Protein AF-A0A2D7DIS2-F1 (afdb_monomer_lite)

Secondary structure (DSSP, 8-state):
-----------------------------SSEEEEEEEE--TTTTTEEEEEEEEETTEEEEEEEEEE--STT-EEEEEEEEPSEEEEEEEEESSSB--TT-EEEEES-BBTBSS-B---SBSEEEEEEEESSS------BSB--TTSTTB-BT--B--S-----EEEEEEETTEEEEEEEEEE--TTPPTT--EEEEEPPTT--HHHHHHHH-HHHHHHHHT-EEEEEPPEE-TTS-EE--S--GGGTT----HHHHHHHHHHHHHHHH---TT-EEEEEETHHHHHHHHHHHH-TTT-SEEEEES----HHHHHH---SS--EEEEEEETT-SSS-TT-BTT-SSSS--B--HHHHHHHHHHHTTPEEEEEEEPP-S-TTSS-EEEEEEEE-SSS--EEEEEEEET--S--TTTSS--SS-HHHHHHHHHHTSTT--S----------SS--EEEEEETTS-B--TT--SEEEEEEETTS-EEEEEE---

Radius of gyration: 31.41 Å; chains: 1; bounding box: 115×81×69 Å

Structure (mmCIF, N/CA/C/O backbone):
data_AF-A0A2D7DIS2-F1
#
_entry.id   AF-A0A2D7DIS2-F1
#
loop_
_atom_site.group_PDB
_atom_site.id
_atom_site.type_symbol
_atom_site.label_atom_id
_atom_site.label_alt_id
_atom_site.label_comp_id
_atom_site.label_asym_id
_atom_site.label_entity_id
_atom_site.label_seq_id
_atom_site.pdbx_PDB_ins_code
_atom_site.Cartn_x
_atom_site.Cartn_y
_atom_site.Cartn_z
_atom_site.occupancy
_atom_site.B_iso_or_equiv
_atom_site.auth_seq_id
_atom_site.auth_comp_id
_atom_site.auth_asym_id
_atom_site.auth_atom_id
_atom_site.pdbx_PDB_model_num
ATOM 1 N N . MET A 1 1 ? 79.641 55.308 -8.952 1.00 34.56 1 MET A N 1
ATOM 2 C CA . MET A 1 1 ? 79.947 56.061 -10.184 1.00 34.56 1 MET A CA 1
ATOM 3 C C . MET A 1 1 ? 79.985 55.091 -11.350 1.00 34.56 1 MET A C 1
ATOM 5 O O . MET A 1 1 ? 80.585 54.036 -11.239 1.00 34.56 1 MET A O 1
ATOM 9 N N . ILE A 1 2 ? 79.258 55.477 -12.391 1.00 37.59 2 ILE A N 1
ATOM 10 C CA . ILE A 1 2 ? 79.102 54.937 -13.747 1.00 37.59 2 ILE A CA 1
ATOM 11 C C . ILE A 1 2 ? 80.389 54.334 -14.348 1.00 37.59 2 ILE A C 1
ATOM 13 O O . ILE A 1 2 ? 81.437 54.967 -14.275 1.00 37.59 2 ILE A O 1
ATOM 17 N N . SER A 1 3 ? 80.288 53.174 -15.009 1.00 31.02 3 SER A N 1
ATOM 18 C CA . SER A 1 3 ? 80.582 52.969 -16.451 1.00 31.02 3 SER A CA 1
ATOM 19 C C . SER A 1 3 ? 80.958 51.515 -16.773 1.00 31.02 3 SER A C 1
ATOM 21 O O . SER A 1 3 ? 81.893 50.950 -16.217 1.00 31.02 3 SER A O 1
ATOM 23 N N . SER A 1 4 ? 80.227 50.930 -17.724 1.00 33.53 4 SER A N 1
ATOM 24 C CA . SER A 1 4 ? 80.724 49.849 -18.586 1.00 33.53 4 SER A CA 1
ATOM 25 C C . SER A 1 4 ? 81.650 50.458 -19.658 1.00 33.53 4 SER A C 1
ATOM 27 O O . SER A 1 4 ? 81.541 51.658 -19.932 1.00 33.53 4 SER A O 1
ATOM 29 N N . PRO A 1 5 ? 82.522 49.664 -20.301 1.00 43.91 5 PRO A N 1
ATOM 30 C CA . PRO A 1 5 ? 82.152 49.281 -21.662 1.00 43.91 5 PRO A CA 1
ATOM 31 C C . PRO A 1 5 ? 82.466 47.824 -22.024 1.00 43.91 5 PRO A C 1
ATOM 33 O O . PRO A 1 5 ? 83.304 47.144 -21.436 1.00 43.91 5 PRO A O 1
ATOM 36 N N . ASN A 1 6 ? 81.740 47.389 -23.046 1.00 33.47 6 ASN A N 1
ATOM 37 C CA . ASN A 1 6 ? 81.624 46.050 -23.586 1.00 33.47 6 ASN A CA 1
ATOM 38 C C . ASN A 1 6 ? 82.193 46.047 -25.020 1.00 33.47 6 ASN A C 1
ATOM 40 O O . ASN A 1 6 ? 81.755 46.863 -25.825 1.00 33.47 6 ASN A O 1
ATOM 44 N N . THR A 1 7 ? 83.131 45.147 -25.333 1.00 32.66 7 THR A N 1
ATOM 45 C CA . THR A 1 7 ? 83.596 44.731 -26.683 1.00 32.66 7 THR A CA 1
ATOM 46 C C . THR A 1 7 ? 84.438 43.461 -26.484 1.00 32.66 7 THR A C 1
ATOM 48 O O . THR A 1 7 ? 85.331 43.491 -25.647 1.00 32.66 7 THR A O 1
ATOM 51 N N . GLY A 1 8 ? 84.316 42.320 -27.161 1.00 29.36 8 GLY A N 1
ATOM 52 C CA . GLY A 1 8 ? 83.509 41.825 -28.272 1.00 29.36 8 GLY A CA 1
ATOM 53 C C . GLY A 1 8 ? 84.026 40.414 -28.651 1.00 29.36 8 GLY A C 1
ATOM 54 O O . GLY A 1 8 ? 85.012 39.958 -28.080 1.00 29.36 8 GLY A O 1
ATOM 55 N N . HIS A 1 9 ? 83.410 39.810 -29.677 1.00 31.67 9 HIS A N 1
ATOM 56 C CA . HIS A 1 9 ? 83.803 38.604 -30.451 1.00 31.67 9 HIS A CA 1
ATOM 57 C C . HIS A 1 9 ? 83.170 37.233 -30.103 1.00 31.67 9 HIS A C 1
ATOM 59 O O . HIS A 1 9 ? 83.749 36.385 -29.442 1.00 31.67 9 HIS A O 1
ATOM 65 N N . ALA A 1 10 ? 81.975 37.046 -30.681 1.00 35.22 10 ALA A N 1
ATOM 66 C CA . ALA A 1 10 ? 81.578 36.034 -31.678 1.00 35.22 10 ALA A CA 1
ATOM 67 C C . ALA A 1 10 ? 81.811 34.522 -31.444 1.00 35.22 10 ALA A C 1
ATOM 69 O O . ALA A 1 10 ? 82.923 34.019 -31.563 1.00 35.22 10 ALA A O 1
ATOM 70 N N . MET A 1 11 ? 80.698 33.772 -31.413 1.00 29.77 11 MET A N 1
ATOM 71 C CA . MET A 1 11 ? 80.611 32.431 -32.006 1.00 29.77 11 MET A CA 1
ATOM 72 C C . MET A 1 11 ? 79.199 32.195 -32.574 1.00 29.77 11 MET A C 1
ATOM 74 O O . MET A 1 11 ? 78.200 32.382 -31.884 1.00 29.77 11 MET A O 1
ATOM 78 N N . LYS A 1 12 ? 79.123 31.855 -33.867 1.00 35.75 12 LYS A N 1
ATOM 79 C CA . LYS A 1 12 ? 77.887 31.553 -34.607 1.00 35.75 12 LYS A CA 1
ATOM 80 C C . LYS A 1 12 ? 77.333 30.196 -34.165 1.00 35.75 12 LYS A C 1
ATOM 82 O O . LYS A 1 12 ? 78.056 29.209 -34.252 1.00 35.75 12 LYS A O 1
ATOM 87 N N . TRP A 1 13 ? 76.052 30.143 -33.803 1.00 31.78 13 TRP A N 1
ATOM 88 C CA . TRP A 1 13 ? 75.311 28.897 -33.587 1.00 31.78 13 TRP A CA 1
ATOM 89 C C . TRP A 1 13 ? 74.185 28.762 -34.614 1.00 31.78 13 TRP A C 1
ATOM 91 O O . TRP A 1 13 ? 73.264 29.576 -34.683 1.00 31.78 13 TRP A O 1
ATOM 101 N N . LEU A 1 14 ? 74.314 27.724 -35.436 1.00 31.95 14 LEU A N 1
ATOM 102 C CA . LEU A 1 14 ? 73.345 27.259 -36.418 1.00 31.95 14 LEU A CA 1
ATOM 103 C C . LEU A 1 14 ? 72.115 26.719 -35.664 1.00 31.95 14 LEU A C 1
ATOM 105 O O . LEU A 1 14 ? 72.238 25.756 -34.912 1.00 31.95 14 LEU A O 1
ATOM 109 N N . HIS A 1 15 ? 70.950 27.348 -35.822 1.00 35.44 15 HIS A N 1
ATOM 110 C CA . HIS A 1 15 ? 69.698 26.832 -35.264 1.00 35.44 15 HIS A CA 1
ATOM 111 C C . HIS A 1 15 ? 69.171 25.714 -36.170 1.00 35.44 15 HIS A C 1
ATOM 113 O O . HIS A 1 15 ? 68.715 25.974 -37.282 1.00 35.44 15 HIS A O 1
ATOM 119 N N . VAL A 1 16 ? 69.253 24.470 -35.698 1.00 42.03 16 VAL A N 1
ATOM 120 C CA . VAL A 1 16 ? 68.496 23.345 -36.255 1.00 42.03 16 VAL A CA 1
ATOM 121 C C . VAL A 1 16 ? 67.096 23.417 -35.653 1.00 42.03 16 VAL A C 1
ATOM 123 O O . VAL A 1 16 ? 66.926 23.283 -34.444 1.00 42.03 16 VAL A O 1
ATOM 126 N N . LEU A 1 17 ? 66.106 23.689 -36.499 1.00 37.47 17 LEU A N 1
ATOM 127 C CA . LEU A 1 17 ? 64.697 23.715 -36.129 1.00 37.47 17 LEU A CA 1
ATOM 128 C C . LEU A 1 17 ? 64.223 22.261 -35.948 1.00 37.47 17 LEU A C 1
ATOM 130 O O . LEU A 1 17 ? 63.992 21.557 -36.929 1.00 37.47 17 LEU A O 1
ATOM 134 N N . PHE A 1 18 ? 64.121 21.790 -34.704 1.00 37.50 18 PHE A N 1
ATOM 135 C CA . PHE A 1 18 ? 63.437 20.534 -34.393 1.00 37.50 18 PHE A CA 1
ATOM 136 C C . PHE A 1 18 ? 61.930 20.795 -34.445 1.00 37.50 18 PHE A C 1
ATOM 138 O O . PHE A 1 18 ? 61.366 21.459 -33.578 1.00 37.50 18 PHE A O 1
ATOM 145 N N . CYS A 1 19 ? 61.284 20.313 -35.503 1.00 37.81 19 CYS A N 1
ATOM 146 C CA . CYS A 1 19 ? 59.833 20.286 -35.604 1.00 37.81 19 CYS A CA 1
ATOM 147 C C . CYS A 1 19 ? 59.332 19.133 -34.717 1.00 37.81 19 CYS A C 1
ATOM 149 O O . CYS A 1 19 ? 59.319 17.981 -35.142 1.00 37.81 19 CYS A O 1
ATOM 151 N N . CYS A 1 20 ? 58.998 19.426 -33.457 1.00 38.47 20 CYS A N 1
ATOM 152 C CA . CYS A 1 20 ? 58.232 18.506 -32.619 1.00 38.47 20 CYS A CA 1
ATOM 153 C C . CYS A 1 20 ? 56.792 18.492 -33.135 1.00 38.47 20 CYS A C 1
ATOM 155 O O . CYS A 1 20 ? 55.997 19.365 -32.794 1.00 38.47 20 CYS A O 1
ATOM 157 N N . VAL A 1 21 ? 56.463 17.510 -33.970 1.00 42.75 21 VAL A N 1
ATOM 158 C CA . VAL A 1 21 ? 55.071 17.137 -34.215 1.00 42.75 21 VAL A CA 1
ATOM 159 C C . VAL A 1 21 ? 54.611 16.395 -32.963 1.00 42.75 21 VAL A C 1
ATOM 161 O O . VAL A 1 21 ? 55.075 15.288 -32.695 1.00 42.75 21 VAL A O 1
ATOM 164 N N . SER A 1 22 ? 53.750 17.018 -32.158 1.00 43.59 22 SER A N 1
ATOM 165 C CA . SER A 1 22 ? 53.012 16.304 -31.121 1.00 43.59 22 SER A CA 1
ATOM 166 C C . SER A 1 22 ? 52.039 15.359 -31.822 1.00 43.59 22 SER A C 1
ATOM 168 O O . SER A 1 22 ? 50.990 15.785 -32.301 1.00 43.59 22 SER A O 1
ATOM 170 N N . LEU A 1 23 ? 52.396 14.083 -31.921 1.00 42.50 23 LEU A N 1
ATOM 171 C CA . LEU A 1 23 ? 51.415 13.035 -32.166 1.00 42.50 23 LEU A CA 1
ATOM 172 C C . LEU A 1 23 ? 50.539 12.965 -30.912 1.00 42.50 23 LEU A C 1
ATOM 174 O O . LEU A 1 23 ? 50.912 12.344 -29.921 1.00 42.50 23 LEU A O 1
ATOM 178 N N . GLN A 1 24 ? 49.409 13.672 -30.933 1.00 44.69 24 GLN A N 1
ATOM 179 C CA . GLN A 1 24 ? 48.289 13.339 -30.064 1.00 44.69 24 GLN A CA 1
ATOM 180 C C . GLN A 1 24 ? 47.792 11.974 -30.537 1.00 44.69 24 GLN A C 1
ATOM 182 O O . GLN A 1 24 ? 47.124 11.864 -31.561 1.00 44.69 24 GLN A O 1
ATOM 187 N N . THR A 1 25 ? 48.201 10.918 -29.844 1.00 44.91 25 THR A N 1
ATOM 188 C CA . THR A 1 25 ? 47.529 9.626 -29.930 1.00 44.91 25 THR A CA 1
ATOM 189 C C . THR A 1 25 ? 46.144 9.821 -29.330 1.00 44.91 25 THR A C 1
ATOM 191 O O . THR A 1 25 ? 45.995 9.829 -28.110 1.00 44.91 25 THR A O 1
ATOM 194 N N . PHE A 1 26 ? 45.142 10.050 -30.178 1.00 52.78 26 PHE A N 1
ATOM 195 C CA . PHE A 1 26 ? 43.765 9.758 -29.807 1.00 52.78 26 PHE A CA 1
ATOM 196 C C . PHE A 1 26 ? 43.730 8.263 -29.489 1.00 52.78 26 PHE A C 1
ATOM 198 O O . PHE A 1 26 ? 44.217 7.467 -30.295 1.00 52.78 26 PHE A O 1
ATOM 205 N N . ALA A 1 27 ? 43.259 7.886 -28.301 1.00 56.31 27 ALA A N 1
ATOM 206 C CA . ALA A 1 27 ? 42.918 6.497 -28.042 1.00 56.31 27 ALA A CA 1
ATOM 207 C C . ALA A 1 27 ? 41.825 6.144 -29.058 1.00 56.31 27 ALA A C 1
ATOM 209 O O . ALA A 1 27 ? 40.710 6.643 -28.956 1.00 56.31 27 ALA A O 1
ATOM 210 N N . GLN A 1 28 ? 42.188 5.427 -30.119 1.00 67.44 28 GLN A N 1
ATOM 211 C CA . GLN A 1 28 ? 41.205 4.914 -31.059 1.00 67.44 28 GLN A CA 1
ATOM 212 C C . GLN A 1 28 ? 40.511 3.754 -30.359 1.00 67.44 28 GLN A C 1
ATOM 214 O O . GLN A 1 28 ? 41.198 2.922 -29.762 1.00 67.44 28 GLN A O 1
ATOM 219 N N . CYS A 1 29 ? 39.180 3.733 -30.401 1.00 79.06 29 CYS A N 1
ATOM 220 C CA . CYS A 1 29 ? 38.422 2.575 -29.962 1.00 79.06 29 CYS A CA 1
ATOM 221 C C . CYS A 1 29 ? 38.963 1.332 -30.689 1.00 79.06 29 CYS A C 1
ATOM 223 O O . CYS A 1 29 ? 39.073 1.326 -31.916 1.00 79.06 29 CYS A O 1
ATOM 225 N N . GLU A 1 30 ? 39.394 0.328 -29.921 1.00 84.44 30 GLU A N 1
ATOM 226 C CA . GLU A 1 30 ? 39.912 -0.933 -30.470 1.00 84.44 30 GLU A CA 1
ATOM 227 C C . GLU A 1 30 ? 38.771 -1.842 -30.959 1.00 84.44 30 GLU A C 1
ATOM 229 O O . GLU A 1 30 ? 38.992 -2.714 -31.798 1.00 84.44 30 GLU A O 1
ATOM 234 N N . PHE A 1 31 ? 37.552 -1.579 -30.482 1.00 90.81 31 PHE A N 1
ATOM 235 C CA . PHE A 1 31 ? 36.336 -2.334 -30.764 1.00 90.81 31 PHE A CA 1
ATOM 236 C C . PHE A 1 31 ? 35.301 -1.488 -31.526 1.00 90.81 31 PHE A C 1
ATOM 238 O O . PHE A 1 31 ? 35.665 -0.598 -32.301 1.00 90.81 31 PHE A O 1
ATOM 245 N N . THR A 1 32 ? 34.011 -1.766 -31.341 1.00 92.31 32 THR A N 1
ATOM 246 C CA . THR A 1 32 ? 32.934 -1.023 -31.996 1.00 92.31 32 THR A CA 1
ATOM 247 C C . THR A 1 32 ? 32.661 0.272 -31.235 1.00 92.31 32 THR A C 1
ATOM 249 O O . THR A 1 32 ? 32.256 0.256 -30.074 1.00 92.31 32 THR A O 1
ATOM 252 N N . GLU A 1 33 ? 32.885 1.413 -31.888 1.00 95.62 33 GLU A N 1
ATOM 253 C CA . GLU A 1 33 ? 32.517 2.721 -31.343 1.00 95.62 33 GLU A CA 1
ATOM 254 C C . GLU A 1 33 ? 31.004 2.929 -31.495 1.00 95.62 33 GLU A C 1
ATOM 256 O O . GLU A 1 33 ? 30.485 2.943 -32.614 1.00 95.62 33 GLU A O 1
ATOM 261 N N . VAL A 1 34 ? 30.304 3.080 -30.371 1.00 95.69 34 VAL A N 1
ATOM 262 C CA . VAL A 1 34 ? 28.854 3.286 -30.301 1.00 95.69 34 VAL A CA 1
ATOM 263 C C . VAL A 1 34 ? 28.582 4.590 -29.566 1.00 95.69 34 VAL A C 1
ATOM 265 O O . VAL A 1 34 ? 29.012 4.776 -28.432 1.00 95.69 34 VAL A O 1
ATOM 268 N N . SER A 1 35 ? 27.859 5.503 -30.205 1.00 96.19 35 SER A N 1
ATOM 269 C CA . SER A 1 35 ? 27.346 6.711 -29.566 1.00 96.19 35 SER A CA 1
ATOM 270 C C . SER A 1 35 ? 25.917 6.459 -29.105 1.00 96.19 35 SER A C 1
ATOM 272 O O . SER A 1 35 ? 25.050 6.200 -29.937 1.00 96.19 35 SER A O 1
ATOM 274 N N . ILE A 1 36 ? 25.693 6.523 -27.795 1.00 97.75 36 ILE A N 1
ATOM 275 C CA . ILE A 1 36 ? 24.365 6.501 -27.184 1.00 97.75 36 ILE A CA 1
ATOM 276 C C . ILE A 1 36 ? 23.930 7.945 -26.985 1.00 97.75 36 ILE A C 1
ATOM 278 O O . ILE A 1 36 ? 24.605 8.697 -26.281 1.00 97.75 36 ILE A O 1
ATOM 282 N N . GLU A 1 37 ? 22.840 8.342 -27.627 1.00 97.81 37 GLU A N 1
ATOM 283 C CA . GLU A 1 37 ? 22.194 9.635 -27.429 1.00 97.81 37 GLU A CA 1
ATOM 284 C C . GLU A 1 37 ? 20.976 9.442 -26.526 1.00 97.81 37 GLU A C 1
ATOM 286 O O . GLU A 1 37 ? 20.184 8.527 -26.730 1.00 97.81 37 GLU A O 1
ATOM 291 N N . THR A 1 38 ? 20.847 10.279 -25.502 1.00 98.12 38 THR A N 1
ATOM 292 C CA . THR A 1 38 ? 19.742 10.245 -24.543 1.00 98.12 38 THR A CA 1
ATOM 293 C C . THR A 1 38 ? 19.077 11.604 -24.517 1.00 98.12 38 THR A C 1
ATOM 295 O O . THR A 1 38 ? 19.737 12.601 -24.210 1.00 98.12 38 THR A O 1
ATOM 298 N N . SER A 1 39 ? 17.782 11.636 -24.807 1.00 97.75 39 SER A N 1
ATOM 299 C CA . SER A 1 39 ? 16.957 12.837 -24.800 1.00 97.75 39 SER A CA 1
ATOM 300 C C . SER A 1 39 ? 15.928 12.742 -23.679 1.00 97.75 39 SER A C 1
ATOM 302 O O . SER A 1 39 ? 15.111 11.833 -23.679 1.00 97.75 39 SER A O 1
ATOM 304 N N . THR A 1 40 ? 15.949 13.681 -22.733 1.00 97.75 40 THR A N 1
ATOM 305 C CA . THR A 1 40 ? 14.917 13.789 -21.693 1.00 97.75 40 THR A CA 1
ATOM 306 C C . THR A 1 40 ? 13.728 14.606 -22.194 1.00 97.75 40 THR A C 1
ATOM 308 O O . THR A 1 40 ? 13.887 15.505 -23.027 1.00 97.75 40 THR A O 1
ATOM 311 N N . ALA A 1 41 ? 12.540 14.347 -21.650 1.00 95.62 41 ALA A N 1
ATOM 312 C CA . ALA A 1 41 ? 11.322 15.099 -21.946 1.00 95.62 41 ALA A CA 1
ATOM 313 C C . ALA A 1 41 ? 10.790 15.801 -20.689 1.00 95.62 41 ALA A C 1
ATOM 315 O O . ALA A 1 41 ? 11.570 16.399 -19.942 1.00 95.62 41 ALA A O 1
ATOM 316 N N . GLN A 1 42 ? 9.471 15.822 -20.498 1.00 94.25 42 GLN A N 1
ATOM 317 C CA . GLN A 1 42 ? 8.889 16.254 -19.235 1.00 94.25 42 GLN A CA 1
ATOM 318 C C . GLN A 1 42 ? 9.301 15.263 -18.142 1.00 94.25 42 GLN A C 1
ATOM 320 O O . GLN A 1 42 ? 9.398 14.076 -18.420 1.00 94.25 42 GLN A O 1
ATOM 325 N N . TRP A 1 43 ? 9.594 15.780 -16.948 1.00 93.69 43 TRP A N 1
ATOM 326 C CA . TRP A 1 43 ? 10.094 14.988 -15.822 1.00 93.69 43 TRP A CA 1
ATOM 327 C C . TRP A 1 43 ? 11.391 14.223 -16.112 1.00 93.69 43 TRP A C 1
ATOM 329 O O . TRP A 1 43 ? 11.607 13.097 -15.688 1.00 93.69 43 TRP A O 1
ATOM 339 N N . GLY A 1 44 ? 12.319 14.884 -16.804 1.00 92.75 44 GLY A N 1
ATOM 340 C CA . GLY A 1 44 ? 13.624 14.316 -17.118 1.00 92.75 44 GLY A CA 1
ATOM 341 C C . GLY A 1 44 ? 14.400 13.830 -15.894 1.00 92.75 44 GLY A C 1
ATOM 342 O O . GLY A 1 44 ? 15.233 12.953 -16.054 1.00 92.75 44 GLY A O 1
ATOM 343 N N . ASP A 1 45 ? 14.123 14.361 -14.702 1.00 94.56 45 ASP A N 1
ATOM 344 C CA . ASP A 1 45 ? 14.779 13.968 -13.447 1.00 94.56 45 ASP A CA 1
ATOM 345 C C . ASP A 1 45 ? 14.375 12.562 -12.968 1.00 94.56 45 ASP A C 1
ATOM 347 O O . ASP A 1 45 ? 15.073 11.976 -12.145 1.00 94.56 45 ASP A O 1
ATOM 351 N N . GLU A 1 46 ? 13.276 12.016 -13.489 1.00 93.69 46 GLU A N 1
ATOM 352 C CA . GLU A 1 46 ? 12.738 10.693 -13.137 1.00 93.69 46 GLU A CA 1
ATOM 353 C C . GLU A 1 46 ? 13.371 9.591 -13.998 1.00 93.69 46 GLU A C 1
ATOM 355 O O . GLU A 1 46 ? 13.544 8.457 -13.548 1.00 93.69 46 GLU A O 1
ATOM 360 N N . MET A 1 47 ? 13.814 9.971 -15.201 1.00 96.88 47 MET A N 1
ATOM 361 C CA . MET A 1 47 ? 14.426 9.112 -16.205 1.00 96.88 47 MET A CA 1
ATOM 362 C C . MET A 1 47 ? 15.879 8.762 -15.858 1.00 96.88 47 MET A C 1
ATOM 364 O O . MET A 1 47 ? 16.762 9.626 -15.780 1.00 96.88 47 MET A O 1
ATOM 368 N N . SER A 1 48 ? 16.169 7.465 -15.774 1.00 97.75 48 SER A N 1
ATOM 369 C CA . SER A 1 48 ? 17.533 6.949 -15.641 1.00 97.75 48 SER A CA 1
ATOM 370 C C . SER A 1 48 ? 17.719 5.630 -16.384 1.00 97.75 48 SER A C 1
ATOM 372 O O . SER A 1 48 ? 16.758 4.940 -16.719 1.00 97.75 48 SER A O 1
ATOM 374 N N . TRP A 1 49 ? 18.967 5.283 -16.693 1.00 98.31 49 TRP A N 1
ATOM 375 C CA . TRP A 1 49 ? 19.286 3.967 -17.238 1.00 98.31 49 TRP A CA 1
ATOM 376 C C . TRP A 1 49 ? 20.696 3.521 -16.873 1.00 98.31 49 TRP A C 1
ATOM 378 O O . TRP A 1 49 ? 21.615 4.327 -16.709 1.00 98.31 49 TRP A O 1
ATOM 388 N N . GLU A 1 50 ? 20.885 2.210 -16.835 1.00 98.50 50 GLU A N 1
ATOM 389 C CA . GLU A 1 50 ? 22.177 1.548 -16.709 1.00 98.50 50 GLU A CA 1
ATOM 390 C C . GLU A 1 50 ? 22.389 0.609 -17.898 1.00 98.50 50 GLU A C 1
ATOM 392 O O . GLU A 1 50 ? 21.500 -0.142 -18.284 1.00 98.50 50 GLU A O 1
ATOM 397 N N . LEU A 1 51 ? 23.568 0.659 -18.512 1.00 98.19 51 LEU A N 1
ATOM 398 C CA . LEU A 1 51 ? 23.957 -0.211 -19.616 1.00 98.19 51 LEU A CA 1
ATOM 399 C C . LEU A 1 51 ? 24.857 -1.323 -19.095 1.00 98.19 51 LEU A C 1
ATOM 401 O O . LEU A 1 51 ? 25.949 -1.058 -18.585 1.00 98.19 51 LEU A O 1
ATOM 405 N N . PHE A 1 52 ? 24.449 -2.562 -19.328 1.00 97.50 52 PHE A N 1
ATOM 406 C CA . PHE A 1 52 ? 25.171 -3.754 -18.922 1.00 97.50 52 PHE A CA 1
ATOM 407 C C . PHE A 1 52 ? 25.663 -4.567 -20.117 1.00 97.50 52 PHE A C 1
ATOM 409 O O . PHE A 1 52 ? 25.001 -4.645 -21.151 1.00 97.50 52 PHE A O 1
ATOM 416 N N . GLN A 1 53 ? 26.810 -5.226 -19.952 1.00 95.94 53 GLN A N 1
ATOM 417 C CA . GLN A 1 53 ? 27.231 -6.343 -20.793 1.00 95.94 53 GLN A CA 1
ATOM 418 C C . GLN A 1 53 ? 26.782 -7.653 -20.139 1.00 95.94 53 GLN A C 1
ATOM 420 O O . GLN A 1 53 ? 27.169 -7.943 -19.003 1.00 95.94 53 GLN A O 1
ATOM 425 N N . ALA A 1 54 ? 25.998 -8.451 -20.860 1.00 92.75 54 ALA A N 1
ATOM 426 C CA . ALA A 1 54 ? 25.614 -9.788 -20.431 1.00 92.75 54 ALA A CA 1
ATOM 427 C C . ALA A 1 54 ? 26.811 -10.742 -20.563 1.00 92.75 54 ALA A C 1
ATOM 429 O O . ALA A 1 54 ? 27.499 -10.764 -21.587 1.00 92.75 54 ALA A O 1
ATOM 430 N N . LEU A 1 55 ? 27.067 -11.525 -19.514 1.00 87.75 55 LEU A N 1
ATOM 431 C CA . LEU A 1 55 ? 28.186 -12.460 -19.444 1.00 87.75 55 LEU A CA 1
ATOM 432 C C . LEU A 1 55 ? 27.672 -13.866 -19.120 1.00 87.75 55 LEU A C 1
ATOM 434 O O . LEU A 1 55 ? 26.907 -14.056 -18.175 1.00 87.75 55 LEU A O 1
ATOM 438 N N . ASP A 1 56 ? 28.123 -14.866 -19.876 1.00 81.31 56 ASP A N 1
ATOM 439 C CA . ASP A 1 56 ? 27.675 -16.250 -19.709 1.00 81.31 56 ASP A CA 1
ATOM 440 C C . ASP A 1 56 ? 27.977 -16.793 -18.301 1.00 81.31 56 ASP A C 1
ATOM 442 O O . ASP A 1 56 ? 29.131 -17.041 -17.936 1.00 81.31 56 ASP A O 1
ATOM 446 N N . GLY A 1 57 ? 26.924 -17.049 -17.519 1.00 75.12 57 GLY A N 1
ATOM 447 C CA . GLY A 1 57 ? 27.024 -17.691 -16.205 1.00 75.12 57 GLY A CA 1
ATOM 448 C C . GLY A 1 57 ? 27.661 -16.829 -15.110 1.00 75.12 57 GLY A C 1
ATOM 449 O O . GLY A 1 57 ? 28.132 -17.378 -14.110 1.00 75.12 57 GLY A O 1
ATOM 450 N N . SER A 1 58 ? 27.691 -15.507 -15.284 1.00 81.25 58 SER A N 1
ATOM 451 C CA . SER A 1 58 ? 28.151 -14.548 -14.277 1.00 81.25 58 SER A CA 1
ATOM 452 C C . SER A 1 58 ? 27.268 -13.305 -14.240 1.00 81.25 58 SER A C 1
ATOM 454 O O . SER A 1 58 ? 26.550 -13.030 -15.195 1.00 81.25 58 SER A O 1
ATOM 456 N N . GLU A 1 59 ? 27.369 -12.538 -13.154 1.00 87.25 59 GLU A N 1
ATOM 457 C CA . GLU A 1 59 ? 26.691 -11.246 -13.036 1.00 87.25 59 GLU A CA 1
ATOM 458 C C . GLU A 1 59 ? 27.053 -10.310 -14.203 1.00 87.25 59 GLU A C 1
ATOM 460 O O . GLU A 1 59 ? 28.220 -10.282 -14.624 1.00 87.25 59 GLU A O 1
ATOM 465 N N . PRO A 1 60 ? 26.080 -9.542 -14.721 1.00 92.19 60 PRO A N 1
ATOM 466 C CA . PRO A 1 60 ? 26.314 -8.602 -15.803 1.00 92.19 60 PRO A CA 1
ATOM 467 C C . PRO A 1 60 ? 27.288 -7.491 -15.384 1.00 92.19 60 PRO A C 1
ATOM 469 O O . PRO A 1 60 ? 27.319 -7.047 -14.234 1.00 92.19 60 PRO A O 1
ATOM 472 N N . LEU A 1 61 ? 28.101 -7.023 -16.331 1.00 94.62 61 LEU A N 1
ATOM 473 C CA . LEU A 1 61 ? 29.082 -5.963 -16.091 1.00 94.62 61 LEU A CA 1
ATOM 474 C C . LEU A 1 61 ? 28.478 -4.595 -16.421 1.00 94.62 61 LEU A C 1
ATOM 476 O O . LEU A 1 61 ? 28.125 -4.358 -17.572 1.00 94.62 61 LEU A O 1
ATOM 480 N N . LEU A 1 62 ? 28.415 -3.683 -15.446 1.00 97.00 62 LEU A N 1
ATOM 481 C CA . LEU A 1 62 ? 28.007 -2.291 -15.677 1.00 97.00 62 LEU A CA 1
ATOM 482 C C . LEU A 1 62 ? 29.042 -1.564 -16.551 1.00 97.00 62 LEU A C 1
ATOM 484 O O . LEU A 1 62 ? 30.223 -1.490 -16.202 1.00 97.00 62 LEU A O 1
ATOM 488 N N . ILE A 1 63 ? 28.587 -1.007 -17.671 1.00 97.75 63 ILE A N 1
ATOM 489 C CA . ILE A 1 63 ? 29.413 -0.325 -18.677 1.00 97.75 63 ILE A CA 1
ATOM 490 C C . ILE A 1 63 ? 29.258 1.190 -18.592 1.00 97.75 63 ILE A C 1
ATOM 492 O O . ILE A 1 63 ? 30.250 1.919 -18.632 1.00 97.75 63 ILE A O 1
ATOM 496 N N . ALA A 1 64 ? 28.019 1.663 -18.501 1.00 97.62 64 ALA A N 1
ATOM 497 C CA . ALA A 1 64 ? 27.681 3.079 -18.466 1.00 97.62 64 ALA A CA 1
ATOM 498 C C . ALA A 1 64 ? 26.348 3.280 -17.748 1.00 97.62 64 ALA A C 1
ATOM 500 O O . ALA A 1 64 ? 25.577 2.338 -17.593 1.00 97.62 64 ALA A O 1
ATOM 501 N N . SER A 1 65 ? 26.065 4.510 -17.343 1.00 98.06 65 SER A N 1
ATOM 502 C CA . SER A 1 65 ? 24.771 4.879 -16.782 1.00 98.06 65 SER A CA 1
ATOM 503 C C . SER A 1 65 ? 24.428 6.326 -17.109 1.00 98.06 65 SER A C 1
ATOM 505 O O . SER A 1 65 ? 25.268 7.098 -17.589 1.00 98.06 65 SER A O 1
ATOM 507 N N . PHE A 1 66 ? 23.177 6.685 -16.862 1.00 97.94 66 PHE A N 1
ATOM 508 C CA . PHE A 1 66 ? 22.638 8.022 -17.020 1.00 97.94 66 PHE A CA 1
ATOM 509 C C . PHE A 1 66 ? 21.588 8.284 -15.944 1.00 97.94 66 PHE A C 1
ATOM 511 O O . PHE A 1 66 ? 20.775 7.417 -15.640 1.00 97.94 66 PHE A O 1
ATOM 518 N N . GLN A 1 67 ? 21.589 9.510 -15.433 1.00 97.50 67 GLN A N 1
ATOM 519 C CA . GLN A 1 67 ? 20.545 10.070 -14.588 1.00 97.50 67 GLN A CA 1
ATOM 520 C C . GLN A 1 67 ? 20.166 11.417 -15.192 1.00 97.50 67 GLN A C 1
ATOM 522 O O . GLN A 1 67 ? 21.051 12.242 -15.447 1.00 97.50 67 GLN A O 1
ATOM 527 N N . GLY A 1 68 ? 18.882 11.645 -15.439 1.00 94.94 68 GLY A N 1
ATOM 528 C CA . GLY A 1 68 ? 18.437 12.953 -15.884 1.00 94.94 68 GLY A CA 1
ATOM 529 C C . GLY A 1 68 ? 18.459 13.980 -14.749 1.00 94.94 68 GLY A C 1
ATOM 530 O O . GLY A 1 68 ? 18.256 13.655 -13.581 1.00 94.94 68 GLY A O 1
ATOM 531 N N . GLU A 1 69 ? 18.775 15.225 -15.111 1.00 92.94 69 GLU A N 1
ATOM 532 C CA . GLU A 1 69 ? 18.844 16.379 -14.192 1.00 92.94 69 GLU A CA 1
ATOM 533 C C . GLU A 1 69 ? 18.023 17.581 -14.684 1.00 92.94 69 GLU A C 1
ATOM 535 O O . GLU A 1 69 ? 17.997 18.644 -14.054 1.00 92.94 69 GLU A O 1
ATOM 540 N N . SER A 1 70 ? 17.449 17.490 -15.885 1.00 94.69 70 SER A N 1
ATOM 541 C CA . SER A 1 70 ? 16.638 18.556 -16.462 1.00 94.69 70 SER A CA 1
ATOM 542 C C . SER A 1 70 ? 15.744 18.041 -17.581 1.00 94.69 70 SER A C 1
ATOM 544 O O . SER A 1 70 ? 16.107 17.139 -18.339 1.00 94.69 70 SER A O 1
ATOM 546 N N . ASN A 1 71 ? 14.610 18.714 -17.764 1.00 96.81 71 ASN A N 1
ATOM 547 C CA . ASN A 1 71 ? 13.689 18.465 -18.870 1.00 96.81 71 ASN A CA 1
ATOM 548 C C . ASN A 1 71 ? 14.262 18.944 -20.213 1.00 96.81 71 ASN A C 1
ATOM 550 O O . ASN A 1 71 ? 14.932 19.980 -20.274 1.00 96.81 71 ASN A O 1
ATOM 554 N N . TRP A 1 72 ? 13.898 18.262 -21.302 1.00 96.69 72 TRP A N 1
ATOM 555 C CA . TRP A 1 72 ? 14.201 18.670 -22.686 1.00 96.69 72 TRP A CA 1
ATOM 556 C C . TRP A 1 72 ? 15.695 18.822 -22.991 1.00 96.69 72 TRP A C 1
ATOM 558 O O . TRP A 1 72 ? 16.103 19.709 -23.750 1.00 96.69 72 TRP A O 1
ATOM 568 N N . THR A 1 73 ? 16.526 17.980 -22.383 1.00 96.88 73 THR A N 1
ATOM 569 C CA . THR A 1 73 ? 17.971 17.972 -22.623 1.00 96.88 73 THR A CA 1
ATOM 570 C C . THR A 1 73 ? 18.368 16.790 -23.486 1.00 96.88 73 THR A C 1
ATOM 572 O O . THR A 1 73 ? 17.646 15.807 -23.592 1.00 96.88 73 THR A O 1
ATOM 575 N N . THR A 1 74 ? 19.510 16.891 -24.160 1.00 96.75 74 THR A N 1
ATOM 576 C CA . THR A 1 74 ? 20.075 15.767 -24.907 1.00 96.75 74 THR A CA 1
ATOM 577 C C . THR A 1 74 ? 21.543 15.637 -24.562 1.00 96.75 74 THR A C 1
ATOM 579 O O . THR A 1 74 ? 22.291 16.618 -24.601 1.00 96.75 74 THR A O 1
ATOM 582 N N . SER A 1 75 ? 21.940 14.426 -24.196 1.00 95.75 75 SER A N 1
ATOM 583 C CA . SER A 1 75 ? 23.309 14.064 -23.858 1.00 95.75 75 SER A CA 1
ATOM 584 C C . SER A 1 75 ? 23.776 12.921 -24.752 1.00 95.75 75 SER A C 1
ATOM 586 O O . SER A 1 75 ? 22.966 12.186 -25.310 1.00 95.75 75 SER A O 1
ATOM 588 N N . SER A 1 76 ? 25.089 12.797 -24.931 1.00 95.75 76 SER A N 1
ATOM 589 C CA . SER A 1 76 ? 25.669 11.731 -25.742 1.00 95.75 76 SER A CA 1
ATOM 590 C C . SER A 1 76 ? 26.873 11.126 -25.037 1.00 95.75 76 SER A C 1
ATOM 592 O O . SER A 1 76 ? 27.752 11.852 -24.562 1.00 95.75 76 SER A O 1
ATOM 594 N N . GLN A 1 77 ? 26.914 9.797 -24.987 1.00 96.31 77 GLN A N 1
ATOM 595 C CA . GLN A 1 77 ? 28.023 9.012 -24.459 1.00 96.31 77 GLN A CA 1
ATOM 596 C C . GLN A 1 77 ? 28.618 8.173 -25.590 1.00 96.31 77 GLN A C 1
ATOM 598 O O . GLN A 1 77 ? 27.914 7.405 -26.241 1.00 96.31 77 GLN A O 1
ATOM 603 N N . VAL A 1 78 ? 29.918 8.332 -25.849 1.00 96.25 78 VAL A N 1
ATOM 604 C CA . VAL A 1 78 ? 30.638 7.525 -26.845 1.00 96.25 78 VAL A CA 1
ATOM 605 C C . VAL A 1 78 ? 31.340 6.384 -26.125 1.00 96.25 78 VAL A C 1
ATOM 607 O O . VAL A 1 78 ? 32.229 6.612 -25.303 1.00 96.25 78 VAL A O 1
ATOM 610 N N . LEU A 1 79 ? 30.929 5.163 -26.443 1.00 95.88 79 LEU A N 1
ATOM 611 C CA . LEU A 1 79 ? 31.379 3.923 -25.834 1.00 95.88 79 LEU A CA 1
ATOM 612 C C . LEU A 1 79 ? 32.190 3.109 -26.841 1.00 95.88 79 LEU A C 1
ATOM 614 O O . LEU A 1 79 ? 31.958 3.170 -28.046 1.00 95.88 79 LEU A O 1
ATOM 618 N N . CYS A 1 80 ? 33.142 2.333 -26.335 1.00 95.00 80 CYS A N 1
ATOM 619 C CA . CYS A 1 80 ? 33.904 1.378 -27.126 1.00 95.00 80 CYS A CA 1
ATOM 620 C C . CYS A 1 80 ? 33.527 -0.030 -26.663 1.00 95.00 80 CYS A C 1
ATOM 622 O O . CYS A 1 80 ? 34.018 -0.475 -25.627 1.00 95.00 80 CYS A O 1
ATOM 624 N N . LEU A 1 81 ? 32.608 -0.675 -27.383 1.00 95.12 81 LEU A N 1
ATOM 625 C CA . LEU A 1 81 ? 31.982 -1.937 -26.988 1.00 95.12 81 LEU A CA 1
ATOM 626 C C . LEU A 1 81 ? 32.610 -3.114 -27.735 1.00 95.12 81 LEU A C 1
ATOM 628 O O . LEU A 1 81 ? 32.783 -3.059 -28.955 1.00 95.12 81 LEU A O 1
ATOM 632 N N . GLU A 1 82 ? 32.947 -4.167 -26.993 1.00 93.88 82 GLU A N 1
ATOM 633 C CA . GLU A 1 82 ? 33.373 -5.453 -27.548 1.00 93.88 82 GLU A CA 1
ATOM 634 C C . GLU A 1 82 ? 32.195 -6.164 -28.231 1.00 93.88 82 GLU A C 1
ATOM 636 O O . GLU A 1 82 ? 31.032 -5.838 -27.995 1.00 93.88 82 GLU A O 1
ATOM 641 N N . ASP A 1 83 ? 32.488 -7.150 -29.080 1.00 93.25 83 ASP A N 1
ATOM 642 C CA . ASP A 1 83 ? 31.440 -8.006 -29.639 1.00 93.25 83 ASP A CA 1
ATOM 643 C C . ASP A 1 83 ? 30.768 -8.786 -28.498 1.00 93.25 83 ASP A C 1
ATOM 645 O O . ASP A 1 83 ? 31.435 -9.485 -27.729 1.00 93.25 83 ASP A O 1
ATOM 649 N N . GLY A 1 84 ? 29.448 -8.672 -28.374 1.00 93.25 84 GLY A N 1
ATOM 650 C CA . GLY A 1 84 ? 28.723 -9.243 -27.247 1.00 93.25 84 GLY A CA 1
ATOM 651 C C . GLY A 1 84 ? 27.274 -8.785 -27.137 1.00 93.25 84 GLY A C 1
ATOM 652 O O . GLY A 1 84 ? 26.795 -7.958 -27.914 1.00 93.25 84 GLY A O 1
ATOM 653 N N . CYS A 1 85 ? 26.589 -9.363 -26.155 1.00 95.19 85 CYS A N 1
ATOM 654 C CA . CYS A 1 85 ? 25.205 -9.066 -25.812 1.00 95.19 85 CYS A CA 1
ATOM 655 C C . CYS A 1 85 ? 25.175 -8.013 -24.702 1.00 95.19 85 CYS A C 1
ATOM 657 O O . CYS A 1 85 ? 25.891 -8.122 -23.703 1.00 95.19 85 CYS A O 1
ATOM 659 N N . TYR A 1 86 ? 24.364 -6.983 -24.898 1.00 96.25 86 TYR A N 1
ATOM 660 C CA . TYR A 1 86 ? 24.219 -5.854 -23.992 1.00 96.25 86 TYR A CA 1
ATOM 661 C C . TYR A 1 86 ? 22.745 -5.607 -23.717 1.00 96.25 86 TYR A C 1
ATOM 663 O O . TYR A 1 86 ? 21.892 -5.948 -24.536 1.00 96.25 86 TYR A O 1
ATOM 671 N N . PHE A 1 87 ? 22.439 -4.985 -22.585 1.00 97.19 87 PHE A N 1
ATOM 672 C CA . PHE A 1 87 ? 21.093 -4.500 -22.328 1.00 97.19 87 PHE A CA 1
ATOM 673 C C . PHE A 1 87 ? 21.099 -3.215 -21.510 1.00 97.19 87 PHE A C 1
ATOM 675 O O . PHE A 1 87 ? 21.950 -3.024 -20.640 1.00 97.19 87 PHE A O 1
ATOM 682 N N . PHE A 1 88 ? 20.136 -2.341 -21.786 1.00 97.75 88 PHE A N 1
ATOM 683 C CA . PHE A 1 88 ? 19.779 -1.262 -20.874 1.00 97.75 88 PHE A CA 1
ATOM 684 C C . PHE A 1 88 ? 18.812 -1.792 -19.822 1.00 97.75 88 PHE A C 1
ATOM 686 O O . PHE A 1 88 ? 17.859 -2.475 -20.185 1.00 97.75 88 PHE A O 1
ATOM 693 N N . ALA A 1 89 ? 19.046 -1.458 -18.557 1.00 97.69 89 ALA A N 1
ATOM 694 C CA . ALA A 1 89 ? 18.035 -1.416 -17.512 1.00 97.69 89 ALA A CA 1
ATOM 695 C C . ALA A 1 89 ? 17.566 0.040 -17.405 1.00 97.69 89 ALA A C 1
ATOM 697 O O . ALA A 1 89 ? 18.315 0.909 -16.961 1.00 97.69 89 ALA A O 1
ATOM 698 N N . ALA A 1 90 ? 16.375 0.310 -17.924 1.00 97.81 90 ALA A N 1
ATOM 699 C CA . ALA A 1 90 ? 15.707 1.600 -17.873 1.00 97.81 90 ALA A CA 1
ATOM 700 C C . ALA A 1 90 ? 14.900 1.704 -16.579 1.00 97.81 90 ALA A C 1
ATOM 702 O O . ALA A 1 90 ? 14.274 0.722 -16.182 1.00 97.81 90 ALA A O 1
ATOM 703 N N . SER A 1 91 ? 14.885 2.883 -15.960 1.00 97.06 91 SER A N 1
ATOM 704 C CA . SER A 1 91 ? 14.077 3.158 -14.775 1.00 97.06 91 SER A CA 1
ATOM 705 C C . SER A 1 91 ? 13.361 4.496 -14.890 1.00 97.06 91 SER A C 1
ATOM 707 O O . SER A 1 91 ? 13.899 5.454 -15.457 1.00 97.06 91 SER A O 1
ATOM 709 N N . ASP A 1 92 ? 12.166 4.542 -14.319 1.00 94.50 92 ASP A N 1
ATOM 710 C CA . ASP A 1 92 ? 11.390 5.749 -14.077 1.00 94.50 92 ASP A CA 1
ATOM 711 C C . ASP A 1 92 ? 10.976 5.791 -12.601 1.00 94.50 92 ASP A C 1
ATOM 713 O O . ASP A 1 92 ? 10.585 4.774 -12.034 1.00 94.50 92 ASP A O 1
ATOM 717 N N . SER A 1 93 ? 11.124 6.944 -11.950 1.00 90.62 93 SER A N 1
ATOM 718 C CA . SER A 1 93 ? 10.928 7.040 -10.495 1.00 90.62 93 SER A CA 1
ATOM 719 C C . SER A 1 93 ? 9.456 7.111 -10.070 1.00 90.62 93 SER A C 1
ATOM 721 O O . SER A 1 93 ? 9.177 6.927 -8.886 1.00 90.62 93 SER A O 1
ATOM 723 N N . TRP A 1 94 ? 8.532 7.374 -10.998 1.00 85.75 94 TRP A N 1
ATOM 724 C CA . TRP A 1 94 ? 7.094 7.513 -10.727 1.00 85.75 94 TRP A CA 1
ATOM 725 C C . TRP A 1 94 ? 6.242 6.466 -11.429 1.00 85.75 94 TRP A C 1
ATOM 727 O O . TRP A 1 94 ? 5.099 6.252 -11.032 1.00 85.75 94 TRP A O 1
ATOM 737 N N . GLY A 1 95 ? 6.828 5.758 -12.387 1.00 87.00 95 GLY A N 1
ATOM 738 C CA . GLY A 1 95 ? 6.238 4.600 -13.021 1.00 87.00 95 GLY A CA 1
ATOM 739 C C . GLY A 1 95 ? 5.231 4.942 -14.109 1.00 87.00 95 GLY A C 1
ATOM 740 O O . GLY A 1 95 ? 4.513 4.047 -14.524 1.00 87.00 95 GLY A O 1
ATOM 741 N N . ASP A 1 96 ? 5.176 6.189 -14.581 1.00 89.31 96 ASP A N 1
ATOM 742 C CA . ASP A 1 96 ? 4.326 6.627 -15.697 1.00 89.31 96 ASP A CA 1
ATOM 743 C C . ASP A 1 96 ? 5.089 6.672 -17.039 1.00 89.31 96 ASP A C 1
ATOM 745 O O . ASP A 1 96 ? 4.612 7.215 -18.042 1.00 89.31 96 ASP A O 1
ATOM 749 N N . GLY A 1 97 ? 6.284 6.072 -17.055 1.00 93.50 97 GLY A N 1
ATOM 750 C CA . GLY A 1 97 ? 7.179 6.004 -18.201 1.00 93.50 97 GLY A CA 1
ATOM 751 C C . GLY A 1 97 ? 7.965 7.296 -18.434 1.00 93.50 97 GLY A C 1
ATOM 752 O O . GLY A 1 97 ? 7.823 8.311 -17.765 1.00 93.50 97 GLY A O 1
ATOM 753 N N . TRP A 1 98 ? 8.817 7.304 -19.458 1.00 96.75 98 TRP A N 1
ATOM 754 C CA . TRP A 1 98 ? 9.720 8.439 -19.702 1.00 96.75 98 TRP A CA 1
ATOM 755 C C . TRP A 1 98 ? 9.057 9.658 -20.348 1.00 96.75 98 TRP A C 1
ATOM 757 O O . TRP A 1 98 ? 9.747 10.613 -20.718 1.00 96.75 98 TRP A O 1
ATOM 767 N N . ASN A 1 99 ? 7.733 9.647 -20.523 1.00 94.44 99 ASN A N 1
ATOM 768 C CA . ASN A 1 99 ? 6.959 10.817 -20.938 1.00 94.44 99 ASN A CA 1
ATOM 769 C C . ASN A 1 99 ? 7.484 11.508 -22.220 1.00 94.44 99 ASN A C 1
ATOM 771 O O . ASN A 1 99 ? 7.454 12.735 -22.378 1.00 94.44 99 ASN A O 1
ATOM 775 N N . GLY A 1 100 ? 7.965 10.695 -23.167 1.00 94.38 100 GLY A N 1
ATOM 776 C CA . GLY A 1 100 ? 8.555 11.125 -24.439 1.00 94.38 100 GLY A CA 1
ATOM 777 C C . GLY A 1 100 ? 10.080 11.274 -24.432 1.00 94.38 100 GLY A C 1
ATOM 778 O O . GLY A 1 100 ? 10.639 11.711 -25.439 1.00 94.38 100 GLY A O 1
ATOM 779 N N . GLY A 1 101 ? 10.747 10.958 -23.320 1.00 96.81 101 GLY A N 1
ATOM 780 C CA . GLY A 1 101 ? 12.192 10.775 -23.259 1.00 96.81 101 GLY A CA 1
ATOM 781 C C . GLY A 1 101 ? 12.611 9.480 -23.952 1.00 96.81 101 GLY A C 1
ATOM 782 O O . GLY A 1 101 ? 11.869 8.506 -23.963 1.00 96.81 101 GLY A O 1
ATOM 783 N N . GLU A 1 102 ? 13.792 9.458 -24.561 1.00 97.81 102 GLU A N 1
ATOM 784 C CA . GLU A 1 102 ? 14.240 8.312 -25.350 1.00 97.81 102 GLU A CA 1
ATOM 785 C C . GLU A 1 102 ? 15.763 8.150 -25.364 1.00 97.81 102 GLU A C 1
ATOM 787 O O . GLU A 1 102 ? 16.528 9.090 -25.119 1.00 97.81 102 GLU A O 1
ATOM 792 N N . ILE A 1 103 ? 16.208 6.941 -25.696 1.00 97.75 103 ILE A N 1
ATOM 793 C CA . ILE A 1 103 ? 17.596 6.618 -26.023 1.00 97.75 103 ILE A CA 1
ATOM 794 C C . ILE A 1 103 ? 17.699 6.157 -27.473 1.00 97.75 103 ILE A C 1
ATOM 796 O O . ILE A 1 103 ? 16.819 5.467 -27.976 1.00 97.75 103 ILE A O 1
ATOM 800 N N . SER A 1 104 ? 18.791 6.494 -28.152 1.00 97.31 104 SER A N 1
ATOM 801 C CA . SER A 1 104 ? 19.098 5.998 -29.497 1.00 97.31 104 SER A CA 1
ATOM 802 C C . SER A 1 104 ? 20.587 5.682 -29.650 1.00 97.31 104 SER A C 1
ATOM 804 O O . SER A 1 104 ? 21.423 6.195 -28.902 1.00 97.31 104 SER A O 1
ATOM 806 N N . SER A 1 105 ? 20.934 4.827 -30.616 1.00 96.69 105 SER A N 1
ATOM 807 C CA . SER A 1 105 ? 22.326 4.465 -30.909 1.00 96.69 105 SER A CA 1
ATOM 808 C C . SER A 1 105 ? 22.769 4.860 -32.315 1.00 96.69 105 SER A C 1
ATOM 810 O O . SER A 1 105 ? 22.024 4.717 -33.285 1.00 96.69 105 SER A O 1
ATOM 812 N N . SER A 1 106 ? 24.031 5.270 -32.445 1.00 94.69 106 SER A N 1
ATOM 813 C CA . SER A 1 106 ? 24.731 5.405 -33.724 1.00 94.69 106 SER A CA 1
ATOM 814 C C . SER A 1 106 ? 26.089 4.681 -33.672 1.00 94.69 106 SER A C 1
ATOM 816 O O . SER A 1 106 ? 26.940 5.082 -32.875 1.00 94.69 106 SER A O 1
ATOM 818 N N . PRO A 1 107 ? 26.359 3.688 -34.545 1.00 93.19 107 PRO A N 1
ATOM 819 C CA . PRO A 1 107 ? 25.466 3.167 -35.587 1.00 93.19 107 PRO A CA 1
ATOM 820 C C . PRO A 1 107 ? 24.256 2.421 -35.001 1.00 93.19 107 PRO A C 1
ATOM 822 O O . PRO A 1 107 ? 24.237 2.124 -33.813 1.00 93.19 107 PRO A O 1
ATOM 825 N N . LEU A 1 108 ? 23.264 2.111 -35.843 1.00 92.88 108 LEU A N 1
ATOM 826 C CA . LEU A 1 108 ? 22.162 1.222 -35.464 1.00 92.88 108 LEU A CA 1
ATOM 827 C C . LEU A 1 108 ? 22.701 -0.178 -35.157 1.00 92.88 108 LEU A C 1
ATOM 829 O O . LEU A 1 108 ? 23.557 -0.680 -35.895 1.00 92.88 108 LEU A O 1
ATOM 833 N N . LEU A 1 109 ? 22.174 -0.800 -34.106 1.00 92.31 109 LEU A N 1
ATOM 834 C CA . LEU A 1 109 ? 22.589 -2.121 -33.639 1.00 92.31 109 LEU A CA 1
ATOM 835 C C . LEU A 1 109 ? 21.425 -3.107 -33.755 1.00 92.31 109 LEU A C 1
ATOM 837 O O . LEU A 1 109 ? 20.256 -2.727 -33.708 1.00 92.31 109 LEU A O 1
ATOM 841 N N . GLU A 1 110 ? 21.721 -4.392 -33.926 1.00 91.00 110 GLU A N 1
ATOM 842 C CA . GLU A 1 110 ? 20.671 -5.411 -33.949 1.00 91.00 110 GLU A CA 1
ATOM 843 C C . GLU A 1 110 ? 20.016 -5.501 -32.563 1.00 91.00 110 GLU A C 1
ATOM 845 O O . GLU A 1 110 ? 20.704 -5.652 -31.558 1.00 91.00 110 GLU A O 1
ATOM 850 N N . GLY A 1 111 ? 18.689 -5.353 -32.504 1.00 88.81 111 GLY A N 1
ATOM 851 C CA . GLY A 1 111 ? 17.946 -5.181 -31.246 1.00 88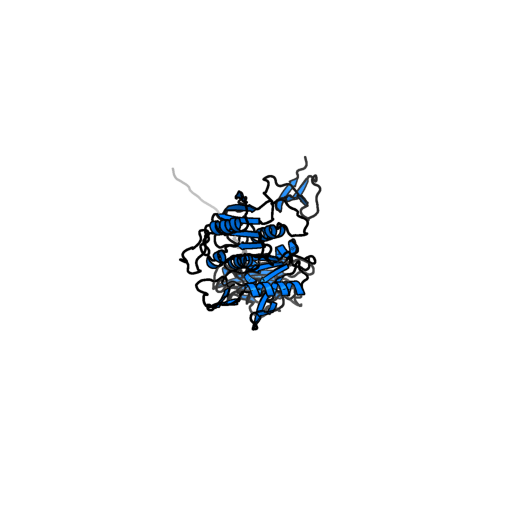.81 111 GLY A CA 1
ATOM 852 C C . GLY A 1 111 ? 17.799 -3.722 -30.790 1.00 88.81 111 GLY A C 1
ATOM 853 O O . GLY A 1 111 ? 16.931 -3.439 -29.979 1.00 88.81 111 GLY A O 1
ATOM 854 N N . PHE A 1 112 ? 18.547 -2.781 -31.382 1.00 92.56 112 PHE A N 1
ATOM 855 C CA . PHE A 1 112 ? 18.445 -1.335 -31.138 1.00 92.56 112 PHE A CA 1
ATOM 856 C C . PHE A 1 112 ? 18.437 -0.567 -32.473 1.00 92.56 112 PHE A C 1
ATOM 858 O O . PHE A 1 112 ? 19.385 0.124 -32.858 1.00 92.56 112 PHE A O 1
ATOM 865 N N . LEU A 1 113 ? 17.370 -0.797 -33.245 1.00 88.12 113 LEU A N 1
ATOM 866 C CA . LEU A 1 113 ? 17.240 -0.331 -34.634 1.00 88.12 113 LEU A CA 1
ATOM 867 C C . LEU A 1 113 ? 16.635 1.071 -34.766 1.00 88.12 113 LEU A C 1
ATOM 869 O O . LEU A 1 113 ? 16.820 1.706 -35.802 1.00 88.12 113 LEU A O 1
ATOM 873 N N . ASP A 1 114 ? 15.936 1.525 -33.733 1.00 91.06 114 ASP A N 1
ATOM 874 C CA . ASP A 1 114 ? 15.295 2.835 -33.625 1.00 91.06 114 ASP A CA 1
ATOM 875 C C . ASP A 1 114 ? 15.630 3.427 -32.244 1.00 91.06 114 ASP A C 1
ATOM 877 O O . ASP A 1 114 ? 16.589 2.993 -31.601 1.00 91.06 114 ASP A O 1
ATOM 881 N N . SER A 1 115 ? 14.873 4.419 -31.780 1.00 94.75 115 SER A N 1
ATOM 882 C CA . SER A 1 115 ? 14.932 4.840 -30.384 1.00 94.75 115 SER A CA 1
ATOM 883 C C . SER A 1 115 ? 14.138 3.895 -29.473 1.00 94.75 115 SER A C 1
ATOM 885 O O . SER A 1 115 ? 13.234 3.184 -29.912 1.00 94.75 115 SER A O 1
ATOM 887 N N . PHE A 1 116 ? 14.498 3.881 -28.194 1.00 97.19 116 PHE A N 1
ATOM 888 C CA . PHE A 1 116 ? 13.760 3.217 -27.127 1.00 97.19 116 PHE A CA 1
ATOM 889 C C . PHE A 1 116 ? 13.274 4.261 -26.130 1.00 97.19 116 PHE A C 1
ATOM 891 O O . PHE A 1 116 ? 14.036 5.136 -25.721 1.00 97.19 116 PHE A O 1
ATOM 898 N N . THR A 1 117 ? 12.024 4.119 -25.716 1.00 97.25 117 THR A N 1
ATOM 899 C CA . THR A 1 117 ? 11.422 4.818 -24.583 1.00 97.25 117 THR A CA 1
ATOM 900 C C . THR A 1 117 ? 10.864 3.766 -23.635 1.00 97.25 117 THR A C 1
ATOM 902 O O . THR A 1 117 ? 10.457 2.693 -24.089 1.00 97.25 117 THR A O 1
ATOM 905 N N . LEU A 1 118 ? 10.851 4.065 -22.339 1.00 96.56 118 LEU A N 1
ATOM 906 C CA . LEU A 1 118 ? 10.020 3.335 -21.391 1.00 96.56 118 LEU A CA 1
ATOM 907 C C . LEU A 1 118 ? 8.600 3.889 -21.519 1.00 96.56 118 LEU A C 1
ATOM 909 O O . LEU A 1 118 ? 8.398 5.085 -21.301 1.00 96.56 118 LEU A O 1
ATOM 913 N N . ASP A 1 119 ? 7.665 3.062 -21.985 1.00 93.50 119 ASP A N 1
ATOM 914 C CA . ASP A 1 119 ? 6.299 3.499 -22.293 1.00 93.50 119 ASP A CA 1
ATOM 915 C C . ASP A 1 119 ? 5.475 3.742 -21.023 1.00 93.50 119 ASP A C 1
ATOM 917 O O . ASP A 1 119 ? 4.674 4.672 -20.990 1.00 93.50 119 ASP A O 1
ATOM 921 N N . ASP A 1 120 ? 5.673 2.894 -20.014 1.00 90.69 120 ASP A N 1
ATOM 922 C CA . ASP A 1 120 ? 4.961 2.880 -18.736 1.00 90.69 120 ASP A CA 1
ATOM 923 C C . ASP A 1 120 ? 5.760 2.041 -17.718 1.00 90.69 120 ASP A C 1
ATOM 925 O O . ASP A 1 120 ? 6.657 1.278 -18.103 1.00 90.69 120 ASP A O 1
ATOM 929 N N . GLY A 1 121 ? 5.418 2.146 -16.437 1.00 88.19 121 GLY A N 1
ATOM 930 C CA . GLY A 1 121 ? 6.023 1.386 -15.347 1.00 88.19 121 GLY A CA 1
ATOM 931 C C . GLY A 1 121 ? 7.375 1.923 -14.866 1.00 88.19 121 GLY A C 1
ATOM 932 O O . GLY A 1 121 ? 8.004 2.788 -15.473 1.00 88.19 121 GLY A O 1
ATOM 933 N N . TYR A 1 122 ? 7.837 1.393 -13.731 1.00 90.25 122 TYR A N 1
ATOM 934 C CA . TYR A 1 122 ? 9.062 1.848 -13.055 1.00 90.25 122 TYR A CA 1
ATOM 935 C C . TYR A 1 122 ? 10.354 1.337 -13.693 1.00 90.25 122 TYR A C 1
ATOM 937 O O . TYR A 1 122 ? 11.435 1.861 -13.416 1.00 90.25 122 TYR A O 1
ATOM 945 N N . ALA A 1 123 ? 10.280 0.274 -14.497 1.00 94.56 123 ALA A N 1
ATOM 946 C CA . ALA A 1 123 ? 11.454 -0.373 -15.057 1.00 94.56 123 ALA A CA 1
ATOM 947 C C . ALA A 1 123 ? 11.179 -1.037 -16.408 1.00 94.56 123 ALA A C 1
ATOM 949 O O . ALA A 1 123 ? 10.082 -1.521 -16.683 1.00 94.56 123 ALA A O 1
ATOM 950 N N . GLY A 1 124 ? 12.222 -1.131 -17.227 1.00 96.69 124 GLY A N 1
ATOM 951 C CA . GLY A 1 124 ? 12.191 -1.882 -18.473 1.00 96.69 124 GLY A CA 1
ATOM 952 C C . GLY A 1 124 ? 13.581 -2.238 -18.977 1.00 96.69 124 GLY A C 1
ATOM 953 O O . GLY A 1 124 ? 14.600 -1.784 -18.456 1.00 96.69 124 GLY A O 1
ATOM 954 N N . TYR A 1 125 ? 13.622 -3.047 -20.026 1.00 97.12 125 TYR A N 1
ATOM 955 C CA . TYR A 1 125 ? 14.842 -3.522 -20.645 1.00 97.12 125 TYR A CA 1
ATOM 956 C C . TYR A 1 125 ? 14.865 -3.290 -22.152 1.00 97.12 125 TYR A C 1
ATOM 958 O O . TYR A 1 125 ? 13.861 -3.418 -22.854 1.00 97.12 125 TYR A O 1
ATOM 966 N N . LEU A 1 126 ? 16.066 -3.035 -22.667 1.00 96.56 126 LEU A N 1
ATOM 967 C CA . LEU A 1 126 ? 16.362 -3.078 -24.096 1.00 96.56 126 LEU A CA 1
ATOM 968 C C . LEU A 1 126 ? 17.629 -3.894 -24.325 1.00 96.56 126 LEU A C 1
ATOM 970 O O . LEU A 1 126 ? 18.722 -3.395 -24.065 1.00 96.56 126 LEU A O 1
ATOM 974 N N . ALA A 1 127 ? 17.495 -5.118 -24.835 1.00 95.69 127 ALA A N 1
ATOM 975 C CA . ALA A 1 127 ? 18.628 -5.958 -25.221 1.00 95.69 127 ALA A CA 1
ATOM 976 C C . ALA A 1 127 ? 19.064 -5.708 -26.672 1.00 95.69 127 ALA A C 1
ATOM 978 O O . ALA A 1 127 ? 18.232 -5.594 -27.573 1.00 95.69 127 ALA A O 1
ATOM 979 N N . PHE A 1 128 ? 20.373 -5.682 -26.917 1.00 95.25 128 PHE A N 1
ATOM 980 C CA . PHE A 1 128 ? 20.946 -5.513 -28.249 1.00 95.25 128 PHE A CA 1
ATOM 981 C C . PHE A 1 128 ? 22.301 -6.213 -28.398 1.00 95.25 128 PHE A C 1
ATOM 983 O O . PHE A 1 128 ? 23.008 -6.492 -27.429 1.00 95.25 128 PHE A O 1
ATOM 990 N N . GLN A 1 129 ? 22.670 -6.499 -29.645 1.00 95.00 129 GLN A N 1
ATOM 991 C CA . GLN A 1 129 ? 23.913 -7.176 -30.005 1.00 95.00 129 GLN A CA 1
ATOM 992 C C . GLN A 1 129 ? 24.912 -6.194 -30.629 1.00 95.00 129 GLN A C 1
ATOM 994 O O . GLN A 1 129 ? 24.579 -5.430 -31.537 1.00 95.00 129 GLN A O 1
ATOM 999 N N . VAL A 1 130 ? 26.170 -6.282 -30.196 1.00 94.44 130 VAL A N 1
ATOM 1000 C CA . VAL A 1 130 ? 27.325 -5.684 -30.878 1.00 94.44 130 VAL A CA 1
ATOM 1001 C C . VAL A 1 130 ? 28.103 -6.793 -31.589 1.00 94.44 130 VAL A C 1
ATOM 1003 O O . VAL A 1 130 ? 28.403 -7.828 -30.993 1.00 94.44 130 VAL A O 1
ATOM 1006 N N . GLY A 1 131 ? 28.424 -6.599 -32.868 1.00 90.06 131 GLY A N 1
ATOM 1007 C CA . GLY A 1 131 ? 29.096 -7.613 -33.687 1.00 90.06 131 GLY A CA 1
ATOM 1008 C C . GLY A 1 131 ? 28.138 -8.670 -34.248 1.00 90.06 131 GLY A C 1
ATOM 1009 O O . GLY A 1 131 ? 26.975 -8.387 -34.515 1.00 90.06 131 GLY A O 1
ATOM 1010 N N . GLU A 1 132 ? 28.638 -9.886 -34.469 1.00 82.44 132 GLU A N 1
ATOM 1011 C CA . GLU A 1 132 ? 27.870 -11.003 -35.040 1.00 82.44 132 GLU A CA 1
ATOM 1012 C C . GLU A 1 132 ? 27.347 -11.926 -33.929 1.00 82.44 132 GLU A C 1
ATOM 1014 O O . GLU A 1 132 ? 28.123 -12.388 -33.092 1.00 82.44 132 GLU A O 1
ATOM 1019 N N . GLY A 1 133 ? 26.058 -12.267 -33.944 1.00 78.69 133 GLY A N 1
ATOM 1020 C CA . GLY A 1 133 ? 25.467 -13.176 -32.960 1.00 78.69 133 GLY A CA 1
ATOM 1021 C C . GLY A 1 133 ? 23.986 -12.907 -32.729 1.00 78.69 133 GLY A C 1
ATOM 1022 O O . GLY A 1 133 ? 23.373 -12.134 -33.453 1.00 78.69 133 GLY A O 1
ATOM 1023 N N . ALA A 1 134 ? 23.421 -13.558 -31.716 1.00 78.31 134 ALA A N 1
ATOM 1024 C CA . ALA A 1 134 ? 22.118 -13.212 -31.165 1.00 78.31 134 ALA A CA 1
ATOM 1025 C C . ALA A 1 134 ? 22.297 -12.951 -29.668 1.00 78.31 134 ALA A C 1
ATOM 1027 O O . ALA A 1 134 ? 22.983 -13.720 -28.991 1.00 78.31 134 ALA A O 1
ATOM 1028 N N . CYS A 1 135 ? 21.685 -11.879 -29.174 1.00 84.50 135 CYS A N 1
ATOM 1029 C CA . CYS A 1 135 ? 21.724 -11.523 -27.764 1.00 84.50 135 CYS A CA 1
ATOM 1030 C C . CYS A 1 135 ? 20.689 -12.370 -27.010 1.00 84.50 135 CYS A C 1
ATOM 1032 O O . CYS A 1 135 ? 19.496 -12.078 -27.044 1.00 84.50 135 CYS A O 1
ATOM 1034 N N . ASP A 1 136 ? 21.155 -13.461 -26.398 1.00 82.00 136 ASP A N 1
ATOM 1035 C CA . ASP A 1 136 ? 20.359 -14.391 -25.589 1.00 82.00 136 ASP A CA 1
ATOM 1036 C C . ASP A 1 136 ? 20.690 -14.154 -24.107 1.00 82.00 136 ASP A C 1
ATOM 1038 O O . ASP A 1 136 ? 21.513 -14.847 -23.511 1.00 82.00 136 ASP A O 1
ATOM 1042 N N . THR A 1 137 ? 20.133 -13.078 -23.544 1.00 88.88 137 THR A N 1
ATOM 1043 C CA . THR A 1 137 ? 20.276 -12.727 -22.123 1.00 88.88 137 THR A CA 1
ATOM 1044 C C . THR A 1 137 ? 18.951 -12.919 -21.403 1.00 88.88 137 THR A C 1
ATOM 1046 O O . THR A 1 137 ? 17.899 -12.606 -21.955 1.00 88.88 137 THR A O 1
ATOM 1049 N N . SER A 1 138 ? 19.009 -13.409 -20.166 1.00 91.75 138 SER A N 1
ATOM 1050 C CA . SER A 1 138 ? 17.839 -13.505 -19.296 1.00 91.75 138 SER A CA 1
ATOM 1051 C C . SER A 1 138 ? 17.580 -12.150 -18.650 1.00 91.75 138 SER A C 1
ATOM 1053 O O . SER A 1 138 ? 18.413 -11.666 -17.886 1.00 91.75 138 SER A O 1
ATOM 1055 N N . LEU A 1 139 ? 16.423 -11.570 -18.939 1.00 93.88 139 LEU A N 1
ATOM 1056 C CA . LEU A 1 139 ? 15.942 -10.311 -18.385 1.00 93.88 139 LEU A CA 1
ATOM 1057 C C . LEU A 1 139 ? 14.700 -10.625 -17.546 1.00 93.88 139 LEU A C 1
ATOM 1059 O O . LEU A 1 139 ? 13.625 -10.818 -18.128 1.00 93.88 139 LEU A O 1
ATOM 1063 N N . PRO A 1 140 ? 14.870 -10.795 -16.220 1.00 93.50 140 PRO A N 1
ATOM 1064 C CA . PRO A 1 140 ? 13.789 -11.194 -15.334 1.00 93.50 140 PRO A CA 1
ATOM 1065 C C . PRO A 1 140 ? 12.782 -10.060 -15.145 1.00 93.50 140 PRO A C 1
ATOM 1067 O O . PRO A 1 140 ? 13.163 -8.894 -15.084 1.00 93.50 140 PRO A O 1
ATOM 1070 N N . GLY A 1 141 ? 11.510 -10.411 -15.046 1.00 93.38 141 GLY A N 1
ATOM 1071 C CA . GLY A 1 141 ? 10.426 -9.498 -14.705 1.00 93.38 141 GLY A CA 1
ATOM 1072 C C . GLY A 1 141 ? 9.093 -10.056 -15.175 1.00 93.38 141 GLY A C 1
ATOM 1073 O O . GLY A 1 141 ? 9.046 -11.086 -15.855 1.00 93.38 141 GLY A O 1
ATOM 1074 N N . CYS A 1 142 ? 8.000 -9.359 -14.872 1.00 93.69 142 CYS A N 1
ATOM 1075 C CA . CYS A 1 142 ? 6.707 -9.780 -15.379 1.00 93.69 142 CYS A CA 1
ATOM 1076 C C . CYS A 1 142 ? 6.652 -9.661 -16.909 1.00 93.69 142 CYS A C 1
ATOM 1078 O O . CYS A 1 142 ? 6.753 -8.570 -17.474 1.00 93.69 142 CYS A O 1
ATOM 1080 N N . THR A 1 143 ? 6.453 -10.794 -17.583 1.00 95.38 143 THR A N 1
ATOM 1081 C CA . THR A 1 143 ? 6.433 -10.873 -19.056 1.00 95.38 143 THR A CA 1
ATOM 1082 C C . THR A 1 143 ? 5.031 -10.805 -19.662 1.00 95.38 143 THR A C 1
ATOM 1084 O O . THR A 1 143 ? 4.894 -10.816 -20.886 1.00 95.38 143 THR A O 1
ATOM 1087 N N . GLU A 1 144 ? 3.990 -10.712 -18.833 1.00 94.62 144 GLU A N 1
ATOM 1088 C CA . GLU A 1 144 ? 2.591 -10.725 -19.261 1.00 94.62 144 GLU A CA 1
ATOM 1089 C C . GLU A 1 144 ? 2.054 -9.297 -19.460 1.00 94.62 144 GLU A C 1
ATOM 1091 O O . GLU A 1 144 ? 1.842 -8.589 -18.478 1.00 94.62 144 GLU A O 1
ATOM 1096 N N . PRO A 1 145 ? 1.748 -8.854 -20.698 1.00 89.75 145 PRO A N 1
ATOM 1097 C CA . PRO A 1 145 ? 1.328 -7.471 -20.967 1.00 89.75 145 PRO A CA 1
ATOM 1098 C C . PRO A 1 145 ? -0.007 -7.049 -20.336 1.00 89.75 145 PRO A C 1
ATOM 1100 O O . PRO A 1 145 ? -0.395 -5.892 -20.447 1.00 89.75 145 PRO A O 1
ATOM 1103 N N . GLY A 1 146 ? -0.764 -7.995 -19.771 1.00 89.00 146 GLY A N 1
ATOM 1104 C CA . GLY A 1 146 ? -2.008 -7.721 -19.048 1.00 89.00 146 GLY A CA 1
ATOM 1105 C C . GLY A 1 146 ? -1.834 -7.587 -17.533 1.00 89.00 146 GLY A C 1
ATOM 1106 O O . GLY A 1 146 ? -2.833 -7.378 -16.849 1.00 89.00 146 GLY A O 1
ATOM 1107 N N . ALA A 1 147 ? -0.618 -7.771 -17.015 1.00 91.69 147 ALA A N 1
ATOM 1108 C CA . ALA A 1 147 ? -0.311 -7.620 -15.599 1.00 91.69 147 ALA A CA 1
ATOM 1109 C C . ALA A 1 147 ? -0.151 -6.144 -15.221 1.00 91.69 147 ALA A C 1
ATOM 1111 O O . ALA A 1 147 ? 0.237 -5.321 -16.048 1.00 91.69 147 ALA A O 1
ATOM 1112 N N . LEU A 1 148 ? -0.406 -5.833 -13.952 1.00 89.44 148 LEU A N 1
ATOM 1113 C CA . LEU A 1 148 ? -0.281 -4.487 -13.389 1.00 89.44 148 LEU A CA 1
ATOM 1114 C C . LEU A 1 148 ? 1.174 -4.014 -13.325 1.00 89.44 148 LEU A C 1
ATOM 1116 O O . LEU A 1 148 ? 1.447 -2.832 -13.472 1.00 89.44 148 LEU A O 1
ATOM 1120 N N . ASN A 1 149 ? 2.112 -4.946 -13.176 1.00 89.94 149 ASN A N 1
ATOM 1121 C CA . ASN A 1 149 ? 3.543 -4.684 -13.066 1.00 89.94 149 ASN A CA 1
ATOM 1122 C C . ASN A 1 149 ? 4.341 -5.253 -14.253 1.00 89.94 149 ASN A C 1
ATOM 1124 O O . ASN A 1 149 ? 5.459 -5.738 -14.077 1.00 89.94 149 ASN A O 1
ATOM 1128 N N . PHE A 1 150 ? 3.756 -5.245 -15.455 1.00 92.69 150 PHE A N 1
ATOM 1129 C CA . PHE A 1 150 ? 4.437 -5.677 -16.676 1.00 92.69 150 PHE A CA 1
ATOM 1130 C C . PHE A 1 150 ? 5.767 -4.931 -16.874 1.00 92.69 150 PHE A C 1
ATOM 1132 O O . PHE A 1 150 ? 5.818 -3.706 -16.808 1.00 92.69 150 PHE A O 1
ATOM 1139 N N . VAL A 1 151 ? 6.839 -5.669 -17.171 1.00 95.25 151 VAL A N 1
ATOM 1140 C CA . VAL A 1 151 ? 8.172 -5.099 -17.394 1.00 95.25 151 VAL A CA 1
ATOM 1141 C C . VAL A 1 151 ? 8.478 -5.104 -18.888 1.00 95.25 151 VAL A C 1
ATOM 1143 O O . VAL A 1 151 ? 8.733 -6.151 -19.494 1.00 95.25 151 VAL A O 1
ATOM 1146 N N . GLN A 1 152 ? 8.490 -3.916 -19.498 1.00 95.69 152 GLN A N 1
ATOM 1147 C CA . GLN A 1 152 ? 8.792 -3.757 -20.921 1.00 95.69 152 GLN A CA 1
ATOM 1148 C C . GLN A 1 152 ? 10.149 -4.390 -21.249 1.00 95.69 152 GLN A C 1
ATOM 1150 O O . GLN A 1 152 ? 11.164 -4.032 -20.668 1.00 95.69 152 GLN A O 1
ATOM 1155 N N . GLY A 1 153 ? 10.189 -5.326 -22.197 1.00 94.38 153 GLY A N 1
ATOM 1156 C CA . GLY A 1 153 ? 11.434 -5.966 -22.636 1.00 94.38 153 GLY A CA 1
ATOM 1157 C C . GLY A 1 153 ? 11.969 -7.078 -21.727 1.00 94.38 153 GLY A C 1
ATOM 1158 O O . GLY A 1 153 ? 12.977 -7.691 -22.086 1.00 94.38 153 GLY A O 1
ATOM 1159 N N . ALA A 1 154 ? 11.299 -7.397 -20.612 1.00 95.94 154 ALA A N 1
ATOM 1160 C CA . ALA A 1 154 ? 11.558 -8.643 -19.896 1.00 95.94 154 ALA A CA 1
ATOM 1161 C C . ALA A 1 154 ? 11.259 -9.846 -20.805 1.00 95.94 154 ALA A C 1
ATOM 1163 O O . ALA A 1 154 ? 10.314 -9.841 -21.601 1.00 95.94 154 ALA A O 1
ATOM 1164 N N . ASN A 1 155 ? 12.090 -10.881 -20.711 1.00 94.25 155 ASN A N 1
ATOM 1165 C CA . ASN A 1 155 ? 11.977 -12.090 -21.534 1.00 94.25 155 ASN A CA 1
ATOM 1166 C C . ASN A 1 155 ? 12.045 -13.392 -20.722 1.00 94.25 155 ASN A C 1
ATOM 1168 O O . ASN A 1 155 ? 11.863 -14.473 -21.289 1.00 94.25 155 ASN A O 1
ATOM 1172 N N . THR A 1 156 ? 12.256 -13.282 -19.412 1.00 94.50 156 THR A N 1
ATOM 1173 C CA . THR A 1 156 ? 12.222 -14.387 -18.462 1.00 94.50 156 THR A CA 1
ATOM 1174 C C . THR A 1 156 ? 11.201 -14.051 -17.386 1.00 94.50 156 THR A C 1
ATOM 1176 O O . THR A 1 156 ? 11.415 -13.126 -16.611 1.00 94.50 156 THR A O 1
ATOM 1179 N N . ASP A 1 157 ? 10.110 -14.814 -17.329 1.00 93.38 157 ASP A N 1
ATOM 1180 C CA . ASP A 1 157 ? 9.136 -14.696 -16.245 1.00 93.38 157 ASP A CA 1
ATOM 1181 C C . ASP A 1 157 ? 9.770 -15.138 -14.922 1.00 93.38 157 ASP A C 1
ATOM 1183 O O . ASP A 1 157 ? 10.290 -16.253 -14.807 1.00 93.38 157 ASP A O 1
ATOM 1187 N N . ASP A 1 158 ? 9.749 -14.245 -13.940 1.00 90.12 158 ASP A N 1
ATOM 1188 C CA . ASP A 1 158 ? 10.242 -14.479 -12.585 1.00 90.12 158 ASP A CA 1
ATOM 1189 C C . ASP A 1 158 ? 9.109 -14.772 -11.587 1.00 90.12 158 ASP A C 1
ATOM 1191 O O . ASP A 1 158 ? 9.370 -14.928 -10.395 1.00 90.12 158 ASP A O 1
ATOM 1195 N N . GLY A 1 159 ? 7.866 -14.890 -12.071 1.00 87.56 159 GLY A N 1
ATOM 1196 C CA . GLY A 1 159 ? 6.685 -15.131 -11.247 1.00 87.56 159 GLY A CA 1
ATOM 1197 C C . GLY A 1 159 ? 6.182 -13.883 -10.522 1.00 87.56 159 GLY A C 1
ATOM 1198 O O . GLY A 1 159 ? 5.304 -14.003 -9.671 1.00 87.56 159 GLY A O 1
ATOM 1199 N N . SER A 1 160 ? 6.709 -12.696 -10.842 1.00 87.56 160 SER A N 1
ATOM 1200 C CA . SER A 1 160 ? 6.302 -11.441 -10.202 1.00 87.56 160 SER A CA 1
ATOM 1201 C C . SER A 1 160 ? 4.986 -10.868 -10.726 1.00 87.56 160 SER A C 1
ATOM 1203 O O . SER A 1 160 ? 4.490 -9.919 -10.128 1.00 87.56 160 SER A O 1
ATOM 1205 N N . CYS A 1 161 ? 4.417 -11.389 -11.819 1.00 91.31 161 CYS A N 1
ATOM 1206 C CA . CYS A 1 161 ? 3.224 -10.808 -12.439 1.00 91.31 161 CYS A CA 1
ATOM 1207 C C . CYS A 1 161 ? 2.032 -10.711 -11.477 1.00 91.31 161 CYS A C 1
ATOM 1209 O O . CYS A 1 161 ? 1.550 -11.719 -10.960 1.00 91.31 161 CYS A O 1
ATOM 1211 N N . VAL A 1 162 ? 1.509 -9.497 -11.318 1.00 91.50 162 VAL A N 1
ATOM 1212 C CA . VAL A 1 162 ? 0.337 -9.188 -10.498 1.00 91.50 162 VAL A CA 1
ATOM 1213 C C . VAL A 1 162 ? -0.859 -8.890 -11.392 1.00 91.50 162 VAL A C 1
ATOM 1215 O O . VAL A 1 162 ? -0.759 -8.146 -12.367 1.00 91.50 162 VAL A O 1
ATOM 1218 N N . PHE A 1 163 ? -2.017 -9.444 -11.040 1.00 93.12 163 PHE A N 1
ATOM 1219 C CA . PHE A 1 163 ? -3.271 -9.218 -11.748 1.00 93.12 163 PHE A CA 1
ATOM 1220 C C . PHE A 1 163 ? -4.381 -8.846 -10.773 1.00 93.12 163 PHE A C 1
ATOM 1222 O O . PHE A 1 163 ? -4.418 -9.323 -9.638 1.00 93.12 163 PHE A O 1
ATOM 1229 N N . PHE A 1 164 ? -5.342 -8.065 -11.265 1.00 95.00 164 PHE A N 1
ATOM 1230 C CA . PHE A 1 164 ? -6.661 -8.050 -10.653 1.00 95.00 164 PHE A CA 1
ATOM 1231 C C . PHE A 1 164 ? -7.353 -9.381 -10.913 1.00 95.00 164 PHE A C 1
ATOM 1233 O O . PHE A 1 164 ? -7.651 -9.734 -12.057 1.00 95.00 164 PHE A O 1
ATOM 1240 N N . GLU A 1 165 ? -7.670 -10.074 -9.833 1.00 95.81 165 GLU A N 1
ATOM 1241 C CA . GLU A 1 165 ? -8.629 -11.159 -9.840 1.00 95.81 165 GLU A CA 1
ATOM 1242 C C . GLU A 1 165 ? -10.046 -10.594 -9.735 1.00 95.81 165 GLU A C 1
ATOM 1244 O O . GLU A 1 165 ? -10.276 -9.476 -9.264 1.00 95.81 165 GLU A O 1
ATOM 1249 N N . THR A 1 166 ? -11.020 -11.377 -10.191 1.00 96.31 166 THR A N 1
ATOM 1250 C CA . THR A 1 166 ? -12.441 -11.032 -10.090 1.00 96.31 166 THR A CA 1
ATOM 1251 C C . THR A 1 166 ? -13.202 -12.165 -9.438 1.00 96.31 166 THR A C 1
ATOM 1253 O O . THR A 1 166 ? -12.924 -13.341 -9.676 1.00 96.31 166 THR A O 1
ATOM 1256 N N . PHE A 1 167 ? -14.195 -11.817 -8.626 1.00 96.12 167 PHE A N 1
ATOM 1257 C CA . PHE A 1 167 ? -15.180 -12.788 -8.173 1.00 96.12 167 PHE A CA 1
ATOM 1258 C C . PHE A 1 167 ? -16.582 -12.184 -8.169 1.00 96.12 167 PHE A C 1
ATOM 1260 O O . PHE A 1 167 ? -16.768 -10.969 -8.057 1.00 96.12 167 PHE A O 1
ATOM 1267 N N . GLU A 1 168 ? -17.570 -13.066 -8.291 1.00 96.75 168 GLU A N 1
ATOM 1268 C CA . GLU A 1 168 ? -18.981 -12.711 -8.225 1.00 96.75 168 GLU A CA 1
ATOM 1269 C C . GLU A 1 168 ? -19.564 -13.075 -6.857 1.00 96.75 168 GLU A C 1
ATOM 1271 O O . GLU A 1 168 ? -19.345 -14.173 -6.338 1.00 96.75 168 GLU A O 1
ATOM 1276 N N . TYR A 1 169 ? -20.395 -12.192 -6.309 1.00 95.56 169 TYR A N 1
ATOM 1277 C CA . TYR A 1 169 ? -21.207 -12.471 -5.128 1.00 95.56 169 TYR A CA 1
ATOM 1278 C C . TYR A 1 169 ? -22.626 -11.936 -5.301 1.00 95.56 169 TYR A C 1
ATOM 1280 O O . TYR A 1 169 ? -22.906 -11.102 -6.160 1.00 95.56 169 TYR A O 1
ATOM 1288 N N . THR A 1 170 ? -23.560 -12.469 -4.512 1.00 93.56 170 THR A N 1
ATOM 1289 C CA . THR A 1 170 ? -24.964 -12.046 -4.556 1.00 93.56 170 THR A CA 1
ATOM 1290 C C . THR A 1 170 ? -25.342 -11.311 -3.282 1.00 93.56 170 THR A C 1
ATOM 1292 O O . THR A 1 170 ? -25.316 -11.894 -2.201 1.00 93.56 170 THR A O 1
ATOM 1295 N N . VAL A 1 171 ? -25.802 -10.071 -3.424 1.00 89.44 171 VAL A N 1
ATOM 1296 C CA . VAL A 1 171 ? -26.367 -9.266 -2.337 1.00 89.44 171 VAL A CA 1
ATOM 1297 C C . VAL A 1 171 ? -27.713 -8.710 -2.788 1.00 89.44 171 VAL A C 1
ATOM 1299 O O . VAL A 1 171 ? -27.875 -8.288 -3.926 1.00 89.44 171 VAL A O 1
ATOM 1302 N N . ASN A 1 172 ? -28.740 -8.784 -1.938 1.00 89.88 172 ASN A N 1
ATOM 1303 C CA . ASN A 1 172 ? -30.092 -8.292 -2.255 1.00 89.88 172 ASN A CA 1
ATOM 1304 C C . ASN A 1 172 ? -30.706 -8.820 -3.576 1.00 89.88 172 ASN A C 1
ATOM 1306 O O . ASN A 1 172 ? -31.570 -8.179 -4.166 1.00 89.88 172 ASN A O 1
ATOM 1310 N N . SER A 1 173 ? -30.357 -10.047 -3.985 1.00 90.81 173 SER A N 1
ATOM 1311 C CA . SER A 1 173 ? -30.754 -10.674 -5.267 1.00 90.81 173 SER A CA 1
ATOM 1312 C C . SER A 1 173 ? -30.107 -10.073 -6.523 1.00 90.81 173 SER A C 1
ATOM 1314 O O . SER A 1 173 ? -30.549 -10.381 -7.632 1.00 90.81 173 SER A O 1
ATOM 1316 N N . GLU A 1 174 ? -29.067 -9.260 -6.365 1.00 92.31 174 GLU A N 1
ATOM 1317 C CA . GLU A 1 174 ? -28.230 -8.741 -7.444 1.00 92.31 174 GLU A CA 1
ATOM 1318 C C . GLU A 1 174 ? -26.879 -9.459 -7.428 1.00 92.31 174 GLU A C 1
ATOM 1320 O O . GLU A 1 174 ? -26.319 -9.697 -6.359 1.00 92.31 174 GLU A O 1
ATOM 1325 N N . VAL A 1 175 ? -26.386 -9.844 -8.608 1.00 94.94 175 VAL A N 1
ATOM 1326 C CA . VAL A 1 175 ? -25.041 -10.409 -8.774 1.00 94.94 175 VAL A CA 1
ATOM 1327 C C . VAL A 1 175 ? -24.102 -9.255 -9.075 1.00 94.94 175 VAL A C 1
ATOM 1329 O O . VAL A 1 175 ? -24.323 -8.526 -10.044 1.00 94.94 175 VAL A O 1
ATOM 1332 N N . LEU A 1 176 ? -23.090 -9.092 -8.234 1.00 95.44 176 LEU A N 1
ATOM 1333 C CA . LEU A 1 176 ? -22.056 -8.080 -8.369 1.00 95.44 176 LEU A CA 1
ATOM 1334 C C . LEU A 1 176 ? -20.722 -8.775 -8.624 1.00 95.44 176 LEU A C 1
ATOM 1336 O O . LEU A 1 176 ? -20.422 -9.781 -7.986 1.00 95.44 176 LEU A O 1
ATOM 1340 N N . GLU A 1 177 ? -19.937 -8.220 -9.540 1.00 96.56 177 GLU A N 1
ATOM 1341 C CA . GLU A 1 177 ? -18.550 -8.609 -9.789 1.00 96.56 177 GLU A CA 1
ATOM 1342 C C . GLU A 1 177 ? -17.642 -7.551 -9.159 1.00 96.56 177 GLU A C 1
ATOM 1344 O O . GLU A 1 177 ? -17.883 -6.349 -9.310 1.00 96.56 177 GLU A O 1
ATOM 1349 N N . ARG A 1 178 ? -16.628 -7.987 -8.412 1.00 97.56 178 ARG A N 1
ATOM 1350 C CA . ARG A 1 178 ? -15.671 -7.099 -7.748 1.00 97.56 178 ARG A CA 1
ATOM 1351 C C . ARG A 1 178 ? -14.247 -7.595 -7.944 1.00 97.56 178 ARG A C 1
ATOM 1353 O O . ARG A 1 178 ? -14.014 -8.792 -8.103 1.00 97.56 178 ARG A O 1
ATOM 1360 N N . GLN A 1 179 ? -13.319 -6.644 -7.923 1.00 98.12 179 GLN A N 1
ATOM 1361 C CA . GLN A 1 179 ? -11.896 -6.872 -8.131 1.00 98.12 179 GLN A CA 1
ATOM 1362 C C . GLN A 1 179 ? -11.132 -6.922 -6.809 1.00 98.12 179 GLN A C 1
ATOM 1364 O O . GLN A 1 179 ? -11.500 -6.265 -5.832 1.00 98.12 179 GLN A O 1
ATOM 1369 N N . TYR A 1 180 ? -10.058 -7.701 -6.793 1.00 98.56 180 TYR A N 1
ATOM 1370 C CA . TYR A 1 180 ? -9.099 -7.771 -5.696 1.00 98.56 180 TYR A CA 1
ATOM 1371 C C . TYR A 1 180 ? -7.744 -8.248 -6.228 1.00 98.56 180 TYR A C 1
ATOM 1373 O O . TYR A 1 180 ? -7.672 -8.849 -7.297 1.00 98.56 180 TYR A O 1
ATOM 1381 N N . ILE A 1 181 ? -6.677 -7.996 -5.480 1.00 98.50 181 ILE A N 1
ATOM 1382 C CA . ILE A 1 181 ? -5.377 -8.644 -5.670 1.00 98.50 181 ILE A CA 1
ATOM 1383 C C . ILE A 1 181 ? -5.189 -9.615 -4.508 1.00 98.50 181 ILE A C 1
ATOM 1385 O O . ILE A 1 181 ? -5.512 -9.293 -3.363 1.00 98.50 181 ILE A O 1
ATOM 1389 N N . TYR A 1 182 ? -4.693 -10.816 -4.788 1.00 97.44 182 TYR A N 1
ATOM 1390 C CA . TYR A 1 182 ? -4.448 -11.828 -3.767 1.00 97.44 182 TYR A CA 1
ATOM 1391 C C . TYR A 1 182 ? -3.021 -12.334 -3.844 1.00 97.44 182 TYR A C 1
ATOM 1393 O O . TYR A 1 182 ? -2.571 -12.798 -4.889 1.00 97.44 182 TYR A O 1
ATOM 1401 N N . TYR A 1 183 ? -2.332 -12.254 -2.713 1.00 96.06 183 TYR A N 1
ATOM 1402 C CA . TYR A 1 183 ? -0.975 -12.731 -2.557 1.00 96.06 183 TYR A CA 1
ATOM 1403 C C . TYR A 1 183 ? -0.951 -13.887 -1.563 1.00 96.06 183 TYR A C 1
ATOM 1405 O O . TYR A 1 183 ? -1.297 -13.733 -0.391 1.00 96.06 183 TYR A O 1
ATOM 1413 N N . HIS A 1 184 ? -0.525 -15.054 -2.036 1.00 94.12 184 HIS A N 1
ATOM 1414 C CA . HIS A 1 184 ? -0.311 -16.228 -1.204 1.00 94.12 184 HIS A CA 1
ATOM 1415 C C . HIS A 1 184 ? 1.118 -16.728 -1.426 1.00 94.12 184 HIS A C 1
ATOM 1417 O O . HIS A 1 184 ? 1.383 -17.334 -2.468 1.00 94.12 184 HIS A O 1
ATOM 1423 N N . PRO A 1 185 ? 2.026 -16.534 -0.454 1.00 91.50 185 PRO A N 1
ATOM 1424 C CA . PRO A 1 185 ? 3.377 -17.077 -0.520 1.00 91.50 185 PRO A CA 1
ATOM 1425 C C . PRO A 1 185 ? 3.359 -18.583 -0.789 1.00 91.50 185 PRO A C 1
ATOM 1427 O O . PRO A 1 185 ? 2.636 -19.320 -0.112 1.00 91.50 185 PRO A O 1
ATOM 1430 N N . GLU A 1 186 ? 4.183 -19.085 -1.711 1.00 89.00 186 GLU A N 1
ATOM 1431 C CA . GLU A 1 186 ? 4.349 -20.543 -1.879 1.00 89.00 186 GLU A CA 1
ATOM 1432 C C . GLU A 1 186 ? 4.893 -21.204 -0.599 1.00 89.00 186 GLU A C 1
ATOM 1434 O O . GLU A 1 186 ? 4.696 -22.397 -0.355 1.00 89.00 186 GLU A O 1
ATOM 1439 N N . SER A 1 187 ? 5.596 -20.412 0.213 1.00 86.62 187 SER A N 1
ATOM 1440 C CA . SER A 1 187 ? 6.204 -20.782 1.486 1.00 86.62 187 SER A CA 1
ATOM 1441 C C . SER A 1 187 ? 5.201 -20.865 2.647 1.00 86.62 187 SER A C 1
ATOM 1443 O O . SER A 1 187 ? 5.524 -21.478 3.672 1.00 86.62 187 SER A O 1
ATOM 1445 N N . ALA A 1 188 ? 3.999 -20.290 2.505 1.00 89.44 188 ALA A N 1
ATOM 1446 C CA . ALA A 1 188 ? 3.029 -20.213 3.590 1.00 89.44 188 ALA A CA 1
ATOM 1447 C C . ALA A 1 188 ? 2.510 -21.612 3.992 1.00 89.44 188 ALA A C 1
ATOM 1449 O O . ALA A 1 188 ? 2.258 -22.468 3.134 1.00 89.44 188 ALA A O 1
ATOM 1450 N N . PRO A 1 189 ? 2.353 -21.885 5.302 1.00 90.44 189 PRO A N 1
ATOM 1451 C CA . PRO A 1 189 ? 1.794 -23.144 5.776 1.00 90.44 189 PRO A CA 1
ATOM 1452 C C . PRO A 1 189 ? 0.318 -23.284 5.376 1.00 90.44 189 PRO A C 1
ATOM 1454 O O . PRO A 1 189 ? -0.373 -22.301 5.135 1.00 90.44 189 PRO A O 1
ATOM 1457 N N . ALA A 1 190 ? -0.189 -24.519 5.351 1.00 90.56 190 ALA A N 1
ATOM 1458 C CA . ALA A 1 190 ? -1.633 -24.742 5.261 1.00 90.56 190 ALA A CA 1
ATOM 1459 C C . ALA A 1 190 ? -2.342 -24.136 6.483 1.00 90.56 190 ALA A C 1
ATOM 1461 O O . ALA A 1 190 ? -1.773 -24.170 7.576 1.00 90.56 190 ALA A O 1
ATOM 1462 N N . GLU A 1 191 ? -3.576 -23.658 6.303 1.00 93.50 191 GLU A N 1
ATOM 1463 C CA . GLU A 1 191 ? -4.330 -22.936 7.337 1.00 93.50 191 GLU A CA 1
ATOM 1464 C C . GLU A 1 191 ? -3.535 -21.719 7.849 1.00 93.50 191 GLU A C 1
ATOM 1466 O O . GLU A 1 191 ? -3.387 -21.516 9.051 1.00 93.50 191 GLU A O 1
ATOM 1471 N N . CYS A 1 192 ? -2.947 -20.934 6.937 1.00 94.69 192 CYS A N 1
ATOM 1472 C CA . CYS A 1 192 ? -2.291 -19.680 7.299 1.00 94.69 192 CYS A CA 1
ATOM 1473 C C . CYS A 1 192 ? -3.317 -18.555 7.544 1.00 94.69 192 CYS A C 1
ATOM 1475 O O . CYS A 1 192 ? -4.436 -18.614 7.018 1.00 94.69 192 CYS A O 1
ATOM 1477 N N . PRO A 1 193 ? -2.959 -17.522 8.330 1.00 96.75 193 PRO A N 1
ATOM 1478 C CA . PRO A 1 193 ? -3.809 -16.349 8.518 1.00 96.75 193 PRO A CA 1
ATOM 1479 C C . PRO A 1 193 ? -4.074 -15.580 7.221 1.00 96.75 193 PRO A C 1
ATOM 1481 O O . PRO A 1 193 ? -3.278 -15.638 6.284 1.00 96.75 193 PRO A O 1
ATOM 1484 N N . LEU A 1 194 ? -5.160 -14.804 7.203 1.00 98.31 194 LEU A N 1
ATOM 1485 C CA . LEU A 1 194 ? -5.511 -13.897 6.111 1.00 98.31 194 LEU A CA 1
ATOM 1486 C C . LEU A 1 194 ? -5.522 -12.448 6.601 1.00 98.31 194 LEU A C 1
ATOM 1488 O O . LEU A 1 194 ? -6.261 -12.104 7.524 1.00 98.31 194 LEU A O 1
ATOM 1492 N N . VAL A 1 195 ? -4.748 -11.589 5.941 1.00 98.81 195 VAL A N 1
ATOM 1493 C CA . VAL A 1 195 ? -4.745 -10.142 6.177 1.00 98.81 195 VAL A CA 1
ATOM 1494 C C . VAL A 1 195 ? -5.408 -9.435 4.998 1.00 98.81 195 VAL A C 1
ATOM 1496 O O . VAL A 1 195 ? -4.962 -9.556 3.860 1.00 98.81 195 VAL A O 1
ATOM 1499 N N . PHE A 1 196 ? -6.472 -8.685 5.266 1.00 98.94 196 PHE A N 1
ATOM 1500 C CA . PHE A 1 196 ? -7.043 -7.737 4.318 1.00 98.94 196 PHE A CA 1
ATOM 1501 C C . PHE A 1 196 ? -6.358 -6.377 4.455 1.00 98.94 196 PHE A C 1
ATOM 1503 O O . PHE A 1 196 ? -6.240 -5.866 5.567 1.00 98.94 196 PHE A O 1
ATOM 1510 N N . VAL A 1 197 ? -5.942 -5.789 3.334 1.00 98.94 197 VAL A N 1
ATOM 1511 C CA . VAL A 1 197 ? -5.271 -4.484 3.280 1.00 98.94 197 VAL A CA 1
ATOM 1512 C C . VAL A 1 197 ? -6.051 -3.553 2.348 1.00 98.94 197 VAL A C 1
ATOM 1514 O O . VAL A 1 197 ? -6.148 -3.799 1.146 1.00 98.94 197 VAL A O 1
ATOM 1517 N N . PHE A 1 198 ? -6.646 -2.498 2.905 1.00 98.94 198 PHE A N 1
ATOM 1518 C CA . PHE A 1 198 ? -7.589 -1.615 2.212 1.00 98.94 198 PHE A CA 1
ATOM 1519 C C . PHE A 1 198 ? -6.953 -0.268 1.852 1.00 98.94 198 PHE A C 1
ATOM 1521 O O . PHE A 1 198 ? -6.441 0.441 2.720 1.00 98.94 198 PHE A O 1
ATOM 1528 N N . HIS A 1 199 ? -7.014 0.103 0.572 1.00 98.81 199 HIS A N 1
ATOM 1529 C CA . HIS A 1 199 ? -6.482 1.375 0.079 1.00 98.81 199 HIS A CA 1
ATOM 1530 C C . HIS A 1 199 ? -7.291 2.595 0.563 1.00 98.81 199 HIS A C 1
ATOM 1532 O O . HIS A 1 199 ? -8.469 2.487 0.904 1.00 98.81 199 HIS A O 1
ATOM 1538 N N . GLY A 1 200 ? -6.664 3.774 0.549 1.00 98.50 200 GLY A N 1
ATOM 1539 C CA . GLY A 1 200 ? -7.329 5.049 0.834 1.00 98.50 200 GLY A CA 1
ATOM 1540 C C . GLY A 1 200 ? -8.204 5.552 -0.320 1.00 98.50 200 GLY A C 1
ATOM 1541 O O . GLY A 1 200 ? -8.178 5.017 -1.430 1.00 98.50 200 GLY A O 1
ATOM 1542 N N . TYR A 1 201 ? -8.970 6.617 -0.075 1.00 98.38 201 TYR A N 1
ATOM 1543 C CA . TYR A 1 201 ? -9.808 7.250 -1.096 1.00 98.38 201 TYR A CA 1
ATOM 1544 C C . TYR A 1 201 ? -8.941 7.736 -2.263 1.00 98.38 201 TYR A C 1
ATOM 1546 O O . TYR A 1 201 ? -7.846 8.245 -2.046 1.00 98.38 201 TYR A O 1
ATOM 1554 N N . THR A 1 202 ? -9.427 7.589 -3.498 1.00 97.25 202 THR A N 1
ATOM 1555 C CA . THR A 1 202 ? -8.703 7.831 -4.768 1.00 97.25 202 THR A CA 1
ATOM 1556 C C . THR A 1 202 ? -7.594 6.835 -5.122 1.00 97.25 202 THR A C 1
ATOM 1558 O O . THR A 1 202 ? -7.206 6.794 -6.287 1.00 97.25 202 THR A O 1
ATOM 1561 N N . GLY A 1 203 ? -7.121 6.022 -4.172 1.00 96.69 203 GLY A N 1
ATOM 1562 C CA . GLY A 1 203 ? -6.081 5.018 -4.412 1.00 96.69 203 GLY A CA 1
ATOM 1563 C C . GLY A 1 203 ? -6.606 3.722 -5.033 1.00 96.69 203 GLY A C 1
ATOM 1564 O O . GLY A 1 203 ? -7.797 3.573 -5.312 1.00 96.69 203 GLY A O 1
ATOM 1565 N N . SER A 1 204 ? -5.714 2.753 -5.211 1.00 97.62 204 SER A N 1
ATOM 1566 C CA . SER A 1 204 ? -6.041 1.419 -5.717 1.00 97.62 204 SER A CA 1
ATOM 1567 C C . SER A 1 204 ? -5.464 0.299 -4.848 1.00 97.62 204 SER A C 1
ATOM 1569 O O . SER A 1 204 ? -4.588 0.517 -4.008 1.00 97.62 204 SER A O 1
ATOM 1571 N N . ALA A 1 205 ? -5.965 -0.924 -5.047 1.00 98.25 205 ALA A N 1
ATOM 1572 C CA . ALA A 1 205 ? -5.424 -2.121 -4.406 1.00 98.25 205 ALA A CA 1
ATOM 1573 C C . ALA A 1 205 ? -3.950 -2.356 -4.775 1.00 98.25 205 ALA A C 1
ATOM 1575 O O . ALA A 1 205 ? -3.193 -2.859 -3.949 1.00 98.25 205 ALA A O 1
ATOM 1576 N N . ASP A 1 206 ? -3.556 -1.978 -5.995 1.00 95.38 206 ASP A N 1
ATOM 1577 C CA . ASP A 1 206 ? -2.176 -2.072 -6.462 1.00 95.38 206 ASP A CA 1
ATOM 1578 C C . ASP A 1 206 ? -1.271 -1.089 -5.716 1.00 95.38 206 ASP A C 1
ATOM 1580 O O . ASP A 1 206 ? -0.275 -1.509 -5.130 1.00 95.38 206 ASP A O 1
ATOM 1584 N N . ASP A 1 207 ? -1.676 0.183 -5.620 1.00 94.50 207 ASP A N 1
ATOM 1585 C CA . ASP A 1 207 ? -0.891 1.210 -4.925 1.00 94.50 207 ASP A CA 1
ATOM 1586 C C . ASP A 1 207 ? -0.588 0.785 -3.485 1.00 94.50 207 ASP A C 1
ATOM 1588 O O . ASP A 1 207 ? 0.571 0.774 -3.065 1.00 94.50 207 ASP A O 1
ATOM 1592 N N . ILE A 1 208 ? -1.618 0.382 -2.725 1.00 98.12 208 ILE A N 1
ATOM 1593 C CA . ILE A 1 208 ? -1.403 -0.016 -1.330 1.00 98.12 208 ILE A CA 1
ATOM 1594 C C . ILE A 1 208 ? -0.627 -1.320 -1.200 1.00 98.12 208 ILE A C 1
ATOM 1596 O O . ILE A 1 208 ? 0.160 -1.453 -0.265 1.00 98.12 208 ILE A O 1
ATOM 1600 N N . MET A 1 209 ? -0.771 -2.268 -2.127 1.00 97.50 209 MET A N 1
ATOM 1601 C CA . MET A 1 209 ? 0.083 -3.455 -2.145 1.00 97.50 209 MET A CA 1
ATOM 1602 C C . MET A 1 209 ? 1.559 -3.065 -2.278 1.00 97.50 209 MET A C 1
ATOM 1604 O O . MET A 1 209 ? 2.397 -3.630 -1.571 1.00 97.50 209 MET A O 1
ATOM 1608 N N . GLN A 1 210 ? 1.873 -2.090 -3.135 1.00 91.50 210 GLN A N 1
ATOM 1609 C CA . GLN A 1 210 ? 3.244 -1.648 -3.367 1.00 91.50 210 GLN A CA 1
ATOM 1610 C C . GLN A 1 210 ? 3.854 -0.963 -2.136 1.00 91.50 210 GLN A C 1
ATOM 1612 O O . GLN A 1 210 ? 4.917 -1.384 -1.677 1.00 91.50 210 GLN A O 1
ATOM 1617 N N . TYR A 1 211 ? 3.198 0.056 -1.568 1.00 94.62 211 TYR A N 1
ATOM 1618 C CA . TYR A 1 211 ? 3.808 0.828 -0.474 1.00 94.62 211 TYR A CA 1
ATOM 1619 C C . TYR A 1 211 ? 3.653 0.194 0.909 1.00 94.62 211 TYR A C 1
ATOM 1621 O O . TYR A 1 211 ? 4.461 0.473 1.792 1.00 94.62 211 TYR A O 1
ATOM 1629 N N . SER A 1 212 ? 2.644 -0.656 1.130 1.00 97.56 212 SER A N 1
ATOM 1630 C CA . SER A 1 212 ? 2.472 -1.300 2.438 1.00 97.56 212 SER A CA 1
ATOM 1631 C C . SER A 1 212 ? 3.485 -2.422 2.673 1.00 97.56 212 SER A C 1
ATOM 1633 O O . SER A 1 212 ? 3.746 -2.778 3.815 1.00 97.56 212 SER A O 1
ATOM 1635 N N . GLY A 1 213 ? 4.065 -3.025 1.631 1.00 95.69 213 GLY A N 1
ATOM 1636 C CA . GLY A 1 213 ? 5.082 -4.071 1.796 1.00 95.69 213 GLY A CA 1
ATOM 1637 C C . GLY A 1 213 ? 4.574 -5.381 2.423 1.00 95.69 213 GLY A C 1
ATOM 1638 O O . GLY A 1 213 ? 5.381 -6.249 2.767 1.00 95.69 213 GLY A O 1
ATOM 1639 N N . PHE A 1 214 ? 3.255 -5.583 2.541 1.00 97.94 214 PHE A N 1
ATOM 1640 C CA . PHE A 1 214 ? 2.683 -6.776 3.176 1.00 97.94 214 PHE A CA 1
ATOM 1641 C C . PHE A 1 214 ? 3.039 -8.086 2.461 1.00 97.94 214 PHE A C 1
ATOM 1643 O O . PHE A 1 214 ? 3.114 -9.117 3.124 1.00 97.94 214 PHE A O 1
ATOM 1650 N N . ASN A 1 215 ? 3.332 -8.075 1.154 1.00 95.94 215 ASN A N 1
ATOM 1651 C CA . ASN A 1 215 ? 3.798 -9.276 0.447 1.00 95.94 215 ASN A CA 1
ATOM 1652 C C . ASN A 1 215 ? 5.149 -9.776 0.994 1.00 95.94 215 ASN A C 1
ATOM 1654 O O . ASN A 1 215 ? 5.344 -10.979 1.154 1.00 95.94 215 ASN A O 1
ATOM 1658 N N . ALA A 1 216 ? 6.068 -8.869 1.342 1.00 93.94 216 ALA A N 1
ATOM 1659 C CA . ALA A 1 216 ? 7.356 -9.244 1.925 1.00 93.94 216 ALA A CA 1
ATOM 1660 C C . ALA A 1 216 ? 7.187 -9.821 3.340 1.00 93.94 216 ALA A C 1
ATOM 1662 O O . ALA A 1 216 ? 7.810 -10.827 3.680 1.00 93.94 216 ALA A O 1
ATOM 1663 N N . LEU A 1 217 ? 6.293 -9.232 4.140 1.00 95.44 217 LEU A N 1
ATOM 1664 C CA . LEU A 1 217 ? 5.942 -9.759 5.460 1.00 95.44 217 LEU A CA 1
ATOM 1665 C C . LEU A 1 217 ? 5.242 -11.121 5.352 1.00 95.44 217 LEU A C 1
ATOM 1667 O O . LEU A 1 217 ? 5.526 -12.023 6.135 1.00 95.44 217 LEU A O 1
ATOM 1671 N N . ALA A 1 218 ? 4.378 -11.305 4.358 1.00 96.06 218 ALA A N 1
ATOM 1672 C CA . ALA A 1 218 ? 3.716 -12.572 4.085 1.00 96.06 218 ALA A CA 1
ATOM 1673 C C . ALA A 1 218 ? 4.728 -13.688 3.776 1.00 96.06 218 ALA A C 1
ATOM 1675 O O . ALA A 1 218 ? 4.604 -14.782 4.326 1.00 96.06 218 ALA A O 1
ATOM 1676 N N . GLU A 1 219 ? 5.763 -13.408 2.975 1.00 93.75 219 GLU A N 1
ATOM 1677 C CA . GLU A 1 219 ? 6.875 -14.344 2.743 1.00 93.75 219 GLU A CA 1
ATOM 1678 C C . GLU A 1 219 ? 7.680 -14.644 4.014 1.00 93.75 219 GLU A C 1
ATOM 1680 O O . GLU A 1 219 ? 8.111 -15.779 4.226 1.00 93.75 219 GLU A O 1
ATOM 1685 N N . GLU A 1 220 ? 7.903 -13.641 4.866 1.00 93.94 220 GLU A N 1
ATOM 1686 C CA . GLU A 1 220 ? 8.696 -13.805 6.088 1.00 93.94 220 GLU A CA 1
ATOM 1687 C C . GLU A 1 220 ? 7.949 -14.587 7.179 1.00 93.94 220 GLU A C 1
ATOM 1689 O O . GLU A 1 220 ? 8.532 -15.462 7.828 1.00 93.94 220 GLU A O 1
ATOM 1694 N N . PHE A 1 221 ? 6.665 -14.289 7.378 1.00 93.44 221 PHE A N 1
ATOM 1695 C CA . PHE A 1 221 ? 5.878 -14.779 8.512 1.00 93.44 221 PHE A CA 1
ATOM 1696 C C . PHE A 1 221 ? 4.844 -15.852 8.144 1.00 93.44 221 PHE A C 1
ATOM 1698 O O . PHE A 1 221 ? 4.316 -16.517 9.035 1.00 93.44 221 PHE A O 1
ATOM 1705 N N . GLY A 1 222 ? 4.592 -16.084 6.854 1.00 94.44 222 GLY A N 1
ATOM 1706 C CA . GLY A 1 222 ? 3.747 -17.174 6.370 1.00 94.44 222 GLY A CA 1
ATOM 1707 C C . GLY A 1 222 ? 2.250 -16.930 6.562 1.00 94.44 222 GLY A C 1
ATOM 1708 O O . GLY A 1 222 ? 1.569 -17.754 7.172 1.00 94.44 222 GLY A O 1
ATOM 1709 N N . PHE A 1 223 ? 1.734 -15.827 6.019 1.00 96.44 223 PHE A N 1
ATOM 1710 C CA . PHE A 1 223 ? 0.300 -15.516 5.942 1.00 96.44 223 PHE A CA 1
ATOM 1711 C C . PHE A 1 223 ? -0.102 -15.128 4.515 1.00 96.44 223 PHE A C 1
ATOM 1713 O O . PHE A 1 223 ? 0.754 -14.825 3.690 1.00 96.44 223 PHE A O 1
ATOM 1720 N N . ALA A 1 224 ? -1.396 -15.163 4.203 1.00 98.00 224 ALA A N 1
ATOM 1721 C CA . ALA A 1 224 ? -1.931 -14.689 2.931 1.00 98.00 224 ALA A CA 1
ATOM 1722 C C . ALA A 1 224 ? -2.412 -13.236 3.045 1.00 98.00 224 ALA A C 1
ATOM 1724 O O . ALA A 1 224 ? -2.873 -12.805 4.105 1.00 98.00 224 ALA A O 1
ATOM 1725 N N . VAL A 1 225 ? -2.357 -12.498 1.937 1.00 98.62 225 VAL A N 1
ATOM 1726 C CA . VAL A 1 225 ? -2.791 -11.099 1.864 1.00 98.62 225 VAL A CA 1
ATOM 1727 C C . VAL A 1 225 ? -3.830 -10.929 0.771 1.00 98.62 225 VAL A C 1
ATOM 1729 O O . VAL A 1 225 ? -3.671 -11.422 -0.344 1.00 98.62 225 VAL A O 1
ATOM 1732 N N . CYS A 1 226 ? -4.899 -10.211 1.084 1.00 98.75 226 CYS A N 1
ATOM 1733 C CA . CYS A 1 226 ? -5.888 -9.778 0.115 1.00 98.75 226 CYS A CA 1
ATOM 1734 C C . CYS A 1 226 ? -5.937 -8.252 0.092 1.00 98.75 226 CYS A C 1
ATOM 1736 O O . CYS A 1 226 ? -6.107 -7.626 1.135 1.00 98.75 226 CYS A O 1
ATOM 1738 N N . TYR A 1 227 ? -5.878 -7.669 -1.101 1.00 98.88 227 TYR A N 1
ATOM 1739 C CA . TYR A 1 227 ? -6.041 -6.239 -1.347 1.00 98.88 227 TYR A CA 1
ATOM 1740 C C . TYR A 1 227 ? -7.333 -6.024 -2.143 1.00 98.88 227 TYR A C 1
ATOM 1742 O O . TYR A 1 227 ? -7.348 -6.195 -3.366 1.00 98.88 227 TYR A O 1
ATOM 1750 N N . PRO A 1 228 ? -8.467 -5.736 -1.487 1.00 98.75 228 PRO A N 1
ATOM 1751 C CA . PRO A 1 228 ? -9.721 -5.510 -2.193 1.00 98.75 228 PRO A CA 1
ATOM 1752 C C . PRO A 1 228 ? -9.700 -4.182 -2.955 1.00 98.75 228 PRO A C 1
ATOM 1754 O O . PRO A 1 228 ? -9.185 -3.186 -2.455 1.00 98.75 228 PRO A O 1
ATOM 1757 N N . GLN A 1 229 ? -10.310 -4.145 -4.141 1.00 98.62 229 GLN A N 1
ATOM 1758 C CA . GLN A 1 229 ? -10.487 -2.906 -4.897 1.00 98.62 229 GLN A CA 1
ATOM 1759 C C . GLN A 1 229 ? -11.834 -2.259 -4.546 1.00 98.62 229 GLN A C 1
ATOM 1761 O O . GLN A 1 229 ? -12.908 -2.848 -4.749 1.00 98.62 229 GLN A O 1
ATOM 1766 N N . GLY A 1 230 ? -11.785 -1.030 -4.032 1.00 97.88 230 GLY A N 1
ATOM 1767 C CA . GLY A 1 230 ? -12.954 -0.183 -3.806 1.00 97.88 230 GLY A CA 1
ATOM 1768 C C . GLY A 1 230 ? -13.692 0.131 -5.111 1.00 97.88 230 GLY A C 1
ATOM 1769 O O . GLY A 1 230 ? -13.080 0.200 -6.182 1.00 97.88 230 GLY A O 1
ATOM 1770 N N . THR A 1 231 ? -15.016 0.304 -5.045 1.00 97.06 231 THR A N 1
ATOM 1771 C CA . THR A 1 231 ? -15.796 0.746 -6.216 1.00 97.06 231 THR A CA 1
ATOM 1772 C C . THR A 1 231 ? -15.510 2.201 -6.551 1.00 97.06 231 THR A C 1
ATOM 1774 O O . THR A 1 231 ? -14.990 2.936 -5.724 1.00 97.06 231 THR A O 1
ATOM 1777 N N . THR A 1 232 ? -15.888 2.635 -7.750 1.00 96.94 232 THR A N 1
ATOM 1778 C CA . THR A 1 232 ? -15.774 4.035 -8.166 1.00 96.94 232 THR A CA 1
ATOM 1779 C C . THR A 1 232 ? -17.021 4.830 -7.779 1.00 96.94 232 THR A C 1
ATOM 1781 O O . THR A 1 232 ? -18.131 4.430 -8.136 1.00 96.94 232 THR A O 1
ATOM 1784 N N . ASP A 1 233 ? -16.848 5.958 -7.093 1.00 96.50 233 ASP A N 1
ATOM 1785 C CA . ASP A 1 233 ? -17.937 6.879 -6.766 1.00 96.50 233 ASP A CA 1
ATOM 1786 C C . ASP A 1 233 ? -18.346 7.771 -7.953 1.00 96.50 233 ASP A C 1
ATOM 1788 O O . ASP A 1 233 ? -17.783 7.735 -9.053 1.00 96.50 233 ASP A O 1
ATOM 1792 N N . SER A 1 234 ? -19.345 8.624 -7.730 1.00 95.25 234 SER A N 1
ATOM 1793 C CA . SER A 1 234 ? -19.828 9.591 -8.720 1.00 95.25 234 SER A CA 1
ATOM 1794 C C . SER A 1 234 ? -18.814 10.662 -9.157 1.00 95.25 234 SER A C 1
ATOM 1796 O O . SER A 1 234 ? -19.049 11.320 -10.178 1.00 95.25 234 SER A O 1
ATOM 1798 N N . PHE A 1 235 ? -17.691 10.827 -8.449 1.00 95.12 235 PHE A N 1
ATOM 1799 C CA . PHE A 1 235 ? -16.582 11.702 -8.840 1.00 95.12 235 PHE A CA 1
ATOM 1800 C C . PHE A 1 235 ? -15.514 10.981 -9.668 1.00 95.12 235 PHE A C 1
ATOM 1802 O O . PHE A 1 235 ? -14.635 11.642 -10.222 1.00 95.12 235 PHE A O 1
ATOM 1809 N N . GLY A 1 236 ? -15.625 9.661 -9.828 1.00 96.19 236 GLY A N 1
ATOM 1810 C CA . GLY A 1 236 ? -14.646 8.856 -10.546 1.00 96.19 236 GLY A CA 1
ATOM 1811 C C . GLY A 1 236 ? -13.522 8.326 -9.657 1.00 96.19 236 GLY A C 1
ATOM 1812 O O . GLY A 1 236 ? -12.539 7.829 -10.197 1.00 96.19 236 GLY A O 1
ATOM 1813 N N . ASN A 1 237 ? -13.655 8.410 -8.331 1.00 97.38 237 ASN A N 1
ATOM 1814 C CA . ASN A 1 237 ? -12.624 7.988 -7.388 1.00 97.38 237 ASN A CA 1
ATOM 1815 C C . ASN A 1 237 ? -12.956 6.624 -6.790 1.00 97.38 237 ASN A C 1
ATOM 1817 O O . ASN A 1 237 ? -14.104 6.358 -6.433 1.00 97.38 237 ASN A O 1
ATOM 1821 N N . ALA A 1 238 ? -11.953 5.759 -6.662 1.00 98.00 238 ALA A N 1
ATOM 1822 C CA . ALA A 1 238 ? -12.110 4.508 -5.935 1.00 98.00 238 ALA A CA 1
ATOM 1823 C C . ALA A 1 238 ? -12.224 4.761 -4.421 1.00 98.00 238 ALA A C 1
ATOM 1825 O O . ALA A 1 238 ? -11.537 5.631 -3.878 1.00 98.00 238 ALA A O 1
ATOM 1826 N N . PHE A 1 239 ? -13.104 4.017 -3.747 1.00 98.50 239 PHE A N 1
ATOM 1827 C CA . PHE A 1 239 ? -13.392 4.181 -2.320 1.00 98.50 239 PHE A CA 1
ATOM 1828 C C . PHE A 1 239 ? -14.031 2.929 -1.696 1.00 98.50 239 PHE A C 1
ATOM 1830 O O . PHE A 1 239 ? -14.577 2.076 -2.403 1.00 98.50 239 PHE A O 1
ATOM 1837 N N . PHE A 1 240 ? -14.007 2.877 -0.365 1.00 98.56 240 PHE A N 1
ATOM 1838 C CA . PHE A 1 240 ? -14.848 2.040 0.485 1.00 98.56 240 PHE A CA 1
ATOM 1839 C C . PHE A 1 240 ? -15.921 2.906 1.148 1.00 98.56 240 PHE A C 1
ATOM 1841 O O . PHE A 1 240 ? -15.633 3.972 1.700 1.00 98.56 240 PHE A O 1
ATOM 1848 N N . ASN A 1 241 ? -17.173 2.463 1.101 1.00 97.62 241 ASN A N 1
ATOM 1849 C CA . ASN A 1 241 ? -18.297 3.237 1.606 1.00 97.62 241 ASN A CA 1
ATOM 1850 C C . ASN A 1 241 ? -18.364 3.222 3.136 1.00 97.62 241 ASN A C 1
ATOM 1852 O O . ASN A 1 241 ? -18.899 2.299 3.751 1.00 97.62 241 ASN A O 1
ATOM 1856 N N . VAL A 1 242 ? -17.846 4.293 3.732 1.00 97.19 242 VAL A N 1
ATOM 1857 C CA . VAL A 1 242 ? -17.844 4.545 5.181 1.00 97.19 242 VAL A CA 1
ATOM 1858 C C . VAL A 1 242 ? -18.816 5.656 5.583 1.00 97.19 242 VAL A C 1
ATOM 1860 O O . VAL A 1 242 ? -18.869 6.045 6.743 1.00 97.19 242 VAL A O 1
ATOM 1863 N N . GLY A 1 243 ? -19.634 6.139 4.641 1.00 95.38 243 GLY A N 1
ATOM 1864 C CA . GLY A 1 243 ? -20.663 7.141 4.914 1.00 95.38 243 GLY A CA 1
ATOM 1865 C C . GLY A 1 243 ? -20.171 8.587 4.881 1.00 95.38 243 GLY A C 1
ATOM 1866 O O . GLY A 1 243 ? -20.689 9.404 5.638 1.00 95.38 243 GLY A O 1
ATOM 1867 N N . TYR A 1 244 ? -19.209 8.921 4.015 1.00 96.75 244 TYR A N 1
ATOM 1868 C CA . TYR A 1 244 ? -18.813 10.316 3.832 1.00 96.75 244 TYR A CA 1
ATOM 1869 C C . TYR A 1 244 ? -19.985 11.195 3.368 1.00 96.75 244 TYR A C 1
ATOM 1871 O O . TYR A 1 244 ? -20.774 10.809 2.501 1.00 96.75 244 TYR A O 1
ATOM 1879 N N . ASP A 1 245 ? -20.063 12.424 3.884 1.00 94.88 245 ASP A N 1
ATOM 1880 C CA . ASP A 1 245 ? -21.176 13.353 3.643 1.00 94.88 245 ASP A CA 1
ATOM 1881 C C . ASP A 1 245 ? -21.352 13.685 2.149 1.00 94.88 245 ASP A C 1
ATOM 1883 O O . ASP A 1 245 ? -22.476 13.834 1.656 1.00 94.88 245 ASP A O 1
ATOM 1887 N N . PHE A 1 246 ? -20.252 13.774 1.393 1.00 94.56 246 PHE A N 1
ATOM 1888 C CA . PHE A 1 246 ? -20.289 14.029 -0.052 1.00 94.56 246 PHE A CA 1
ATOM 1889 C C . PHE A 1 246 ? -20.648 12.791 -0.893 1.00 94.56 246 PHE A C 1
ATOM 1891 O O . PHE A 1 246 ? -20.948 12.948 -2.076 1.00 94.56 246 PHE A O 1
ATOM 1898 N N . GLN A 1 247 ? -20.686 11.597 -0.292 1.00 94.50 247 GLN A N 1
ATOM 1899 C CA . GLN A 1 247 ? -21.049 10.319 -0.920 1.00 94.50 247 GLN A CA 1
ATOM 1900 C C . GLN A 1 247 ? -22.466 9.857 -0.537 1.00 94.50 247 GLN A C 1
ATOM 1902 O O . GLN A 1 247 ? -22.802 8.682 -0.645 1.00 94.50 247 GLN A O 1
ATOM 1907 N N . PHE A 1 248 ? -23.352 10.778 -0.139 1.00 89.94 248 PHE A N 1
ATOM 1908 C CA . PHE A 1 248 ? -24.729 10.493 0.305 1.00 89.94 248 PHE A CA 1
ATOM 1909 C C . PHE A 1 248 ? -25.610 9.701 -0.689 1.00 89.94 248 PHE A C 1
ATOM 1911 O O . PHE A 1 248 ? -26.704 9.253 -0.338 1.00 89.94 248 PHE A O 1
ATOM 1918 N N . ASN A 1 249 ? -25.205 9.602 -1.956 1.00 91.25 249 ASN A N 1
ATOM 1919 C CA . ASN A 1 249 ? -25.887 8.856 -3.014 1.00 91.25 249 ASN A CA 1
ATOM 1920 C C . ASN A 1 249 ? -25.238 7.498 -3.325 1.00 91.25 249 ASN A C 1
ATOM 1922 O O . ASN A 1 249 ? -25.804 6.745 -4.124 1.00 91.25 249 ASN A O 1
ATOM 1926 N N . GLU A 1 250 ? -24.094 7.192 -2.722 1.00 94.06 250 GLU A N 1
ATOM 1927 C CA . GLU A 1 250 ? -23.406 5.918 -2.873 1.00 94.06 250 GLU A CA 1
ATOM 1928 C C . GLU A 1 250 ? -24.000 4.893 -1.897 1.00 94.06 250 GLU A C 1
ATOM 1930 O O . GLU A 1 250 ? -24.127 5.132 -0.700 1.00 94.06 250 GLU A O 1
ATOM 1935 N N . ASN A 1 251 ? -24.432 3.744 -2.423 1.00 91.62 251 ASN A N 1
ATOM 1936 C CA . ASN A 1 251 ? -25.141 2.713 -1.649 1.00 91.62 251 ASN A CA 1
ATOM 1937 C C . ASN A 1 251 ? -24.452 1.343 -1.727 1.00 91.62 251 ASN A C 1
ATOM 1939 O O . ASN A 1 251 ? -25.083 0.322 -1.452 1.00 91.62 251 ASN A O 1
ATOM 1943 N N . VAL A 1 252 ? -23.191 1.308 -2.166 1.00 94.81 252 VAL A N 1
ATOM 1944 C CA . VAL A 1 252 ? -22.400 0.075 -2.171 1.00 94.81 252 VAL A CA 1
ATOM 1945 C C . VAL A 1 252 ? -22.209 -0.407 -0.732 1.00 94.81 252 VAL A C 1
ATOM 1947 O O . VAL A 1 252 ? -22.009 0.396 0.178 1.00 94.81 252 VAL A O 1
ATOM 1950 N N . ASP A 1 253 ? -22.324 -1.718 -0.536 1.00 96.06 253 ASP A N 1
ATOM 1951 C CA . ASP A 1 253 ? -22.123 -2.378 0.751 1.00 96.06 253 ASP A CA 1
ATOM 1952 C C . ASP A 1 253 ? -20.772 -3.101 0.721 1.00 96.06 253 ASP A C 1
ATOM 1954 O O . ASP A 1 253 ? -20.666 -4.257 0.291 1.00 96.06 253 ASP A O 1
ATOM 1958 N N . ASP A 1 254 ? -19.721 -2.378 1.112 1.00 97.94 254 ASP A N 1
ATOM 1959 C CA . ASP A 1 254 ? -18.360 -2.911 1.110 1.00 97.94 254 ASP A CA 1
ATOM 1960 C C . ASP A 1 254 ? -18.118 -3.925 2.235 1.00 97.94 254 ASP A C 1
ATOM 1962 O O . ASP A 1 254 ? -17.267 -4.806 2.087 1.00 97.94 254 ASP A O 1
ATOM 1966 N N . VAL A 1 255 ? -18.907 -3.890 3.318 1.00 97.75 255 VAL A N 1
ATOM 1967 C CA . VAL A 1 255 ? -18.870 -4.927 4.363 1.00 97.75 255 VAL A CA 1
ATOM 1968 C C . VAL A 1 255 ? -19.374 -6.249 3.788 1.00 97.75 255 VAL A C 1
ATOM 1970 O O . VAL A 1 255 ? -18.686 -7.264 3.893 1.00 97.75 255 VAL A O 1
ATOM 1973 N N . ALA A 1 256 ? -20.524 -6.251 3.106 1.00 97.56 256 ALA A N 1
ATOM 1974 C CA . ALA A 1 256 ? -21.053 -7.452 2.457 1.00 97.56 256 ALA A CA 1
ATOM 1975 C C . ALA A 1 256 ? -20.114 -7.992 1.368 1.00 97.56 256 ALA A C 1
ATOM 1977 O O . ALA A 1 256 ? -19.948 -9.207 1.251 1.00 97.56 256 ALA A O 1
ATOM 1978 N N . PHE A 1 257 ? -19.483 -7.105 0.593 1.00 98.25 257 PHE A N 1
ATOM 1979 C CA . PHE A 1 257 ? -18.425 -7.472 -0.352 1.00 98.25 257 PHE A CA 1
ATOM 1980 C C . PHE A 1 257 ? -17.253 -8.170 0.346 1.00 98.25 257 PHE A C 1
ATOM 1982 O O . PHE A 1 257 ? -16.869 -9.264 -0.059 1.00 98.25 257 PHE A O 1
ATOM 1989 N N . THR A 1 258 ? -16.714 -7.564 1.402 1.00 98.62 258 THR A N 1
ATOM 1990 C CA . THR A 1 258 ? -15.533 -8.070 2.113 1.00 98.62 258 THR A CA 1
ATOM 1991 C C . THR A 1 258 ? -15.812 -9.421 2.767 1.00 98.62 258 THR A C 1
ATOM 1993 O O . THR A 1 258 ? -14.994 -10.333 2.672 1.00 98.62 258 THR A O 1
ATOM 1996 N N . LEU A 1 259 ? -16.993 -9.596 3.366 1.00 98.19 259 LEU A N 1
ATOM 1997 C CA . LEU A 1 259 ? -17.421 -10.877 3.934 1.00 98.19 259 LEU A CA 1
ATOM 1998 C C . LEU A 1 259 ? -17.576 -11.960 2.858 1.00 98.19 259 LEU A C 1
ATOM 2000 O O . LEU A 1 259 ? -17.103 -13.079 3.039 1.00 98.19 259 LEU A O 1
ATOM 2004 N N . ALA A 1 260 ? -18.179 -11.624 1.714 1.00 98.44 260 ALA A N 1
ATOM 2005 C CA . ALA A 1 260 ? -18.295 -12.559 0.598 1.00 98.44 260 ALA A CA 1
ATOM 2006 C C . ALA A 1 260 ? -16.925 -12.923 -0.001 1.00 98.44 260 ALA A C 1
ATOM 2008 O O . ALA A 1 260 ? -16.718 -14.071 -0.395 1.00 98.44 260 ALA A O 1
ATOM 2009 N N . LEU A 1 261 ? -15.992 -11.967 -0.051 1.00 98.62 261 LEU A N 1
ATOM 2010 C CA . LEU A 1 261 ? -14.621 -12.198 -0.499 1.00 98.62 261 LEU A CA 1
ATOM 2011 C C . LEU A 1 261 ? -13.868 -13.098 0.484 1.00 98.62 261 LEU A C 1
ATOM 2013 O O . LEU A 1 261 ? -13.220 -14.046 0.053 1.00 98.62 261 LEU A O 1
ATOM 2017 N N . ASN A 1 262 ? -14.004 -12.869 1.792 1.00 98.50 262 ASN A N 1
ATOM 2018 C CA . ASN A 1 262 ? -13.467 -13.768 2.812 1.00 98.50 262 ASN A CA 1
ATOM 2019 C C . ASN A 1 262 ? -13.983 -15.200 2.616 1.00 98.50 262 ASN A C 1
ATOM 2021 O O . ASN A 1 262 ? -13.178 -16.116 2.479 1.00 98.50 262 ASN A O 1
ATOM 2025 N N . ASP A 1 263 ? -15.300 -15.395 2.516 1.00 97.81 263 ASP A N 1
ATOM 2026 C CA . ASP A 1 263 ? -15.892 -16.724 2.308 1.00 97.81 263 ASP A CA 1
ATOM 2027 C C . ASP A 1 263 ? -15.369 -17.393 1.026 1.00 97.81 263 ASP A C 1
ATOM 2029 O O . ASP A 1 263 ? -15.068 -18.591 1.008 1.00 97.81 263 ASP A O 1
ATOM 2033 N N . TYR A 1 264 ? -15.235 -16.615 -0.052 1.00 98.12 264 TYR A N 1
ATOM 2034 C CA . TYR A 1 264 ? -14.668 -17.085 -1.309 1.00 98.12 264 TYR A CA 1
ATOM 2035 C C . TYR A 1 264 ? -13.207 -17.525 -1.146 1.00 98.12 264 TYR A C 1
ATOM 2037 O O . TYR A 1 264 ? -12.848 -18.617 -1.591 1.00 98.12 264 TYR A O 1
ATOM 2045 N N . LEU A 1 265 ? -12.362 -16.725 -0.495 1.00 97.81 265 LEU A N 1
ATOM 2046 C CA . LEU A 1 265 ? -10.948 -17.051 -0.301 1.00 97.81 265 LEU A CA 1
ATOM 2047 C C . LEU A 1 265 ? -10.770 -18.273 0.610 1.00 97.81 265 LEU A C 1
ATOM 2049 O O . LEU A 1 265 ? -10.031 -19.193 0.260 1.00 97.81 265 LEU A O 1
ATOM 2053 N N . GLN A 1 266 ? -11.510 -18.341 1.718 1.00 96.25 266 GLN A N 1
ATOM 2054 C CA . GLN A 1 266 ? -11.509 -19.487 2.635 1.00 96.25 266 GLN A CA 1
ATOM 2055 C C . GLN A 1 266 ? -11.853 -20.794 1.900 1.00 96.25 266 GLN A C 1
ATOM 2057 O O . GLN A 1 266 ? -11.167 -21.809 2.047 1.00 96.25 266 GLN A O 1
ATOM 2062 N N . ALA A 1 267 ? -12.860 -20.758 1.021 1.00 95.38 267 ALA A N 1
ATOM 2063 C CA . ALA A 1 267 ? -13.283 -21.920 0.244 1.00 95.38 267 ALA A CA 1
ATOM 2064 C C . ALA A 1 267 ? -12.257 -22.390 -0.807 1.00 95.38 267 ALA A C 1
ATOM 2066 O O . ALA A 1 267 ? -12.304 -23.557 -1.211 1.00 95.38 267 ALA A O 1
ATOM 2067 N N . ASN A 1 268 ? -11.357 -21.513 -1.264 1.00 94.62 268 ASN A N 1
ATOM 2068 C CA . ASN A 1 268 ? -10.423 -21.802 -2.356 1.00 94.62 268 ASN A CA 1
ATOM 2069 C C . ASN A 1 268 ? -8.971 -22.022 -1.902 1.00 94.62 268 ASN A C 1
ATOM 2071 O O . ASN A 1 268 ? -8.246 -22.742 -2.591 1.00 94.62 268 ASN A O 1
ATOM 2075 N N . TYR A 1 269 ? -8.554 -21.467 -0.758 1.00 91.50 269 TYR A N 1
ATOM 2076 C CA . TYR A 1 269 ? -7.136 -21.402 -0.375 1.00 91.50 269 TYR A CA 1
ATOM 2077 C C . TYR A 1 269 ? -6.782 -22.056 0.972 1.00 91.50 269 TYR A C 1
ATOM 2079 O O . TYR A 1 269 ? -5.627 -21.998 1.373 1.00 91.50 269 TYR A O 1
ATOM 2087 N N . ALA A 1 270 ? -7.719 -22.753 1.633 1.00 88.81 270 ALA A N 1
ATOM 2088 C CA . ALA A 1 270 ? -7.465 -23.492 2.883 1.00 88.81 270 ALA A CA 1
ATOM 2089 C C . ALA A 1 270 ? -6.755 -22.639 3.957 1.00 88.81 270 ALA A C 1
ATOM 2091 O O . ALA A 1 270 ? -5.692 -23.010 4.460 1.00 88.81 270 ALA A O 1
ATOM 2092 N N . LEU A 1 271 ? -7.352 -21.486 4.261 1.00 95.81 271 LEU A N 1
ATOM 2093 C CA . LEU A 1 271 ? -6.862 -20.493 5.217 1.00 95.81 271 LEU A CA 1
ATOM 2094 C C . LEU A 1 271 ? -7.391 -20.794 6.632 1.00 95.81 271 LEU A C 1
ATOM 2096 O O . LEU A 1 271 ? -8.289 -21.620 6.808 1.00 95.81 271 LEU A O 1
ATOM 2100 N N . ASP A 1 272 ? -6.821 -20.156 7.654 1.00 94.56 272 ASP A N 1
ATOM 2101 C CA . ASP A 1 272 ? -7.351 -20.227 9.021 1.00 94.56 272 ASP A CA 1
ATOM 2102 C C . ASP A 1 272 ? -8.564 -19.296 9.161 1.00 94.56 272 ASP A C 1
ATOM 2104 O O . ASP A 1 272 ? -8.435 -18.072 9.235 1.00 94.56 272 ASP A O 1
ATOM 2108 N N . GLU A 1 273 ? -9.761 -19.882 9.229 1.00 92.50 273 GLU A N 1
ATOM 2109 C CA . GLU A 1 273 ? -11.029 -19.165 9.436 1.00 92.50 273 GLU A CA 1
ATOM 2110 C C . GLU A 1 273 ? -11.067 -18.361 10.751 1.00 92.50 273 GLU A C 1
ATOM 2112 O O . GLU A 1 273 ? -11.918 -17.490 10.921 1.00 92.50 273 GLU A O 1
ATOM 2117 N N . THR A 1 274 ? -10.167 -18.643 11.700 1.00 90.25 274 THR A N 1
ATOM 2118 C CA . THR A 1 274 ? -10.090 -17.970 13.004 1.00 90.25 274 THR A CA 1
ATOM 2119 C C . THR A 1 274 ? -9.014 -16.887 13.082 1.00 90.25 274 THR A C 1
ATOM 2121 O O . THR A 1 274 ? -8.903 -16.226 14.117 1.00 90.25 274 THR A O 1
ATOM 2124 N N . ALA A 1 275 ? -8.247 -16.676 12.008 1.00 93.56 275 ALA A N 1
ATOM 2125 C CA . ALA A 1 275 ? -7.158 -15.704 11.936 1.00 93.56 275 ALA A CA 1
ATOM 2126 C C . ALA A 1 275 ? -7.329 -14.778 10.720 1.00 93.56 275 ALA A C 1
ATOM 2128 O O . ALA A 1 275 ? -6.499 -14.749 9.810 1.00 93.56 275 ALA A O 1
ATOM 2129 N N . VAL A 1 276 ? -8.438 -14.031 10.718 1.00 96.88 276 VAL A N 1
ATOM 2130 C CA . VAL A 1 276 ? -8.752 -13.010 9.710 1.00 96.88 276 VAL A CA 1
ATOM 2131 C C . VAL A 1 276 ? -8.566 -11.618 10.309 1.00 96.88 276 VAL A C 1
ATOM 2133 O O . VAL A 1 276 ? -9.140 -11.288 11.355 1.00 96.88 276 VAL A O 1
ATOM 2136 N N . TYR A 1 277 ? -7.760 -10.804 9.635 1.00 98.19 277 TYR A N 1
ATOM 2137 C CA . TYR A 1 277 ? -7.337 -9.485 10.093 1.00 98.19 277 TYR A CA 1
ATOM 2138 C C . TYR A 1 277 ? -7.568 -8.421 9.020 1.00 98.19 277 TYR A C 1
ATOM 2140 O O . TYR A 1 277 ? -7.623 -8.740 7.834 1.00 98.19 277 TYR A O 1
ATOM 2148 N N . GLY A 1 278 ? -7.714 -7.160 9.429 1.00 98.62 278 GLY A N 1
ATOM 2149 C CA . GLY A 1 278 ? -7.907 -6.031 8.515 1.00 98.62 278 GLY A CA 1
ATOM 2150 C C . GLY A 1 278 ? -7.003 -4.850 8.852 1.00 98.62 278 GLY A C 1
ATOM 2151 O O . GLY A 1 278 ? -6.842 -4.499 10.011 1.00 98.62 278 GLY A O 1
ATOM 2152 N N . THR A 1 279 ? -6.415 -4.208 7.860 1.00 98.94 279 THR A N 1
ATOM 2153 C CA . THR A 1 279 ? -5.678 -2.947 8.007 1.00 98.94 279 THR A CA 1
ATOM 2154 C C . THR A 1 279 ? -5.892 -2.105 6.760 1.00 98.94 279 THR A C 1
ATOM 2156 O O . THR A 1 279 ? -6.332 -2.612 5.730 1.00 98.94 279 THR A O 1
ATOM 2159 N N . GLY A 1 280 ? -5.619 -0.814 6.827 1.00 98.75 280 GLY A N 1
ATOM 2160 C CA . GLY A 1 280 ? -5.788 0.058 5.681 1.00 98.75 280 GLY A CA 1
ATOM 2161 C C . GLY A 1 280 ? -5.446 1.495 6.004 1.00 98.75 280 GLY A C 1
ATOM 2162 O O . GLY A 1 280 ? -5.378 1.876 7.172 1.00 98.75 280 GLY A O 1
ATOM 2163 N N . MET A 1 281 ? -5.232 2.269 4.946 1.00 98.44 281 MET A N 1
ATOM 2164 C CA . MET A 1 281 ? -4.858 3.676 5.033 1.00 98.44 281 MET A CA 1
ATOM 2165 C C . MET A 1 281 ? -6.087 4.565 4.865 1.00 98.44 281 MET A C 1
ATOM 2167 O O . MET A 1 281 ? -6.871 4.325 3.944 1.00 98.44 281 MET A O 1
ATOM 2171 N N . SER A 1 282 ? -6.223 5.633 5.658 1.00 98.56 282 SER A N 1
ATOM 2172 C CA . SER A 1 282 ? -7.226 6.685 5.421 1.00 98.56 282 SER A CA 1
ATOM 2173 C C . SER A 1 282 ? -8.640 6.091 5.335 1.00 98.56 282 SER A C 1
ATOM 2175 O O . SER A 1 282 ? -9.035 5.349 6.225 1.00 98.56 282 SER A O 1
ATOM 2177 N N . ASN A 1 283 ? -9.362 6.271 4.225 1.00 98.81 283 ASN A N 1
ATOM 2178 C CA . ASN A 1 283 ? -10.641 5.599 3.948 1.00 98.81 283 ASN A CA 1
ATOM 2179 C C . ASN A 1 283 ? -10.642 4.067 4.166 1.00 98.81 283 ASN A C 1
ATOM 2181 O O . ASN A 1 283 ? -11.642 3.511 4.615 1.00 98.81 283 ASN A O 1
ATOM 2185 N N . GLY A 1 284 ? -9.536 3.371 3.886 1.00 98.88 284 GLY A N 1
ATOM 2186 C CA . GLY A 1 284 ? -9.380 1.948 4.201 1.00 98.88 284 GLY A CA 1
ATOM 2187 C C . GLY A 1 284 ? -9.213 1.675 5.702 1.00 98.88 284 GLY A C 1
ATOM 2188 O O . GLY A 1 284 ? -9.644 0.633 6.199 1.00 98.88 284 GLY A O 1
ATOM 2189 N N . GLY A 1 285 ? -8.639 2.624 6.442 1.00 98.75 285 GLY A N 1
ATOM 2190 C CA . GLY A 1 285 ? -8.606 2.641 7.904 1.00 98.75 285 GLY A CA 1
ATOM 2191 C C . GLY A 1 285 ? -9.983 2.936 8.514 1.00 98.75 285 GLY A C 1
ATOM 2192 O O . GLY A 1 285 ? -10.423 2.224 9.418 1.00 98.75 285 GLY A O 1
ATOM 2193 N N . ASP A 1 286 ? -10.730 3.888 7.954 1.00 98.75 286 ASP A N 1
ATOM 2194 C CA . ASP A 1 286 ? -12.128 4.148 8.324 1.00 98.75 286 ASP A CA 1
ATOM 2195 C C . ASP A 1 286 ? -12.979 2.886 8.125 1.00 98.75 286 ASP A C 1
ATOM 2197 O O . ASP A 1 286 ? -13.798 2.498 8.967 1.00 98.75 286 ASP A O 1
ATOM 2201 N N . PHE A 1 287 ? -12.734 2.184 7.016 1.00 98.88 287 PHE A N 1
ATOM 2202 C CA . PHE A 1 287 ? -13.396 0.926 6.711 1.00 98.88 287 PHE A CA 1
ATOM 2203 C C . PHE A 1 287 ? -13.023 -0.180 7.710 1.00 98.88 287 PHE A C 1
ATOM 2205 O O . PHE A 1 287 ? -13.881 -0.969 8.105 1.00 98.88 287 PHE A O 1
ATOM 2212 N N . CYS A 1 288 ? -11.789 -0.201 8.216 1.00 98.81 288 CYS A N 1
ATOM 2213 C CA . CYS A 1 288 ? -11.390 -1.100 9.297 1.00 98.81 288 CYS A CA 1
ATOM 2214 C C . CYS A 1 288 ? -12.186 -0.855 10.593 1.00 98.81 288 CYS A C 1
ATOM 2216 O O . CYS A 1 288 ? -12.617 -1.819 11.232 1.00 98.81 288 CYS A O 1
ATOM 2218 N N . TYR A 1 289 ? -12.465 0.400 10.958 1.00 98.50 289 TYR A N 1
ATOM 2219 C CA . TYR A 1 289 ? -13.372 0.700 12.074 1.00 98.50 289 TYR A CA 1
ATOM 2220 C C . TYR A 1 289 ? -14.796 0.197 11.818 1.00 98.50 289 TYR A C 1
ATOM 2222 O O . TYR A 1 289 ? -15.423 -0.388 12.709 1.00 98.50 289 TYR A O 1
ATOM 2230 N N . LEU A 1 290 ? -15.301 0.362 10.593 1.00 98.19 290 LEU A N 1
ATOM 2231 C CA . LEU A 1 290 ? -16.604 -0.167 10.196 1.00 98.19 290 LEU A CA 1
ATOM 2232 C C . LEU A 1 290 ? -16.664 -1.699 10.336 1.00 98.19 290 LEU A C 1
ATOM 2234 O O . LEU A 1 290 ? -17.634 -2.224 10.893 1.00 98.19 290 LEU A O 1
ATOM 2238 N N . LEU A 1 291 ? -15.616 -2.411 9.909 1.00 98.31 291 LEU A N 1
ATOM 2239 C CA . LEU A 1 291 ? -15.484 -3.862 10.072 1.00 98.31 291 LEU A CA 1
ATOM 2240 C C . LEU A 1 291 ? -15.439 -4.273 11.549 1.00 98.31 291 LEU A C 1
ATOM 2242 O O . LEU A 1 291 ? -16.131 -5.216 11.932 1.00 98.31 291 LEU A O 1
ATOM 2246 N N . ALA A 1 292 ? -14.715 -3.547 12.405 1.00 96.44 292 ALA A N 1
ATOM 2247 C CA . ALA A 1 292 ? -14.709 -3.819 13.845 1.00 96.44 292 ALA A CA 1
ATOM 2248 C C . ALA A 1 292 ? -16.111 -3.697 14.466 1.00 96.44 292 ALA A C 1
ATOM 2250 O O . ALA A 1 292 ? -16.469 -4.462 15.360 1.00 96.44 292 ALA A O 1
ATOM 2251 N N . CYS A 1 293 ? -16.939 -2.772 13.979 1.00 96.75 293 CYS A N 1
ATOM 2252 C CA . CYS A 1 293 ? -18.304 -2.596 14.467 1.00 96.75 293 CYS A CA 1
ATOM 2253 C C . CYS A 1 293 ? -19.307 -3.599 13.875 1.00 96.75 293 CYS A C 1
ATOM 2255 O O . CYS A 1 293 ? -20.202 -4.042 14.596 1.00 96.75 293 CYS A O 1
ATOM 2257 N N . GLN A 1 294 ? -19.191 -3.954 12.590 1.00 96.31 294 GLN A N 1
ATOM 2258 C CA . GLN A 1 294 ? -20.223 -4.712 11.862 1.00 96.31 294 GLN A CA 1
ATOM 2259 C C . GLN A 1 294 ? -19.854 -6.166 11.529 1.00 96.31 294 GLN A C 1
ATOM 2261 O O . GLN A 1 294 ? -20.754 -6.962 11.265 1.00 96.31 294 GLN A O 1
ATOM 2266 N N . ALA A 1 295 ? -18.570 -6.522 11.573 1.00 96.19 295 ALA A N 1
ATOM 2267 C CA . ALA A 1 295 ? -18.026 -7.821 11.161 1.00 96.19 295 ALA A CA 1
ATOM 2268 C C . ALA A 1 295 ? -17.054 -8.420 12.202 1.00 96.19 295 ALA A C 1
ATOM 2270 O O . ALA A 1 295 ? -16.138 -9.172 11.867 1.00 96.19 295 ALA A O 1
ATOM 2271 N N . SER A 1 296 ? -17.246 -8.090 13.481 1.00 92.25 296 SER A N 1
ATOM 2272 C CA . SER A 1 296 ? -16.410 -8.529 14.617 1.00 92.25 296 SER A CA 1
ATOM 2273 C C . SER A 1 296 ? -16.483 -10.021 14.953 1.00 92.25 296 SER A C 1
ATOM 2275 O O . SER A 1 296 ? -15.776 -10.492 15.841 1.00 92.25 296 SER A O 1
ATOM 2277 N N . ASP A 1 297 ? -17.357 -10.780 14.300 1.00 90.75 297 ASP A N 1
ATOM 2278 C CA . ASP A 1 297 ? -17.389 -12.243 14.343 1.00 90.75 297 ASP A CA 1
ATOM 2279 C C . ASP A 1 297 ? -16.475 -12.897 13.294 1.00 90.75 297 ASP A C 1
ATOM 2281 O O . ASP A 1 297 ? -16.156 -14.077 13.435 1.00 90.75 297 ASP A O 1
ATOM 2285 N N . VAL A 1 298 ? -16.030 -12.132 12.292 1.00 94.06 298 VAL A N 1
ATOM 2286 C CA . VAL A 1 298 ? -15.072 -12.556 11.261 1.00 94.06 298 VAL A CA 1
ATOM 2287 C C . VAL A 1 298 ? -13.698 -11.940 11.513 1.00 94.06 298 VAL A C 1
ATOM 2289 O O . VAL A 1 298 ? -12.707 -12.659 11.598 1.00 94.06 298 VAL A O 1
ATOM 2292 N N . PHE A 1 299 ? -13.630 -10.618 11.682 1.00 94.81 299 PHE A N 1
ATOM 2293 C CA . PHE A 1 299 ? -12.373 -9.901 11.884 1.00 94.81 299 PHE A CA 1
ATOM 2294 C C . PHE A 1 299 ? -11.955 -9.917 13.354 1.00 94.81 299 PHE A C 1
ATOM 2296 O O . PHE A 1 299 ? -12.532 -9.234 14.207 1.00 94.81 299 PHE A O 1
ATOM 2303 N N . GLN A 1 300 ? -10.899 -10.676 13.641 1.00 91.81 300 GLN A N 1
ATOM 2304 C CA . GLN A 1 300 ? -10.363 -10.834 14.993 1.00 91.81 300 GLN A CA 1
ATOM 2305 C C . GLN A 1 300 ? -9.562 -9.629 15.466 1.00 91.81 300 GLN A C 1
ATOM 2307 O O . GLN A 1 300 ? -9.494 -9.342 16.671 1.00 91.81 300 GLN A O 1
ATOM 2312 N N . ALA A 1 301 ? -8.956 -8.924 14.520 1.00 95.19 301 ALA A N 1
ATOM 2313 C CA . ALA A 1 301 ? -8.303 -7.664 14.777 1.00 95.19 301 ALA A CA 1
ATOM 2314 C C . ALA A 1 301 ? -8.353 -6.761 13.559 1.00 95.19 301 ALA A C 1
ATOM 2316 O O . ALA A 1 301 ? -8.338 -7.237 12.421 1.00 95.19 301 ALA A O 1
ATOM 2317 N N . VAL A 1 302 ? -8.360 -5.462 13.832 1.00 98.12 302 VAL A N 1
ATOM 2318 C CA . VAL A 1 302 ? -8.119 -4.447 12.823 1.00 98.12 302 VAL A CA 1
ATOM 2319 C C . VAL A 1 302 ? -7.002 -3.502 13.249 1.00 98.12 302 VAL A C 1
ATOM 2321 O O . VAL A 1 302 ? -6.817 -3.260 14.443 1.00 98.12 302 VAL A O 1
ATOM 2324 N N . ALA A 1 303 ? -6.257 -2.985 12.278 1.00 98.56 303 ALA A N 1
ATOM 2325 C CA . ALA A 1 303 ? -5.189 -2.022 12.491 1.00 98.56 303 ALA A CA 1
ATOM 2326 C C . ALA A 1 303 ? -5.321 -0.823 11.530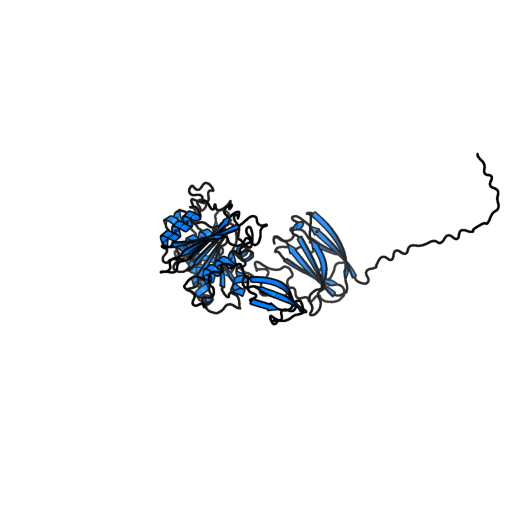 1.00 98.56 303 ALA A C 1
ATOM 2328 O O . ALA A 1 303 ? -4.650 -0.823 10.494 1.00 98.56 303 ALA A O 1
ATOM 2329 N N . PRO A 1 304 ? -6.225 0.146 11.771 1.00 98.75 304 PRO A N 1
ATOM 2330 C CA . PRO A 1 304 ? -6.313 1.331 10.923 1.00 98.75 304 PRO A CA 1
ATOM 2331 C C . PRO A 1 304 ? -5.036 2.191 10.986 1.00 98.75 304 PRO A C 1
ATOM 2333 O O . PRO A 1 304 ? -4.421 2.348 12.045 1.00 98.75 304 PRO A O 1
ATOM 2336 N N . VAL A 1 305 ? -4.651 2.754 9.839 1.00 98.88 305 VAL A N 1
ATOM 2337 C CA . VAL A 1 305 ? -3.534 3.696 9.692 1.00 98.88 305 VAL A CA 1
ATOM 2338 C C . VAL A 1 305 ? -4.073 4.998 9.113 1.00 98.88 305 VAL A C 1
ATOM 2340 O O . VAL A 1 305 ? -4.680 4.992 8.041 1.00 98.88 305 VAL A O 1
ATOM 2343 N N . ALA A 1 306 ? -3.862 6.106 9.824 1.00 98.50 306 ALA A N 1
ATOM 2344 C CA . ALA A 1 306 ? -4.372 7.429 9.462 1.00 98.50 306 ALA A CA 1
ATOM 2345 C C . ALA A 1 306 ? -5.888 7.428 9.162 1.00 98.50 306 ALA A C 1
ATOM 2347 O O . ALA A 1 306 ? -6.355 8.151 8.286 1.00 98.50 306 ALA A O 1
ATOM 2348 N N . GLY A 1 307 ? -6.646 6.561 9.843 1.00 97.75 307 GLY A N 1
ATOM 2349 C CA . GLY A 1 307 ? -8.089 6.408 9.674 1.00 97.75 307 GLY A CA 1
ATOM 2350 C C . GLY A 1 307 ? -8.860 6.913 10.889 1.00 97.75 307 GLY A C 1
ATOM 2351 O O . GLY A 1 307 ? -8.308 7.122 11.966 1.00 97.75 307 GLY A O 1
ATOM 2352 N N . MET A 1 308 ? -10.163 7.092 10.731 1.00 96.50 308 MET A N 1
ATOM 2353 C CA . MET A 1 308 ? -11.075 7.533 11.775 1.00 96.50 308 MET A CA 1
ATOM 2354 C C . MET A 1 308 ? -12.421 6.817 11.696 1.00 96.50 308 MET A C 1
ATOM 2356 O O . MET A 1 308 ? -12.828 6.263 10.677 1.00 96.50 308 MET A O 1
ATOM 2360 N N . ILE A 1 309 ? -13.139 6.809 12.815 1.00 98.25 309 ILE A N 1
ATOM 2361 C CA . ILE A 1 309 ? -14.504 6.295 12.856 1.00 98.25 309 ILE A CA 1
ATOM 2362 C C . ILE A 1 309 ? -15.488 7.444 12.621 1.00 98.25 309 ILE A C 1
ATOM 2364 O O . ILE A 1 309 ? -15.542 8.388 13.403 1.00 98.25 309 ILE A O 1
ATOM 2368 N N . MET A 1 310 ? -16.326 7.362 11.584 1.00 97.94 310 MET A N 1
ATOM 2369 C CA . MET A 1 310 ? -17.408 8.341 11.413 1.00 97.94 310 MET A CA 1
ATOM 2370 C C . MET A 1 310 ? -18.324 8.346 12.644 1.00 97.94 310 MET A C 1
ATOM 2372 O O . MET A 1 310 ? -18.642 7.287 13.192 1.00 97.94 310 MET A O 1
ATOM 2376 N N . GLN A 1 311 ? -18.825 9.517 13.043 1.00 97.69 311 GLN A N 1
ATOM 2377 C CA . GLN A 1 311 ? -19.699 9.660 14.213 1.00 97.69 311 GLN A CA 1
ATOM 2378 C C . GLN A 1 311 ? -20.931 8.747 14.126 1.00 97.69 311 GLN A C 1
ATOM 2380 O O . GLN A 1 311 ? -21.282 8.095 15.107 1.00 97.69 311 GLN A O 1
ATOM 2385 N N . ASP A 1 312 ? -21.546 8.638 12.946 1.00 95.81 312 ASP A N 1
ATOM 2386 C CA . ASP A 1 312 ? -22.702 7.763 12.722 1.00 95.81 312 ASP A CA 1
ATOM 2387 C C . ASP A 1 312 ? -22.343 6.270 12.868 1.00 95.81 312 ASP A C 1
ATOM 2389 O O . ASP A 1 312 ? -23.154 5.485 13.370 1.00 95.81 312 ASP A O 1
ATOM 2393 N N . ILE A 1 313 ? -21.122 5.870 12.483 1.00 96.81 313 ILE A N 1
ATOM 2394 C CA . ILE A 1 313 ? -20.615 4.505 12.692 1.00 96.81 313 ILE A CA 1
ATOM 2395 C C . ILE A 1 313 ? -20.396 4.263 14.187 1.00 96.81 313 ILE A C 1
ATOM 2397 O O . ILE A 1 313 ? -20.863 3.247 14.704 1.00 96.81 313 ILE A O 1
ATOM 2401 N N . MET A 1 314 ? -19.742 5.191 14.893 1.00 97.50 314 MET A N 1
ATOM 2402 C CA . MET A 1 314 ? -19.496 5.087 16.335 1.00 97.50 314 MET A CA 1
ATOM 2403 C C . MET A 1 314 ? -20.810 4.984 17.125 1.00 97.50 314 MET A C 1
ATOM 2405 O O . MET A 1 314 ? -20.953 4.108 17.979 1.00 97.50 314 MET A O 1
ATOM 2409 N N . ASP A 1 315 ? -21.804 5.811 16.791 1.00 97.38 315 ASP A N 1
ATOM 2410 C CA . ASP A 1 315 ? -23.124 5.820 17.433 1.00 97.38 315 ASP A CA 1
ATOM 2411 C C . ASP A 1 315 ? -23.903 4.509 17.211 1.00 97.38 315 ASP A C 1
ATOM 2413 O O . ASP A 1 315 ? -24.676 4.080 18.077 1.00 97.38 315 ASP A O 1
ATOM 2417 N N . ALA A 1 316 ? -23.713 3.863 16.056 1.00 96.25 316 ALA A N 1
ATOM 2418 C CA . ALA A 1 316 ? -24.358 2.600 15.695 1.00 96.25 316 ALA A CA 1
ATOM 2419 C C . ALA A 1 316 ? -23.535 1.347 16.066 1.00 96.25 316 ALA A C 1
ATOM 2421 O O . ALA A 1 316 ? -24.022 0.220 15.902 1.00 96.25 316 ALA A O 1
ATOM 2422 N N . CYS A 1 317 ? -22.306 1.519 16.559 1.00 96.94 317 CYS A N 1
ATOM 2423 C CA . CYS A 1 317 ? -21.348 0.436 16.745 1.00 96.94 317 CYS A CA 1
ATOM 2424 C C . CYS A 1 317 ? -21.823 -0.566 17.808 1.00 96.94 317 CYS A C 1
ATOM 2426 O O . CYS A 1 317 ? -21.897 -0.275 19.004 1.00 96.94 317 CYS A O 1
ATOM 2428 N N . THR A 1 318 ? -22.168 -1.775 17.359 1.00 91.88 318 THR A N 1
ATOM 2429 C CA . THR A 1 318 ? -22.727 -2.846 18.197 1.00 91.88 318 THR A CA 1
ATOM 2430 C C . THR A 1 318 ? -22.105 -4.199 17.835 1.00 91.88 318 THR A C 1
ATOM 2432 O O . THR A 1 318 ? -22.785 -5.072 17.294 1.00 91.88 318 THR A O 1
ATOM 2435 N N . PRO A 1 319 ? -20.806 -4.392 18.122 1.00 89.00 319 PRO A N 1
ATOM 2436 C CA . PRO A 1 319 ? -20.067 -5.550 17.639 1.00 89.00 319 PRO A CA 1
ATOM 2437 C C . PRO A 1 319 ? -20.570 -6.872 18.249 1.00 89.00 319 PRO A C 1
ATOM 2439 O O . PRO A 1 319 ? -20.948 -6.936 19.423 1.00 89.00 319 PRO A O 1
ATOM 2442 N N . TYR A 1 320 ? -20.566 -7.944 17.448 1.00 84.50 320 TYR A N 1
ATOM 2443 C CA . TYR A 1 320 ? -20.922 -9.307 17.862 1.00 84.50 320 TYR A CA 1
ATOM 2444 C C . TYR A 1 320 ? -19.926 -9.888 18.869 1.00 84.50 320 TYR A C 1
ATOM 2446 O O . TYR A 1 320 ? -20.306 -10.685 19.734 1.00 84.50 320 TYR A O 1
ATOM 2454 N N . SER A 1 321 ? -18.657 -9.497 18.750 1.00 82.38 321 SER A N 1
ATOM 2455 C CA . SER A 1 321 ? -17.564 -9.920 19.618 1.00 82.38 321 SER A CA 1
ATOM 2456 C C . SER A 1 321 ? -16.598 -8.760 19.890 1.00 82.38 321 SER A C 1
ATOM 2458 O O . SER A 1 321 ? -16.691 -7.697 19.286 1.00 82.38 321 SER A O 1
ATOM 2460 N N . THR A 1 322 ? -15.701 -8.915 20.861 1.00 83.50 322 THR A N 1
ATOM 2461 C CA . THR A 1 322 ? -14.655 -7.916 21.107 1.00 83.50 322 THR A CA 1
ATOM 2462 C C . THR A 1 322 ? -13.539 -8.077 20.076 1.00 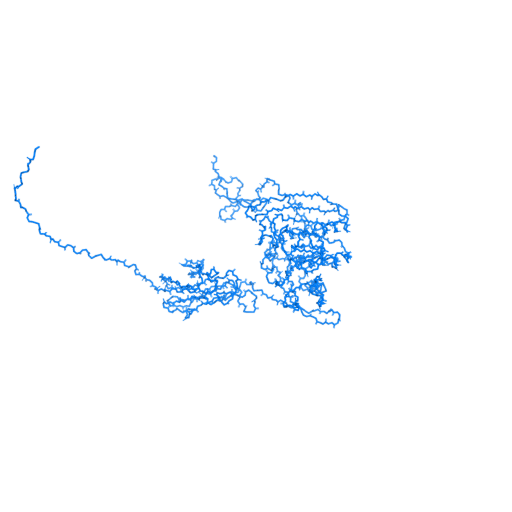83.50 322 THR A C 1
ATOM 2464 O O . THR A 1 322 ? -12.764 -9.029 20.174 1.00 83.50 322 THR A O 1
ATOM 2467 N N . THR A 1 323 ? -13.430 -7.141 19.137 1.00 87.56 323 THR A N 1
ATOM 2468 C CA . THR A 1 323 ? -12.330 -7.080 18.162 1.00 87.56 323 THR A CA 1
ATOM 2469 C C . THR A 1 323 ? -11.119 -6.366 18.765 1.00 87.56 323 THR A C 1
ATOM 2471 O O . THR A 1 323 ? -11.269 -5.386 19.495 1.00 87.56 323 THR A O 1
ATOM 2474 N N . ASN A 1 324 ? -9.909 -6.860 18.487 1.00 92.94 324 ASN A N 1
ATOM 2475 C CA . ASN A 1 324 ? -8.677 -6.160 18.862 1.00 92.94 324 ASN A CA 1
ATOM 2476 C C . ASN A 1 324 ? -8.440 -4.998 17.889 1.00 92.94 324 ASN A C 1
ATOM 2478 O O . ASN A 1 324 ? -8.601 -5.177 16.686 1.00 92.94 324 ASN A O 1
ATOM 2482 N N . ILE A 1 325 ? -8.065 -3.822 18.386 1.00 96.12 325 ILE A N 1
ATOM 2483 C CA . ILE A 1 325 ? -7.907 -2.623 17.550 1.00 96.12 325 ILE A CA 1
ATOM 2484 C C . ILE A 1 325 ? -6.542 -1.984 17.813 1.00 96.12 325 ILE A C 1
ATOM 2486 O O . ILE A 1 325 ? -6.187 -1.734 18.966 1.00 96.12 325 ILE A O 1
ATOM 2490 N N . LEU A 1 326 ? -5.789 -1.711 16.753 1.00 97.38 326 LEU A N 1
ATOM 2491 C CA . LEU A 1 326 ? -4.566 -0.913 16.796 1.00 97.38 326 LEU A CA 1
ATOM 2492 C C . LEU A 1 326 ? -4.733 0.311 15.904 1.00 97.38 326 LEU A C 1
ATOM 2494 O O . LEU A 1 326 ? -4.946 0.148 14.720 1.00 97.38 326 LEU A O 1
ATOM 2498 N N . GLU A 1 327 ? -4.590 1.516 16.435 1.00 98.50 327 GLU A N 1
ATOM 2499 C CA . GLU A 1 327 ? -4.613 2.749 15.638 1.00 98.50 327 GLU A CA 1
ATOM 2500 C C . GLU A 1 327 ? -3.196 3.308 15.492 1.00 98.50 327 GLU A C 1
ATOM 2502 O O . GLU A 1 327 ? -2.479 3.395 16.494 1.00 98.50 327 GLU A O 1
ATOM 2507 N N . ILE A 1 328 ? -2.808 3.725 14.284 1.00 98.88 328 ILE A N 1
ATOM 2508 C CA . ILE A 1 328 ? -1.588 4.508 14.030 1.00 98.88 328 ILE A CA 1
ATOM 2509 C C . ILE A 1 328 ? -1.987 5.850 13.426 1.00 98.88 328 ILE A C 1
ATOM 2511 O O . ILE A 1 328 ? -2.564 5.876 12.344 1.00 98.88 328 ILE A O 1
ATOM 2515 N N . HIS A 1 329 ? -1.652 6.959 14.091 1.00 98.75 329 HIS A N 1
ATOM 2516 C CA . HIS A 1 329 ? -2.114 8.275 13.649 1.00 98.75 329 HIS A CA 1
ATOM 2517 C C . HIS A 1 329 ? -1.105 9.397 13.915 1.00 98.75 329 HIS A C 1
ATOM 2519 O O . HIS A 1 329 ? -0.530 9.485 15.007 1.00 98.75 329 HIS A O 1
ATOM 2525 N N . GLY A 1 330 ? -0.926 10.273 12.925 1.00 98.69 330 GLY A N 1
ATOM 2526 C CA . GLY A 1 330 ? -0.089 11.468 13.006 1.00 98.69 330 GLY A CA 1
ATOM 2527 C C . GLY A 1 330 ? -0.787 12.630 13.708 1.00 98.69 330 GLY A C 1
ATOM 2528 O O . GLY A 1 330 ? -1.959 12.895 13.466 1.00 98.69 330 GLY A O 1
ATOM 2529 N N . THR A 1 331 ? -0.093 13.356 14.589 1.00 98.75 331 THR A N 1
ATOM 2530 C CA . THR A 1 331 ? -0.690 14.523 15.273 1.00 98.75 331 THR A CA 1
ATOM 2531 C C . THR A 1 331 ? -0.781 15.774 14.398 1.00 98.75 331 THR A C 1
ATOM 2533 O O . THR A 1 331 ? -1.481 16.715 14.764 1.00 98.75 331 THR A O 1
ATOM 2536 N N . GLU A 1 332 ? -0.021 15.825 13.303 1.00 98.44 332 GLU A N 1
ATOM 2537 C CA . GLU A 1 332 ? -0.032 16.905 12.307 1.00 98.44 332 GLU A CA 1
ATOM 2538 C C . GLU A 1 332 ? -0.694 16.465 10.989 1.00 98.44 332 GLU A C 1
ATOM 2540 O O . GLU A 1 332 ? -0.537 17.136 9.972 1.00 98.44 332 GLU A O 1
ATOM 2545 N N . ASP A 1 333 ? -1.449 15.362 11.009 1.00 98.50 333 ASP A N 1
ATOM 2546 C CA . ASP A 1 333 ? -2.294 14.938 9.894 1.00 98.50 333 ASP A CA 1
ATOM 2547 C C . ASP A 1 333 ? -3.276 16.062 9.521 1.00 98.50 333 ASP A C 1
ATOM 2549 O O . ASP A 1 333 ? -4.052 16.535 10.358 1.00 98.50 333 ASP A O 1
ATOM 2553 N N . ASP A 1 334 ? -3.187 16.540 8.277 1.00 96.50 334 ASP A N 1
ATOM 2554 C CA . ASP A 1 334 ? -3.976 17.648 7.742 1.00 96.50 334 ASP A CA 1
ATOM 2555 C C . ASP A 1 334 ? -5.125 17.197 6.821 1.00 96.50 334 ASP A C 1
ATOM 2557 O O . ASP A 1 334 ? -5.846 18.043 6.276 1.00 96.50 334 ASP A O 1
ATOM 2561 N N . VAL A 1 335 ? -5.323 15.881 6.701 1.00 96.00 335 VAL A N 1
ATOM 2562 C CA . VAL A 1 335 ? -6.404 15.239 5.947 1.00 96.00 335 VAL A CA 1
ATOM 2563 C C . VAL A 1 335 ? -7.432 14.643 6.904 1.00 96.00 335 VAL A C 1
ATOM 2565 O O . VAL A 1 335 ? -8.612 14.959 6.791 1.00 96.00 335 VAL A O 1
ATOM 2568 N N . THR A 1 336 ? -6.982 13.813 7.847 1.00 96.12 336 THR A N 1
ATOM 2569 C CA . THR A 1 336 ? -7.788 13.210 8.913 1.00 96.12 336 THR A CA 1
ATOM 2570 C C . THR A 1 336 ? -7.270 13.714 10.250 1.00 96.12 336 THR A C 1
ATOM 2572 O O . THR A 1 336 ? -6.215 13.309 10.720 1.00 96.12 336 THR A O 1
ATOM 2575 N N . TYR A 1 337 ? -7.978 14.649 10.879 1.00 98.31 337 TYR A N 1
ATOM 2576 C CA . TYR A 1 337 ? -7.417 15.322 12.048 1.00 98.31 337 TYR A CA 1
ATOM 2577 C C . TYR A 1 337 ? -7.340 14.398 13.266 1.00 98.31 337 TYR A C 1
ATOM 2579 O O . TYR A 1 337 ? -8.355 13.869 13.718 1.00 98.31 337 TYR A O 1
ATOM 2587 N N . TYR A 1 338 ? -6.164 14.337 13.900 1.00 98.62 338 TYR A N 1
ATOM 2588 C CA . TYR A 1 338 ? -5.975 13.645 15.181 1.00 98.62 338 TYR A CA 1
ATOM 2589 C C . TYR A 1 338 ? -6.962 14.122 16.264 1.00 98.62 338 TYR A C 1
ATOM 2591 O O . TYR A 1 338 ? -7.505 13.329 17.039 1.00 98.62 338 TYR A O 1
ATOM 2599 N N . ASP A 1 339 ? -7.221 15.433 16.296 1.00 98.44 339 ASP A N 1
ATOM 2600 C CA . ASP A 1 339 ? -8.165 16.082 17.216 1.00 98.44 339 ASP A CA 1
ATOM 2601 C C . ASP A 1 339 ? -9.637 15.996 16.749 1.00 98.44 339 ASP A C 1
ATOM 2603 O O . ASP A 1 339 ? -10.531 16.489 17.442 1.00 98.44 339 ASP A O 1
ATOM 2607 N N . GLY A 1 340 ? -9.902 15.342 15.614 1.00 98.06 340 GLY A N 1
ATOM 2608 C CA . GLY A 1 340 ? -11.229 15.116 15.045 1.00 98.06 340 GLY A CA 1
ATOM 2609 C C . GLY A 1 340 ? -11.846 16.332 14.348 1.00 98.06 340 GLY A C 1
ATOM 2610 O O . GLY A 1 340 ? -11.430 17.478 14.536 1.00 98.06 340 GLY A O 1
ATOM 2611 N N . ASP A 1 341 ? -12.916 16.088 13.590 1.00 98.06 341 ASP A N 1
ATOM 2612 C CA . ASP A 1 341 ? -13.803 17.129 13.067 1.00 98.06 341 ASP A CA 1
ATOM 2613 C C . ASP A 1 341 ? -15.269 16.861 13.452 1.00 98.06 341 ASP A C 1
ATOM 2615 O O . ASP A 1 341 ? -16.116 16.513 12.622 1.00 98.06 341 ASP A O 1
ATOM 2619 N N . PRO A 1 342 ? -15.639 17.082 14.726 1.00 96.56 342 PRO A N 1
ATOM 2620 C CA . PRO A 1 342 ? -16.980 16.768 15.222 1.00 96.56 342 PRO A CA 1
ATOM 2621 C C . PRO A 1 342 ? -18.077 17.669 14.633 1.00 96.56 342 PRO A C 1
ATOM 2623 O O . PRO A 1 342 ? -19.258 17.506 14.942 1.00 96.56 342 PRO A O 1
ATOM 2626 N N . THR A 1 343 ? -17.710 18.670 13.829 1.00 96.31 343 THR A N 1
ATOM 2627 C CA . THR A 1 343 ? -18.648 19.623 13.222 1.00 96.31 343 THR A CA 1
ATOM 2628 C C . THR A 1 343 ? -18.659 19.587 11.698 1.00 96.31 343 THR A C 1
ATOM 2630 O O . THR A 1 343 ? -19.356 20.417 11.111 1.00 96.31 343 THR A O 1
ATOM 2633 N N . ASN A 1 344 ? -17.939 18.642 11.084 1.00 96.56 344 ASN A N 1
ATOM 2634 C CA . ASN A 1 344 ? -17.803 18.508 9.637 1.00 96.56 344 ASN A CA 1
ATOM 2635 C C . ASN A 1 344 ? -17.444 19.842 8.943 1.00 96.56 344 ASN A C 1
ATOM 2637 O O . ASN A 1 344 ? -18.168 20.356 8.085 1.00 96.56 344 ASN A O 1
ATOM 2641 N N . GLN A 1 345 ? -16.374 20.480 9.403 1.00 95.56 345 GLN A N 1
ATOM 2642 C CA . GLN A 1 345 ? -15.790 21.664 8.782 1.00 95.56 345 GLN A CA 1
ATOM 2643 C C . GLN A 1 345 ? -15.063 21.343 7.471 1.00 95.56 345 GLN A C 1
ATOM 2645 O O . GLN A 1 345 ? -15.067 22.193 6.576 1.00 95.56 345 GLN A O 1
ATOM 2650 N N . ASP A 1 346 ? -14.443 20.168 7.365 1.00 92.19 346 ASP A N 1
ATOM 2651 C CA . ASP A 1 346 ? -13.673 19.716 6.203 1.00 92.19 346 ASP A CA 1
ATOM 2652 C C . ASP A 1 346 ? -14.553 19.190 5.049 1.00 92.19 346 ASP A C 1
ATOM 2654 O O . ASP A 1 346 ? -14.183 19.313 3.878 1.00 92.19 346 ASP A O 1
ATOM 2658 N N . GLY A 1 347 ? -15.765 18.721 5.358 1.00 94.56 347 GLY A N 1
ATOM 2659 C CA . GLY A 1 347 ? -16.758 18.239 4.404 1.00 94.56 347 GLY A CA 1
ATOM 2660 C C . GLY A 1 347 ? -16.831 16.715 4.254 1.00 94.56 347 GLY A C 1
ATOM 2661 O O . GLY A 1 347 ? -17.700 16.258 3.506 1.00 94.56 347 GLY A O 1
ATOM 2662 N N . TRP A 1 348 ? -15.987 15.934 4.939 1.00 94.56 348 TRP A N 1
ATOM 2663 C CA . TRP A 1 348 ? -16.010 14.463 4.887 1.00 94.56 348 TRP A CA 1
ATOM 2664 C C . TRP A 1 348 ? -17.159 13.862 5.699 1.00 94.56 348 TRP A C 1
ATOM 2666 O O . TRP A 1 348 ? -17.662 12.796 5.365 1.00 94.56 348 TRP A O 1
ATOM 2676 N N . GLY A 1 349 ? -17.634 14.574 6.714 1.00 96.50 349 GLY A N 1
ATOM 2677 C CA . GLY A 1 349 ? -18.642 14.146 7.682 1.00 96.50 349 GLY A CA 1
ATOM 2678 C C . GLY A 1 349 ? -18.119 14.360 9.103 1.00 96.50 349 GLY A C 1
ATOM 2679 O O . GLY A 1 349 ? -16.973 14.744 9.299 1.00 96.50 349 GLY A O 1
ATOM 2680 N N . ALA A 1 350 ? -18.967 14.187 10.117 1.00 97.88 350 ALA A N 1
ATOM 2681 C CA . ALA A 1 350 ? -18.532 14.391 11.500 1.00 97.88 350 ALA A CA 1
ATOM 2682 C C . ALA A 1 350 ? -17.804 13.152 12.037 1.00 97.88 350 ALA A C 1
ATOM 2684 O O . ALA A 1 350 ? -18.309 12.038 11.887 1.00 97.88 350 ALA A O 1
ATOM 2685 N N . TYR A 1 351 ? -16.680 13.347 12.725 1.00 98.12 351 TYR A N 1
ATOM 2686 C CA . TYR A 1 351 ? -15.930 12.282 13.397 1.00 98.12 351 TYR A CA 1
ATOM 2687 C C . TYR A 1 351 ? -15.287 12.784 14.700 1.00 98.12 351 TYR A C 1
ATOM 2689 O O . TYR A 1 351 ? -14.958 13.971 14.806 1.00 98.12 351 TYR A O 1
ATOM 2697 N N . PRO A 1 352 ? -15.163 11.923 15.726 1.00 98.31 352 PRO A N 1
ATOM 2698 C CA . PRO A 1 352 ? -14.527 12.268 16.989 1.00 98.31 352 PRO A CA 1
ATOM 2699 C C . PRO A 1 352 ? -13.003 12.339 16.836 1.00 98.31 352 PRO A C 1
ATOM 2701 O O . PRO A 1 352 ? -12.433 11.917 15.832 1.00 98.31 352 PRO A O 1
ATOM 2704 N N . SER A 1 353 ? -12.331 12.838 17.870 1.00 98.62 353 SER A N 1
ATOM 2705 C CA . SER A 1 353 ? -10.870 12.751 17.944 1.00 98.62 353 SER A CA 1
ATOM 2706 C C . SER A 1 353 ? -10.389 11.299 18.089 1.00 98.62 353 SER A C 1
ATOM 2708 O O . SER A 1 353 ? -11.121 10.428 18.576 1.00 98.62 353 SER A O 1
ATOM 2710 N N . ILE A 1 354 ? -9.131 11.026 17.737 1.00 98.62 354 ILE A N 1
ATOM 2711 C CA . ILE A 1 354 ? -8.520 9.706 17.954 1.00 98.62 354 ILE A CA 1
ATOM 2712 C C . ILE A 1 354 ? -8.526 9.326 19.445 1.00 98.62 354 ILE A C 1
ATOM 2714 O O . ILE A 1 354 ? -8.973 8.224 19.767 1.00 98.62 354 ILE A O 1
ATOM 2718 N N . PRO A 1 355 ? -8.161 10.210 20.400 1.00 98.31 355 PRO A N 1
ATOM 2719 C CA . PRO A 1 355 ? -8.329 9.921 21.824 1.00 98.31 355 PRO A CA 1
ATOM 2720 C C . PRO A 1 355 ? -9.763 9.547 22.229 1.00 98.31 355 PRO A C 1
ATOM 2722 O O . PRO A 1 355 ? -9.943 8.593 22.982 1.00 98.31 355 PRO A O 1
ATOM 2725 N N . GLU A 1 356 ? -10.781 10.252 21.722 1.00 98.50 356 GLU A N 1
ATOM 2726 C CA . GLU A 1 356 ? -12.187 9.924 22.005 1.00 98.50 356 GLU A CA 1
ATOM 2727 C C . GLU A 1 356 ? -12.596 8.572 21.405 1.00 98.50 356 GLU A C 1
ATOM 2729 O O . GLU A 1 356 ? -13.322 7.816 22.051 1.00 98.50 356 GLU A O 1
ATOM 2734 N N . THR A 1 357 ? -12.092 8.234 20.215 1.00 98.38 357 THR A N 1
ATOM 2735 C CA . THR A 1 357 ? -12.282 6.916 19.586 1.00 98.38 357 THR A CA 1
ATOM 2736 C C . THR A 1 357 ? -11.700 5.797 20.450 1.00 98.38 357 THR A C 1
ATOM 2738 O O . THR A 1 357 ? -12.363 4.789 20.711 1.00 98.38 357 THR A O 1
ATOM 2741 N N . MET A 1 358 ? -10.479 5.982 20.959 1.00 97.94 358 MET A N 1
ATOM 2742 C CA . MET A 1 358 ? -9.835 4.991 21.824 1.00 97.94 358 MET A CA 1
ATOM 2743 C C . MET A 1 358 ? -10.558 4.855 23.167 1.00 97.94 358 MET A C 1
ATOM 2745 O O . MET A 1 358 ? -10.769 3.736 23.637 1.00 97.94 358 MET A O 1
ATOM 2749 N N . ASP A 1 359 ? -10.998 5.964 23.765 1.00 97.50 359 ASP A N 1
ATOM 2750 C CA . ASP A 1 359 ? -11.804 5.939 24.990 1.00 97.50 359 ASP A CA 1
ATOM 2751 C C . ASP A 1 359 ? -13.145 5.217 24.767 1.00 97.50 359 ASP A C 1
ATOM 2753 O O . ASP A 1 359 ? -13.548 4.398 25.598 1.00 97.50 359 ASP A O 1
ATOM 2757 N N . PHE A 1 360 ? -13.801 5.438 23.621 1.00 97.81 360 PHE A N 1
ATOM 2758 C CA . PHE A 1 360 ? -15.027 4.736 23.241 1.00 97.81 360 PHE A CA 1
ATOM 2759 C C . PHE A 1 360 ? -14.835 3.213 23.213 1.00 97.81 360 PHE A C 1
ATOM 2761 O O . PHE A 1 360 ? -15.589 2.488 23.868 1.00 97.81 360 PHE A O 1
ATOM 2768 N N . PHE A 1 361 ? -13.816 2.708 22.508 1.00 95.94 361 PHE A N 1
ATOM 2769 C CA . PHE A 1 361 ? -13.561 1.265 22.439 1.00 95.94 361 PHE A CA 1
ATOM 2770 C C . PHE A 1 361 ? -13.066 0.687 23.769 1.00 95.94 361 PHE A C 1
ATOM 2772 O O . PHE A 1 361 ? -13.449 -0.429 24.133 1.00 95.94 361 PHE A O 1
ATOM 2779 N N . ALA A 1 362 ? -12.267 1.437 24.533 1.00 94.56 362 ALA A N 1
ATOM 2780 C CA . ALA A 1 362 ? -11.849 1.027 25.868 1.00 94.56 362 ALA A CA 1
ATOM 2781 C C . ALA A 1 362 ? -13.059 0.835 26.798 1.00 94.56 362 ALA A C 1
ATOM 2783 O O . ALA A 1 362 ? -13.137 -0.178 27.498 1.00 94.56 362 ALA A O 1
ATOM 2784 N N . ASP A 1 363 ? -14.029 1.751 26.765 1.00 94.56 363 ASP A N 1
ATOM 2785 C CA . ASP A 1 363 ? -15.266 1.647 27.540 1.00 94.56 363 ASP A CA 1
ATOM 2786 C C . ASP A 1 363 ? -16.172 0.517 27.027 1.00 94.56 363 ASP A C 1
ATOM 2788 O O . ASP A 1 363 ? -16.663 -0.294 27.824 1.00 94.56 363 ASP A O 1
ATOM 2792 N N . LEU A 1 364 ? -16.355 0.418 25.705 1.00 93.06 364 LEU A N 1
ATOM 2793 C CA . LEU A 1 364 ? -17.177 -0.608 25.059 1.00 93.06 364 LEU A CA 1
ATOM 2794 C C . LEU A 1 364 ? -16.695 -2.023 25.411 1.00 93.06 364 LEU A C 1
ATOM 2796 O O . LEU A 1 364 ? -17.504 -2.897 25.736 1.00 93.06 364 LEU A O 1
ATOM 2800 N N . PHE A 1 365 ? -15.378 -2.239 25.404 1.00 90.50 365 PHE A N 1
ATOM 2801 C CA . PHE A 1 365 ? -14.747 -3.532 25.680 1.00 90.50 365 PHE A CA 1
ATOM 2802 C C . PHE A 1 365 ? -14.313 -3.718 27.142 1.00 90.50 365 PHE A C 1
ATOM 2804 O O . PHE A 1 365 ? -13.767 -4.766 27.495 1.00 90.50 365 PHE A O 1
ATOM 2811 N N . GLN A 1 366 ? -14.596 -2.744 28.016 1.00 90.38 366 GLN A N 1
ATOM 2812 C CA . GLN A 1 366 ? -14.256 -2.769 29.444 1.00 90.38 366 GLN A CA 1
ATOM 2813 C C . GLN A 1 366 ? -12.756 -3.004 29.696 1.00 90.38 366 GLN A C 1
ATOM 2815 O O . GLN A 1 366 ? -12.361 -3.896 30.461 1.00 90.38 366 GLN A O 1
ATOM 2820 N N . LEU A 1 367 ? -11.918 -2.210 29.032 1.00 89.88 367 LEU A N 1
ATOM 2821 C CA . LEU A 1 367 ? -10.461 -2.282 29.096 1.00 89.88 367 LEU A CA 1
ATOM 2822 C C . LEU A 1 367 ? -9.890 -1.293 30.109 1.00 89.88 367 LEU A C 1
ATOM 2824 O O . LEU A 1 367 ? -10.360 -0.170 30.266 1.00 89.88 367 LEU A O 1
ATOM 2828 N N . GLY A 1 368 ? -8.836 -1.716 30.804 1.00 90.06 368 GLY A N 1
ATOM 2829 C CA . GLY A 1 368 ? -8.041 -0.838 31.651 1.00 90.06 368 GLY A CA 1
ATOM 2830 C C . GLY A 1 368 ? -6.838 -0.298 30.888 1.00 90.06 368 GLY A C 1
ATOM 2831 O O . GLY A 1 368 ? -6.134 -1.067 30.236 1.00 90.06 368 GLY A O 1
ATOM 2832 N N . ASN A 1 369 ? -6.571 1.002 31.018 1.00 91.25 369 ASN A N 1
ATOM 2833 C CA . ASN A 1 369 ? -5.347 1.619 30.510 1.00 91.25 369 ASN A CA 1
ATOM 2834 C C . ASN A 1 369 ? -4.124 1.044 31.255 1.00 91.25 369 ASN A C 1
ATOM 2836 O O . ASN A 1 369 ? -4.065 1.063 32.489 1.00 91.25 369 ASN A O 1
ATOM 2840 N N . LEU A 1 370 ? -3.170 0.497 30.502 1.00 89.56 370 LEU A N 1
ATOM 2841 C CA . LEU A 1 370 ? -1.938 -0.117 31.007 1.00 89.56 370 LEU A CA 1
ATOM 2842 C C . LEU A 1 370 ? -0.767 0.870 31.090 1.00 89.56 370 LEU A C 1
ATOM 2844 O O . LEU A 1 370 ? 0.272 0.546 31.666 1.00 89.56 370 LEU A O 1
ATOM 2848 N N . GLY A 1 371 ? -0.948 2.069 30.552 1.00 89.38 371 GLY A N 1
ATOM 2849 C CA . GLY A 1 371 ? 0.028 3.138 30.501 1.00 89.38 371 GLY A CA 1
ATOM 2850 C C . GLY A 1 371 ? 0.395 3.524 29.076 1.00 89.38 371 GLY A C 1
ATOM 2851 O O . GLY A 1 371 ? 0.064 2.848 28.098 1.00 89.38 371 GLY A O 1
ATOM 2852 N N . THR A 1 372 ? 1.130 4.625 29.020 1.00 94.88 372 THR A N 1
ATOM 2853 C CA . THR A 1 372 ? 1.655 5.238 27.810 1.00 94.88 372 THR A CA 1
ATOM 2854 C C . THR A 1 372 ? 3.172 5.345 27.935 1.00 94.88 372 THR A C 1
ATOM 2856 O O . THR A 1 372 ? 3.681 5.614 29.032 1.00 94.88 372 THR A O 1
ATOM 2859 N N . GLY A 1 373 ? 3.905 5.123 26.846 1.00 93.94 373 GLY A N 1
ATOM 2860 C CA . GLY A 1 373 ? 5.353 5.311 26.826 1.00 93.94 373 GLY A CA 1
ATOM 2861 C C . GLY A 1 373 ? 5.916 5.564 25.426 1.00 93.94 373 GLY A C 1
ATOM 2862 O O . GLY A 1 373 ? 5.346 5.079 24.451 1.00 93.94 373 GLY A O 1
ATOM 2863 N N . PRO A 1 374 ? 7.040 6.296 25.324 1.00 95.62 374 PRO A N 1
ATOM 2864 C CA . PRO A 1 374 ? 7.681 6.575 24.046 1.00 95.62 374 PRO A CA 1
ATOM 2865 C C . PRO A 1 374 ? 8.413 5.344 23.500 1.00 95.62 374 PRO A C 1
ATOM 2867 O O . PRO A 1 374 ? 8.973 4.550 24.268 1.00 95.62 374 PRO A O 1
ATOM 2870 N N . LEU A 1 375 ? 8.472 5.231 22.175 1.00 93.62 375 LEU A N 1
ATOM 2871 C CA . LEU A 1 375 ? 9.409 4.360 21.471 1.00 93.62 375 LEU A CA 1
ATOM 2872 C C . LEU A 1 375 ? 10.738 5.089 21.210 1.00 93.62 375 LEU A C 1
ATOM 2874 O O . LEU A 1 375 ? 10.809 6.318 21.294 1.00 93.62 375 LEU A O 1
ATOM 2878 N N . PRO A 1 376 ? 11.835 4.356 20.945 1.00 94.25 376 PRO A N 1
ATOM 2879 C CA . PRO A 1 376 ? 13.078 4.977 20.510 1.00 94.25 376 PRO A CA 1
ATOM 2880 C C . PRO A 1 376 ? 12.887 5.712 19.178 1.00 94.25 376 PRO A C 1
ATOM 2882 O O . PRO A 1 376 ? 12.492 5.085 18.205 1.00 94.25 376 PRO A O 1
ATOM 2885 N N . ASN A 1 377 ? 13.257 6.994 19.128 1.00 92.94 377 ASN A N 1
ATOM 2886 C CA . ASN A 1 377 ? 13.441 7.705 17.864 1.00 92.94 377 ASN A CA 1
ATOM 2887 C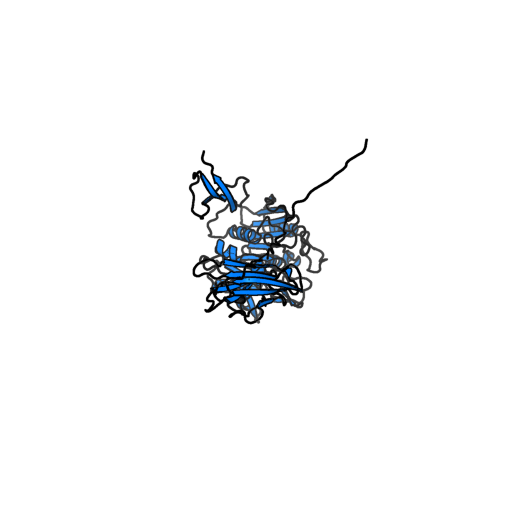 C . ASN A 1 377 ? 14.747 7.199 17.215 1.00 92.94 377 ASN A C 1
ATOM 2889 O O . ASN A 1 377 ? 15.856 7.473 17.697 1.00 92.94 377 ASN A O 1
ATOM 2893 N N . THR A 1 378 ? 14.601 6.361 16.194 1.00 93.00 378 THR A N 1
ATOM 2894 C CA . THR A 1 378 ? 15.685 5.766 15.413 1.00 93.00 378 THR A CA 1
ATOM 2895 C C . THR A 1 378 ? 16.044 6.581 14.174 1.00 93.00 378 THR A C 1
ATOM 2897 O O . THR A 1 378 ? 17.207 6.514 13.763 1.00 93.00 378 THR A O 1
ATOM 2900 N N . ASP A 1 379 ? 15.122 7.395 13.652 1.00 90.06 379 ASP A N 1
ATOM 2901 C CA . ASP A 1 379 ? 15.382 8.383 12.606 1.00 90.06 379 ASP A CA 1
ATOM 2902 C C . ASP A 1 379 ? 15.079 9.812 13.080 1.00 90.06 379 ASP A C 1
ATOM 2904 O O . ASP A 1 379 ? 14.027 10.397 12.851 1.00 90.06 379 ASP A O 1
ATOM 2908 N N . ALA A 1 380 ? 16.089 10.452 13.669 1.00 92.06 380 ALA A N 1
ATOM 2909 C CA . ALA A 1 380 ? 15.951 11.813 14.185 1.00 92.06 380 ALA A CA 1
ATOM 2910 C C . ALA A 1 380 ? 15.814 12.896 13.092 1.00 92.06 380 ALA A C 1
ATOM 2912 O O . ALA A 1 380 ? 15.863 14.089 13.413 1.00 92.06 380 ALA A O 1
ATOM 2913 N N . THR A 1 381 ? 15.749 12.521 11.809 1.00 93.50 381 THR A N 1
ATOM 2914 C CA . THR A 1 381 ? 15.641 13.455 10.681 1.00 93.50 381 THR A CA 1
ATOM 2915 C C . THR A 1 381 ? 14.242 13.555 10.093 1.00 93.50 381 THR A C 1
ATOM 2917 O O . THR A 1 381 ? 13.989 14.520 9.371 1.00 93.50 381 THR A O 1
ATOM 2920 N N . ASP A 1 382 ? 13.341 12.639 10.450 1.00 93.19 382 ASP A N 1
ATOM 2921 C CA . ASP A 1 382 ? 11.957 12.636 9.969 1.00 93.19 382 ASP A CA 1
ATOM 2922 C C . ASP A 1 382 ? 11.067 13.696 10.653 1.00 93.19 382 ASP A C 1
ATOM 2924 O O . ASP A 1 382 ? 10.020 14.069 10.134 1.00 93.19 382 ASP A O 1
ATOM 2928 N N . GLY A 1 383 ? 11.529 14.263 11.775 1.00 95.44 383 GLY A N 1
ATOM 2929 C CA . GLY A 1 383 ? 10.830 15.326 12.498 1.00 95.44 383 GLY A CA 1
ATOM 2930 C C . GLY A 1 383 ? 9.709 14.841 13.417 1.00 95.44 383 GLY A C 1
ATOM 2931 O O . GLY A 1 383 ? 8.954 15.676 13.914 1.00 95.44 383 GLY A O 1
ATOM 2932 N N . SER A 1 384 ? 9.635 13.538 13.679 1.00 97.50 384 SER A N 1
ATOM 2933 C CA . SER A 1 384 ? 8.565 12.900 14.439 1.00 97.50 384 SER A CA 1
ATOM 2934 C C . SER A 1 384 ? 9.083 12.004 15.573 1.00 97.50 384 SER A C 1
ATOM 2936 O O . SER A 1 384 ? 10.265 11.672 15.649 1.00 97.50 384 SER A O 1
ATOM 2938 N N . GLU A 1 385 ? 8.209 11.672 16.523 1.00 97.75 385 GLU A N 1
ATOM 2939 C CA . GLU A 1 385 ? 8.460 10.710 17.604 1.00 97.75 385 GLU A CA 1
ATOM 2940 C C . GLU A 1 385 ? 7.196 9.870 17.842 1.00 97.75 385 GLU A C 1
ATOM 2942 O O . GLU A 1 385 ? 6.081 10.342 17.630 1.00 97.75 385 GLU A O 1
ATOM 2947 N N . VAL A 1 386 ? 7.346 8.632 18.321 1.00 98.25 386 VAL A N 1
ATOM 2948 C CA . VAL A 1 386 ? 6.205 7.728 18.543 1.00 98.25 386 VAL A CA 1
ATOM 2949 C C . VAL A 1 386 ? 5.961 7.479 20.029 1.00 98.25 386 VAL A C 1
ATOM 2951 O O . VAL A 1 386 ? 6.860 7.080 20.773 1.00 98.25 386 VAL A O 1
ATOM 2954 N N . GLU A 1 387 ? 4.713 7.648 20.459 1.00 97.56 387 GLU A N 1
ATOM 2955 C CA . GLU A 1 387 ? 4.215 7.313 21.790 1.00 97.56 387 GLU A CA 1
ATOM 2956 C C . GLU A 1 387 ? 3.134 6.226 21.696 1.00 97.56 387 GLU A C 1
ATOM 2958 O O . GLU A 1 387 ? 2.170 6.348 20.943 1.00 97.56 387 GLU A O 1
ATOM 2963 N N . VAL A 1 388 ? 3.273 5.154 22.483 1.00 97.94 388 VAL A N 1
ATOM 2964 C CA . VAL A 1 388 ? 2.342 4.018 22.460 1.00 97.94 388 VAL A CA 1
ATOM 2965 C C . VAL A 1 388 ? 1.529 3.964 23.743 1.00 97.94 388 VAL A C 1
ATOM 2967 O O . VAL A 1 388 ? 2.088 3.900 24.841 1.00 97.94 388 VAL A O 1
ATOM 2970 N N . THR A 1 389 ? 0.203 3.923 23.612 1.00 96.62 389 THR A N 1
ATOM 2971 C CA . THR A 1 389 ? -0.728 3.669 24.721 1.00 96.62 389 THR A CA 1
ATOM 2972 C C . THR A 1 389 ? -1.408 2.322 24.540 1.00 96.62 389 THR A C 1
ATOM 2974 O O . THR A 1 389 ? -1.841 1.988 23.443 1.00 96.62 389 THR A O 1
ATOM 2977 N N . ASN A 1 390 ? -1.523 1.544 25.618 1.00 93.25 390 ASN A N 1
ATOM 2978 C CA . ASN A 1 390 ? -2.152 0.224 25.584 1.00 93.25 390 ASN A CA 1
ATOM 2979 C C . ASN A 1 390 ? -3.314 0.128 26.572 1.00 93.25 390 ASN A C 1
ATOM 2981 O O . ASN A 1 390 ? -3.210 0.584 27.713 1.00 93.25 390 ASN A O 1
ATOM 2985 N N . TRP A 1 391 ? -4.377 -0.570 26.179 1.00 92.19 391 TRP A N 1
ATOM 2986 C CA . TRP A 1 391 ? -5.478 -0.957 27.053 1.00 92.19 391 TRP A CA 1
ATOM 2987 C C . TRP A 1 391 ? -5.751 -2.457 26.928 1.00 92.19 391 TRP A C 1
ATOM 2989 O O . TRP A 1 391 ? -5.709 -3.038 25.844 1.00 92.19 391 TRP A O 1
ATOM 2999 N N . SER A 1 392 ? -6.036 -3.110 28.056 1.00 88.38 392 SER A N 1
ATOM 3000 C CA . SER A 1 392 ? -6.391 -4.531 28.064 1.00 88.38 392 SER A CA 1
ATOM 3001 C C . SER A 1 392 ? -7.222 -4.917 29.288 1.00 88.38 392 SER A C 1
ATOM 3003 O O . SER A 1 392 ? -7.365 -4.152 30.245 1.00 88.38 392 SER A O 1
ATOM 3005 N N . ASN A 1 393 ? -7.755 -6.138 29.276 1.00 79.69 393 ASN A N 1
ATOM 3006 C CA . ASN A 1 393 ? -8.420 -6.766 30.407 1.00 79.69 393 ASN A CA 1
ATOM 3007 C C . ASN A 1 393 ? -7.782 -8.140 30.673 1.00 79.69 393 ASN A C 1
ATOM 3009 O O . ASN A 1 393 ? -7.638 -8.964 29.782 1.00 79.69 393 ASN A O 1
ATOM 3013 N N . ILE A 1 394 ? -7.398 -8.427 31.920 1.00 60.62 394 ILE A N 1
ATOM 3014 C CA . ILE A 1 394 ? -6.736 -9.699 32.266 1.00 60.62 394 ILE A CA 1
ATOM 3015 C C . ILE A 1 394 ? -7.694 -10.909 32.252 1.00 60.62 394 ILE A C 1
ATOM 3017 O O . ILE A 1 394 ? -7.256 -12.045 32.424 1.00 60.62 394 ILE A O 1
ATOM 3021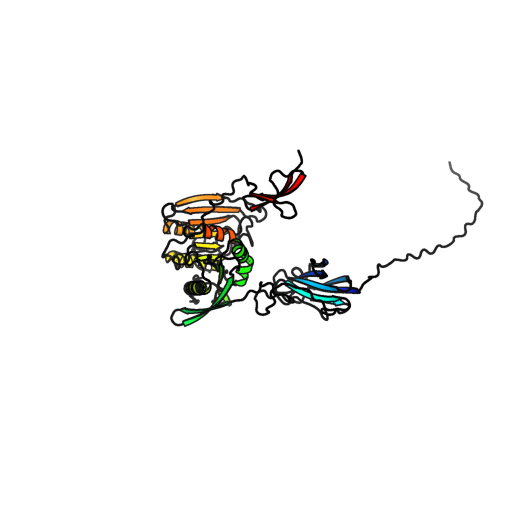 N N . SER A 1 395 ? -9.007 -10.669 32.134 1.00 64.06 395 SER A N 1
ATOM 3022 C CA . SER A 1 395 ? -10.066 -11.674 32.325 1.00 64.06 395 SER A CA 1
ATOM 3023 C C . SER A 1 395 ? -10.832 -12.077 31.059 1.00 64.06 395 SER A C 1
ATOM 3025 O O . SER A 1 395 ? -11.503 -13.107 31.061 1.00 64.06 395 SER A O 1
ATOM 3027 N N . ALA A 1 396 ? -10.689 -11.316 29.981 1.00 57.62 396 ALA A N 1
ATOM 3028 C CA . ALA A 1 396 ? -11.124 -11.624 28.623 1.00 57.62 396 ALA A CA 1
ATOM 3029 C C . ALA A 1 396 ? -10.083 -10.964 27.717 1.00 57.62 396 ALA A C 1
ATOM 3031 O O . ALA A 1 396 ? -9.611 -9.897 28.090 1.00 57.62 396 ALA A O 1
ATOM 3032 N N . CYS A 1 397 ? -9.679 -11.559 26.595 1.00 68.69 397 CYS A N 1
ATOM 3033 C CA . CYS A 1 397 ? -8.632 -10.951 25.772 1.00 68.69 397 CYS A CA 1
ATOM 3034 C C . CYS A 1 397 ? -9.200 -10.020 24.694 1.00 68.69 397 CYS A C 1
ATOM 3036 O O . CYS A 1 397 ? -9.453 -10.474 23.581 1.00 68.69 397 CYS A O 1
ATOM 3038 N N . PRO A 1 398 ? -9.356 -8.727 25.015 1.00 63.91 398 PRO A N 1
ATOM 3039 C CA . PRO A 1 398 ? -9.157 -7.682 24.022 1.00 63.91 398 PRO A CA 1
ATOM 3040 C C . PRO A 1 398 ? -7.856 -6.905 24.263 1.00 63.91 398 PRO A C 1
ATOM 3042 O O . PRO A 1 398 ? -7.397 -6.716 25.403 1.00 63.91 398 PRO A O 1
ATOM 3045 N N . ARG A 1 399 ? -7.279 -6.433 23.158 1.00 84.00 399 ARG A N 1
ATOM 3046 C CA . ARG A 1 399 ? -6.167 -5.486 23.094 1.00 84.00 399 ARG A CA 1
ATOM 3047 C C . ARG A 1 399 ? -6.575 -4.293 22.243 1.00 84.00 399 ARG A C 1
ATOM 3049 O O . ARG A 1 399 ? -7.018 -4.459 21.110 1.00 84.00 399 ARG A O 1
ATOM 3056 N N . LEU A 1 400 ? -6.436 -3.115 22.837 1.00 93.94 400 LEU A N 1
ATOM 3057 C CA . LEU A 1 400 ? -6.558 -1.827 22.175 1.00 93.94 400 LEU A CA 1
ATOM 3058 C C . LEU A 1 400 ? -5.203 -1.130 22.301 1.00 93.94 400 LEU A C 1
ATOM 3060 O O . LEU A 1 400 ? -4.663 -1.060 23.411 1.00 93.94 400 LEU A O 1
ATOM 3064 N N . THR A 1 401 ? -4.659 -0.628 21.200 1.00 96.00 401 THR A N 1
ATOM 3065 C CA . THR A 1 401 ? -3.350 0.033 21.181 1.00 96.00 401 THR A CA 1
ATOM 3066 C C . THR A 1 401 ? -3.401 1.277 20.301 1.00 96.00 401 THR A C 1
ATOM 3068 O O . THR A 1 401 ? -3.961 1.237 19.216 1.00 96.00 401 THR A O 1
ATOM 3071 N N . LEU A 1 402 ? -2.822 2.381 20.769 1.00 98.50 402 LEU A N 1
ATOM 3072 C CA . LEU A 1 402 ? -2.653 3.615 20.000 1.00 98.50 402 LEU A CA 1
ATOM 3073 C C . LEU A 1 402 ? -1.164 3.874 19.807 1.00 98.50 402 LEU A C 1
ATOM 3075 O O . LEU A 1 402 ? -0.460 4.030 20.803 1.00 98.50 402 LEU A O 1
ATOM 3079 N N . TYR A 1 403 ? -0.722 3.967 18.559 1.00 98.62 403 TYR A N 1
ATOM 3080 C CA . TYR A 1 403 ? 0.555 4.537 18.145 1.00 98.62 403 TYR A CA 1
ATOM 3081 C C . TYR A 1 403 ? 0.305 5.983 17.720 1.00 98.62 403 TYR A C 1
ATOM 3083 O O . TYR A 1 403 ? -0.149 6.267 16.614 1.00 98.62 403 TYR A O 1
ATOM 3091 N N . LYS A 1 404 ? 0.583 6.905 18.636 1.00 98.62 404 LYS A N 1
ATOM 3092 C CA . LYS A 1 404 ? 0.524 8.338 18.382 1.00 98.62 404 LYS A CA 1
ATOM 3093 C C . LYS A 1 404 ? 1.870 8.780 17.820 1.00 98.62 404 LYS A C 1
ATOM 3095 O O . LYS A 1 404 ? 2.884 8.651 18.502 1.00 98.62 404 LYS A O 1
ATOM 3100 N N . VAL A 1 405 ? 1.870 9.290 16.596 1.00 98.62 405 VAL A N 1
ATOM 3101 C CA . VAL A 1 405 ? 3.066 9.793 15.916 1.00 98.62 405 VAL A CA 1
ATOM 3102 C C . VAL A 1 405 ? 3.094 11.314 16.070 1.00 98.62 405 VAL A C 1
ATOM 3104 O O . VAL A 1 405 ? 2.489 12.055 15.293 1.00 98.62 405 VAL A O 1
ATOM 3107 N N . ASP A 1 406 ? 3.752 11.791 17.124 1.00 98.50 406 ASP A N 1
ATOM 3108 C CA . ASP A 1 406 ? 3.943 13.216 17.386 1.00 98.50 406 ASP A CA 1
ATOM 3109 C C . ASP A 1 406 ? 4.778 13.844 16.261 1.00 98.50 406 ASP A C 1
ATOM 3111 O O . ASP A 1 406 ? 5.913 13.438 16.027 1.00 98.50 406 ASP A O 1
ATOM 3115 N N . GLY A 1 407 ? 4.213 14.832 15.565 1.00 98.00 407 GLY A N 1
ATOM 3116 C CA . GLY A 1 407 ? 4.813 15.469 14.385 1.00 98.00 407 GLY A CA 1
ATOM 3117 C C . GLY A 1 407 ? 4.603 14.723 13.059 1.00 98.00 407 GLY A C 1
ATOM 3118 O O . GLY A 1 407 ? 5.010 15.235 12.023 1.00 98.00 407 GLY A O 1
ATOM 3119 N N . GLY A 1 408 ? 3.978 13.538 13.069 1.00 97.94 408 GLY A N 1
ATOM 3120 C CA . GLY A 1 408 ? 3.633 12.802 11.844 1.00 97.94 408 GLY A CA 1
ATOM 3121 C C . GLY A 1 408 ? 2.409 13.385 11.130 1.00 97.94 408 GLY A C 1
ATOM 3122 O O . GLY A 1 408 ? 1.521 13.925 11.797 1.00 97.94 408 GLY A O 1
ATOM 3123 N N . GLY A 1 409 ? 2.362 13.260 9.801 1.00 98.25 409 GLY A N 1
ATOM 3124 C CA . GLY A 1 409 ? 1.251 13.695 8.951 1.00 98.25 409 GLY A CA 1
ATOM 3125 C C . GLY A 1 409 ? 0.301 12.555 8.562 1.00 98.25 409 GLY A C 1
ATOM 3126 O O . GLY A 1 409 ? 0.188 11.556 9.278 1.00 98.25 409 GLY A O 1
ATOM 3127 N N . HIS A 1 410 ? -0.373 12.715 7.415 1.00 98.25 410 HIS A N 1
ATOM 3128 C CA . HIS A 1 410 ? -1.251 11.705 6.802 1.00 98.25 410 HIS A CA 1
ATOM 3129 C C . HIS A 1 410 ? -0.443 10.634 6.057 1.00 98.25 410 HIS A C 1
ATOM 3131 O O . HIS A 1 410 ? -0.503 10.504 4.831 1.00 98.25 410 HIS A O 1
ATOM 3137 N N . ASP A 1 411 ? 0.377 9.907 6.805 1.00 96.56 411 ASP A N 1
ATOM 3138 C CA . ASP A 1 411 ? 1.418 9.042 6.263 1.00 96.56 411 ASP A CA 1
ATOM 3139 C C . ASP A 1 411 ? 1.168 7.561 6.573 1.00 96.56 411 ASP A C 1
ATOM 3141 O O . ASP A 1 411 ? 0.403 7.199 7.469 1.00 96.56 411 ASP A O 1
ATOM 3145 N N . TRP A 1 412 ? 1.884 6.693 5.855 1.00 98.12 412 TRP A N 1
ATOM 3146 C CA . TRP A 1 412 ? 2.080 5.291 6.220 1.00 98.12 412 TRP A CA 1
ATOM 3147 C C . TRP A 1 412 ? 3.496 5.130 6.800 1.00 98.12 412 TRP A C 1
ATOM 3149 O O . TRP A 1 412 ? 4.449 5.040 6.016 1.00 98.12 412 TRP A O 1
ATOM 3159 N N . PRO A 1 413 ? 3.674 5.123 8.139 1.00 98.06 413 PRO A N 1
ATOM 3160 C CA . PRO A 1 413 ? 4.999 5.033 8.752 1.00 98.06 413 PRO A CA 1
ATOM 3161 C C . PRO A 1 413 ? 5.826 3.851 8.235 1.00 98.06 413 PRO A C 1
ATOM 3163 O O . PRO A 1 413 ? 5.324 2.731 8.114 1.00 98.06 413 PRO A O 1
ATOM 3166 N N . GLY A 1 414 ? 7.089 4.114 7.905 1.00 95.44 414 GLY A N 1
ATOM 3167 C CA . GLY A 1 414 ? 8.009 3.175 7.256 1.00 95.44 414 GLY A CA 1
ATOM 3168 C C . GLY A 1 414 ? 8.025 3.259 5.725 1.00 95.44 414 GLY A C 1
ATOM 3169 O O . GLY A 1 414 ? 9.038 2.912 5.119 1.00 95.44 414 GLY A O 1
ATOM 3170 N N . ALA A 1 415 ? 6.960 3.777 5.103 1.00 93.69 415 ALA A N 1
ATOM 3171 C CA . ALA A 1 415 ? 6.956 4.173 3.693 1.00 93.69 415 ALA A CA 1
ATOM 3172 C C . ALA A 1 415 ? 7.176 5.688 3.546 1.00 93.69 415 ALA A C 1
ATOM 3174 O O . ALA A 1 415 ? 8.024 6.120 2.762 1.00 93.69 415 ALA A O 1
ATOM 3175 N N . TRP A 1 416 ? 6.454 6.486 4.343 1.00 95.00 416 TRP A N 1
ATOM 3176 C CA . TRP A 1 416 ? 6.557 7.947 4.396 1.00 95.00 416 TRP A CA 1
ATOM 3177 C C . TRP A 1 416 ? 6.348 8.475 5.817 1.00 95.00 416 TRP A C 1
ATOM 3179 O O . TRP A 1 416 ? 5.908 7.753 6.712 1.00 95.00 416 TRP A O 1
ATOM 3189 N N . GLY A 1 417 ? 6.640 9.761 6.014 1.00 95.69 417 GLY A N 1
ATOM 3190 C CA . GLY A 1 417 ? 6.492 10.419 7.307 1.00 95.69 417 GLY A CA 1
ATOM 3191 C C . GLY A 1 417 ? 7.481 9.864 8.325 1.00 95.69 417 GLY A C 1
ATOM 3192 O O . GLY A 1 417 ? 8.690 10.011 8.155 1.00 95.69 417 GLY A O 1
ATOM 3193 N N . ASN A 1 418 ? 6.959 9.235 9.378 1.00 96.94 418 ASN A N 1
ATOM 3194 C CA . ASN A 1 418 ? 7.773 8.634 10.431 1.00 96.94 418 ASN A CA 1
ATOM 3195 C C . ASN A 1 418 ? 8.501 7.373 9.941 1.00 96.94 418 ASN A C 1
ATOM 3197 O O . ASN A 1 418 ? 7.892 6.480 9.354 1.00 96.94 418 ASN A O 1
ATOM 3201 N N . MET A 1 419 ? 9.792 7.283 10.252 1.00 96.25 419 MET A N 1
ATOM 3202 C CA . MET A 1 419 ? 10.675 6.168 9.899 1.00 96.25 419 MET A CA 1
ATOM 3203 C C . MET A 1 419 ? 11.186 5.414 11.139 1.00 96.25 419 MET A C 1
ATOM 3205 O O . MET A 1 419 ? 12.109 4.602 11.042 1.00 96.25 419 MET A O 1
ATOM 3209 N N . ASP A 1 420 ? 10.589 5.663 12.311 1.00 93.69 420 ASP A N 1
ATOM 3210 C CA . ASP A 1 420 ? 10.893 4.947 13.555 1.00 93.69 420 ASP A CA 1
ATOM 3211 C C . ASP A 1 420 ? 10.204 3.586 13.649 1.00 93.69 420 ASP A C 1
ATOM 3213 O O . ASP A 1 420 ? 10.695 2.675 14.324 1.00 93.69 420 ASP A O 1
ATOM 3217 N N . ILE A 1 421 ? 9.050 3.459 12.997 1.00 96.81 421 ILE A N 1
ATOM 3218 C CA . ILE A 1 421 ? 8.257 2.236 12.937 1.00 96.81 421 ILE A CA 1
ATOM 3219 C C . ILE A 1 421 ? 7.930 1.884 11.487 1.00 96.81 421 ILE A C 1
ATOM 3221 O O . ILE A 1 421 ? 7.836 2.751 10.625 1.00 96.81 421 ILE A O 1
ATOM 3225 N N . ASP A 1 422 ? 7.711 0.596 11.246 1.00 97.69 422 ASP A N 1
ATOM 3226 C CA . ASP A 1 422 ? 7.089 0.079 10.031 1.00 97.69 422 ASP A CA 1
ATOM 3227 C C . ASP A 1 422 ? 5.637 -0.266 10.382 1.00 97.69 422 ASP A C 1
ATOM 3229 O O . ASP A 1 422 ? 5.390 -1.172 11.184 1.00 97.69 422 ASP A O 1
ATOM 3233 N N . ALA A 1 423 ? 4.679 0.498 9.851 1.00 98.31 423 ALA A N 1
ATOM 3234 C CA . ALA A 1 423 ? 3.261 0.354 10.178 1.00 98.31 423 ALA A CA 1
ATOM 3235 C C . ALA A 1 423 ? 2.721 -1.048 9.853 1.00 98.31 423 ALA A C 1
ATOM 3237 O O . ALA A 1 423 ? 1.905 -1.586 10.604 1.00 98.31 423 ALA A O 1
ATOM 3238 N N . SER A 1 424 ? 3.215 -1.668 8.783 1.00 98.44 424 SER A N 1
ATOM 3239 C CA . SER A 1 424 ? 2.791 -2.996 8.342 1.00 98.44 424 SER A CA 1
ATOM 3240 C C . SER A 1 424 ? 3.312 -4.083 9.272 1.00 98.44 424 SER A C 1
ATOM 3242 O O . SER A 1 424 ? 2.559 -4.977 9.668 1.00 98.44 424 SER A O 1
ATOM 3244 N N . LEU A 1 425 ? 4.578 -3.981 9.688 1.00 97.88 425 LEU A N 1
ATOM 3245 C CA . LEU A 1 425 ? 5.153 -4.879 10.686 1.00 97.88 425 LEU A CA 1
ATOM 3246 C C . LEU A 1 425 ? 4.459 -4.711 12.042 1.00 97.88 425 LEU A C 1
ATOM 3248 O O . LEU A 1 425 ? 4.107 -5.707 12.669 1.00 97.88 425 LEU A O 1
ATOM 3252 N N . VAL A 1 426 ? 4.204 -3.471 12.472 1.00 97.31 426 VAL A N 1
ATOM 3253 C CA . VAL A 1 426 ? 3.469 -3.173 13.712 1.00 97.31 426 VAL A CA 1
ATOM 3254 C C . VAL A 1 426 ? 2.065 -3.788 13.684 1.00 97.31 426 VAL A C 1
ATOM 3256 O O . VAL A 1 426 ? 1.655 -4.424 14.659 1.00 97.31 426 VAL A O 1
ATOM 3259 N N . ALA A 1 427 ? 1.335 -3.646 12.574 1.00 98.00 427 ALA A N 1
ATOM 3260 C CA . ALA A 1 427 ? 0.023 -4.261 12.398 1.00 98.00 427 ALA A CA 1
ATOM 3261 C C . ALA A 1 427 ? 0.102 -5.796 12.454 1.00 98.00 427 ALA A C 1
ATOM 3263 O O . ALA A 1 427 ? -0.679 -6.425 13.171 1.00 98.00 427 ALA A O 1
ATOM 3264 N N . TRP A 1 428 ? 1.071 -6.408 11.766 1.00 96.50 428 TRP A N 1
ATOM 3265 C CA . TRP A 1 428 ? 1.266 -7.858 11.796 1.00 96.50 428 TRP A CA 1
ATOM 3266 C C . TRP A 1 428 ? 1.607 -8.383 13.199 1.00 96.50 428 TRP A C 1
ATOM 3268 O O . TRP A 1 428 ? 0.955 -9.309 13.682 1.00 96.50 428 TRP A O 1
ATOM 3278 N N . GLU A 1 429 ? 2.574 -7.774 13.889 1.00 94.06 429 GLU A N 1
ATOM 3279 C CA . GLU A 1 429 ? 2.941 -8.153 15.259 1.00 94.06 429 GLU A CA 1
ATOM 3280 C C . GLU A 1 429 ? 1.739 -8.027 16.205 1.00 94.06 429 GLU A C 1
ATOM 3282 O O . GLU A 1 429 ? 1.519 -8.874 17.078 1.00 94.06 429 GLU A O 1
ATOM 3287 N N . PHE A 1 430 ? 0.910 -6.998 16.010 1.00 93.44 430 PHE A N 1
ATOM 3288 C CA . PHE A 1 430 ? -0.334 -6.852 16.747 1.00 93.44 430 PHE A CA 1
ATOM 3289 C C . PHE A 1 430 ? -1.296 -8.013 16.483 1.00 93.44 430 PHE A C 1
ATOM 3291 O O . PHE A 1 430 ? -1.771 -8.613 17.454 1.00 93.44 430 PHE A O 1
ATOM 3298 N N . PHE A 1 431 ? -1.533 -8.369 15.216 1.00 93.31 431 PHE A N 1
ATOM 3299 C CA . PHE A 1 431 ? -2.391 -9.486 14.807 1.00 93.31 431 PHE A CA 1
ATOM 3300 C C . PHE A 1 431 ? -1.914 -10.826 15.371 1.00 93.31 431 PHE A C 1
ATOM 3302 O O . PHE A 1 431 ? -2.705 -11.549 15.985 1.00 93.31 431 PHE A O 1
ATOM 3309 N N . GLU A 1 432 ? -0.620 -11.127 15.256 1.00 87.75 432 GLU A N 1
ATOM 3310 C CA . GLU A 1 432 ? -0.016 -12.355 15.782 1.00 87.75 432 GLU A CA 1
ATOM 3311 C C . GLU A 1 432 ? -0.185 -12.454 17.305 1.00 87.75 432 GLU A C 1
ATOM 3313 O O . GLU A 1 432 ? -0.429 -13.529 17.862 1.00 87.75 432 GLU A O 1
ATOM 3318 N N . SER A 1 433 ? -0.124 -11.312 17.993 1.00 82.38 433 SER A N 1
ATOM 3319 C CA . SER A 1 433 ? -0.240 -11.246 19.445 1.00 82.38 433 SER A CA 1
ATOM 3320 C C . SER A 1 433 ? -1.666 -11.486 19.974 1.00 82.38 433 SER A C 1
ATOM 3322 O O . SER A 1 433 ? -1.848 -11.628 21.193 1.00 82.38 433 SER A O 1
ATOM 3324 N N . THR A 1 434 ? -2.681 -11.512 19.101 1.00 77.12 434 THR A N 1
ATOM 3325 C CA . THR A 1 434 ? -4.089 -11.687 19.488 1.00 77.12 434 THR A CA 1
ATOM 3326 C C . THR A 1 434 ? -4.335 -13.075 20.081 1.00 77.12 434 THR A C 1
ATOM 3328 O O . THR A 1 434 ? -3.807 -14.087 19.627 1.00 77.12 434 THR A O 1
ATOM 3331 N N . CYS A 1 435 ? -5.139 -13.157 21.144 1.00 66.38 435 CYS A N 1
ATOM 3332 C CA . CYS A 1 435 ? -5.219 -14.359 21.986 1.00 66.38 435 CYS A CA 1
ATOM 3333 C C . CYS A 1 435 ? -6.000 -15.552 21.398 1.00 66.38 435 CYS A C 1
ATOM 3335 O O . CYS A 1 435 ? -6.583 -16.315 22.170 1.00 66.38 435 CYS A O 1
ATOM 3337 N N . ASN A 1 436 ? -6.033 -15.735 20.080 1.00 55.25 436 ASN A N 1
ATOM 3338 C CA . ASN A 1 436 ? -6.743 -16.851 19.449 1.00 55.25 436 ASN A CA 1
ATOM 3339 C C . ASN A 1 436 ? -5.895 -17.673 18.477 1.00 55.25 436 ASN A C 1
ATOM 3341 O O . ASN A 1 436 ? -6.403 -18.633 17.907 1.00 55.25 436 ASN A O 1
ATOM 3345 N N . THR A 1 437 ? -4.603 -17.382 18.335 1.00 48.31 437 THR A N 1
ATOM 3346 C CA . THR A 1 437 ? -3.742 -18.183 17.470 1.00 48.31 437 THR A CA 1
ATOM 3347 C C . THR A 1 437 ? -3.300 -19.467 18.196 1.00 48.31 437 THR A C 1
ATOM 3349 O O . THR A 1 437 ? -2.772 -19.446 19.308 1.00 48.31 437 THR A O 1
ATOM 3352 N N . ASN A 1 438 ? -3.498 -20.632 17.559 1.00 38.66 438 ASN A N 1
ATOM 3353 C CA . ASN A 1 438 ? -2.794 -21.880 17.915 1.00 38.66 438 ASN A CA 1
ATOM 3354 C C . ASN A 1 438 ? -1.292 -21.817 17.555 1.00 38.66 438 ASN A C 1
ATOM 3356 O O . ASN A 1 438 ? -0.570 -22.808 17.701 1.00 38.66 438 ASN A O 1
ATOM 3360 N N . LEU A 1 439 ? -0.819 -20.660 17.087 1.00 37.97 439 LEU A N 1
ATOM 3361 C CA . LEU A 1 439 ? 0.588 -20.354 16.913 1.00 37.97 439 LEU A CA 1
ATOM 3362 C C . LEU A 1 439 ? 1.258 -20.359 18.296 1.00 37.97 439 LEU A C 1
ATOM 3364 O O . LEU A 1 439 ? 0.695 -19.849 19.270 1.00 37.97 439 LEU A O 1
ATOM 3368 N N . PRO A 1 440 ? 2.435 -20.989 18.449 1.00 27.56 440 PRO A N 1
ATOM 3369 C CA . PRO A 1 440 ? 3.158 -20.933 19.704 1.00 27.56 440 PRO A CA 1
ATOM 3370 C C . PRO A 1 440 ? 3.488 -19.470 20.001 1.00 27.56 440 PRO A C 1
ATOM 3372 O O . PRO A 1 440 ? 4.389 -18.912 19.391 1.00 27.56 440 PRO A O 1
ATOM 3375 N N . LEU A 1 441 ? 2.761 -18.885 20.958 1.00 30.75 441 LEU A N 1
ATOM 3376 C CA . LEU A 1 441 ? 3.044 -17.582 21.551 1.00 30.75 441 LEU A CA 1
ATOM 3377 C C . LEU A 1 441 ? 4.519 -17.516 21.971 1.00 30.75 441 LEU A C 1
ATOM 3379 O O . LEU A 1 441 ? 4.912 -17.948 23.058 1.00 30.75 441 LEU A O 1
ATOM 3383 N N . SER A 1 442 ? 5.337 -16.960 21.095 1.00 32.56 442 SER A N 1
ATOM 3384 C CA . SER A 1 442 ? 6.562 -16.260 21.421 1.00 32.56 442 SER A CA 1
ATOM 3385 C C . SER A 1 442 ? 6.371 -14.921 20.727 1.00 32.56 442 SER A C 1
ATOM 3387 O O . SER A 1 442 ? 6.285 -14.890 19.515 1.00 32.56 442 SER A O 1
ATOM 3389 N N . ILE A 1 443 ? 6.228 -13.803 21.415 1.00 33.66 443 ILE A N 1
ATOM 3390 C CA . ILE A 1 443 ? 7.229 -13.221 22.301 1.00 33.66 443 ILE A CA 1
ATOM 3391 C C . ILE A 1 443 ? 6.485 -12.239 23.229 1.00 33.66 443 ILE A C 1
ATOM 3393 O O . ILE A 1 443 ? 5.408 -11.741 22.904 1.00 33.66 443 ILE A O 1
ATOM 3397 N N . GLU A 1 444 ? 7.019 -12.006 24.432 1.00 31.86 444 GLU A N 1
ATOM 3398 C CA . GLU A 1 444 ? 6.597 -10.858 25.241 1.00 31.86 444 GLU A CA 1
ATOM 3399 C C . GLU A 1 444 ? 6.628 -9.584 24.389 1.00 31.86 444 GLU A C 1
ATOM 3401 O O . GLU A 1 444 ? 7.548 -9.468 23.585 1.00 31.86 444 GLU A O 1
ATOM 3406 N N . PRO A 1 445 ? 5.696 -8.629 24.558 1.00 34.50 445 PRO A N 1
ATOM 3407 C CA . PRO A 1 445 ? 5.754 -7.370 23.822 1.00 34.50 445 PRO A CA 1
ATOM 3408 C C . PRO A 1 445 ? 7.174 -6.820 23.911 1.00 34.50 445 PRO A C 1
ATOM 3410 O O . PRO A 1 445 ? 7.712 -6.659 25.014 1.00 34.50 445 PRO A O 1
ATOM 3413 N N . ALA A 1 446 ? 7.805 -6.629 22.752 1.00 34.88 446 ALA A N 1
ATOM 3414 C CA . ALA A 1 446 ? 9.152 -6.113 22.661 1.00 34.88 446 ALA A CA 1
ATOM 3415 C C . ALA A 1 446 ? 9.136 -4.667 23.160 1.00 34.88 446 ALA A C 1
ATOM 3417 O O . ALA A 1 446 ? 9.052 -3.716 22.399 1.00 34.88 446 ALA A O 1
ATOM 3418 N N . LEU A 1 447 ? 9.246 -4.487 24.474 1.00 36.59 447 LEU A N 1
ATOM 3419 C CA . LEU A 1 447 ? 9.923 -3.319 24.994 1.00 36.59 447 LEU A CA 1
ATOM 3420 C C . LEU A 1 447 ? 11.376 -3.491 24.546 1.00 36.59 447 LEU A C 1
ATOM 3422 O O . LEU A 1 447 ? 12.021 -4.442 25.009 1.00 36.59 447 LEU A O 1
ATOM 3426 N N . PRO A 1 448 ? 11.916 -2.643 23.650 1.00 37.88 448 PRO A N 1
ATOM 3427 C CA . PRO A 1 448 ? 13.332 -2.684 23.340 1.00 37.88 448 PRO A CA 1
ATOM 3428 C C . PRO A 1 448 ? 14.081 -2.413 24.642 1.00 37.88 448 PRO A C 1
ATOM 3430 O O . PRO A 1 448 ? 14.174 -1.286 25.128 1.00 37.88 448 PRO A O 1
ATOM 3433 N N . SER A 1 449 ? 14.582 -3.478 25.267 1.00 41.69 449 SER A N 1
ATOM 3434 C CA . SER A 1 449 ? 15.480 -3.313 26.394 1.00 41.69 449 SER A CA 1
ATOM 3435 C C . SER A 1 449 ? 16.736 -2.634 25.853 1.00 41.69 449 SER A C 1
ATOM 3437 O O . SER A 1 449 ? 17.245 -3.002 24.794 1.00 41.69 449 SER A O 1
ATOM 3439 N N . ALA A 1 450 ? 17.235 -1.634 26.577 1.00 50.31 450 ALA A N 1
ATOM 3440 C CA . ALA A 1 450 ? 18.396 -0.834 26.185 1.00 50.31 450 ALA A CA 1
ATOM 3441 C C . ALA A 1 450 ? 19.702 -1.650 26.023 1.00 50.31 450 ALA A C 1
ATOM 3443 O O . ALA A 1 450 ? 20.739 -1.091 25.670 1.00 50.31 450 ALA A O 1
ATOM 3444 N N . GLU A 1 451 ? 19.670 -2.962 26.271 1.00 50.12 451 GLU A N 1
ATOM 3445 C CA . GLU A 1 451 ? 20.782 -3.876 26.049 1.00 50.12 451 GLU A CA 1
ATOM 3446 C C . GLU A 1 451 ? 20.408 -4.912 24.986 1.00 50.12 451 GLU A C 1
ATOM 3448 O O . GLU A 1 451 ? 19.771 -5.931 25.248 1.00 50.12 451 GLU A O 1
ATOM 3453 N N . SER A 1 452 ? 20.837 -4.653 23.755 1.00 63.47 452 SER A N 1
ATOM 3454 C CA . SER A 1 452 ? 20.725 -5.606 22.662 1.00 63.47 452 SER A CA 1
ATOM 3455 C C . SER A 1 452 ? 21.724 -6.759 22.839 1.00 63.47 452 SER A C 1
ATOM 3457 O O . SER A 1 452 ? 22.931 -6.560 23.013 1.00 63.47 452 SER A O 1
ATOM 3459 N N . ILE A 1 453 ? 21.221 -7.996 22.805 1.00 77.81 453 ILE A N 1
ATOM 3460 C CA . ILE A 1 453 ? 22.033 -9.212 22.944 1.00 77.81 453 ILE A CA 1
ATOM 3461 C C . ILE A 1 453 ? 22.373 -9.732 21.545 1.00 77.81 453 ILE A C 1
ATOM 3463 O O . ILE A 1 453 ? 21.517 -9.766 20.664 1.00 77.81 453 ILE A O 1
ATOM 3467 N N . VAL A 1 454 ? 23.617 -10.168 21.325 1.00 80.12 454 VAL A N 1
ATOM 3468 C CA . VAL A 1 454 ? 24.028 -10.808 20.064 1.00 80.12 454 VAL A CA 1
ATOM 3469 C C . VAL A 1 454 ? 23.338 -12.171 19.935 1.00 80.12 454 VAL A C 1
ATOM 3471 O O . VAL A 1 454 ? 23.661 -13.100 20.673 1.00 80.12 454 VAL A O 1
ATOM 3474 N N . GLN A 1 455 ? 22.405 -12.294 18.989 1.00 80.94 455 GLN A N 1
ATOM 3475 C CA . GLN A 1 455 ? 21.688 -13.536 18.677 1.00 80.94 455 GLN A CA 1
ATOM 3476 C C . GLN A 1 455 ? 22.480 -1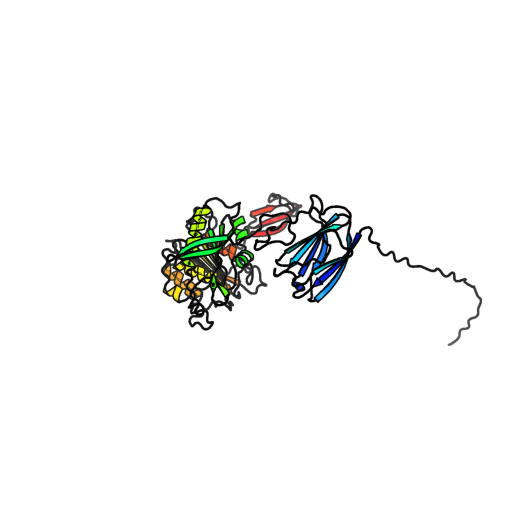4.451 17.737 1.00 80.94 455 GLN A C 1
ATOM 3478 O O . GLN A 1 455 ? 22.328 -15.671 17.780 1.00 80.94 455 GLN A O 1
ATOM 3483 N N . GLY A 1 456 ? 23.361 -13.884 16.911 1.00 82.19 456 GLY A N 1
ATOM 3484 C CA . GLY A 1 456 ? 24.199 -14.657 16.002 1.00 82.19 456 GLY A CA 1
ATOM 3485 C C . GLY A 1 456 ? 25.392 -13.869 15.482 1.00 82.19 456 GLY A C 1
ATOM 3486 O O . GLY A 1 456 ? 25.420 -12.639 15.525 1.00 82.19 456 GLY A O 1
ATOM 3487 N N . THR A 1 457 ? 26.411 -14.588 15.016 1.00 84.06 457 THR A N 1
ATOM 3488 C CA . THR A 1 457 ? 27.603 -14.003 14.400 1.00 84.06 457 THR A CA 1
ATOM 3489 C C . THR A 1 457 ? 27.923 -14.740 13.106 1.00 84.06 457 THR A C 1
ATOM 3491 O O . THR A 1 457 ? 27.984 -15.969 13.109 1.00 84.06 457 THR A O 1
ATOM 3494 N N . TRP A 1 458 ? 28.199 -14.005 12.034 1.00 87.69 458 TRP A N 1
ATOM 3495 C CA . TRP A 1 458 ? 28.613 -14.545 10.740 1.00 87.69 458 TRP A CA 1
ATOM 3496 C C . TRP A 1 458 ? 29.902 -13.883 10.262 1.00 87.69 458 TRP A C 1
ATOM 3498 O O . TRP A 1 458 ? 30.227 -12.766 10.669 1.00 87.69 458 TRP A O 1
ATOM 3508 N N . ASP A 1 459 ? 30.668 -14.574 9.423 1.00 85.50 459 ASP A N 1
ATOM 3509 C CA . ASP A 1 459 ? 31.745 -13.923 8.681 1.00 85.50 459 ASP A CA 1
ATOM 3510 C C . ASP A 1 459 ? 31.199 -13.103 7.502 1.00 85.50 459 ASP A C 1
ATOM 3512 O O . ASP A 1 459 ? 30.010 -13.119 7.190 1.00 85.50 459 ASP A O 1
ATOM 3516 N N . MET A 1 460 ? 32.095 -12.393 6.819 1.00 81.31 460 MET A N 1
ATOM 3517 C CA . MET A 1 460 ? 31.763 -11.587 5.638 1.00 81.31 460 MET A CA 1
ATOM 3518 C C . MET A 1 460 ? 31.229 -12.405 4.448 1.00 81.31 460 MET A C 1
ATOM 3520 O O . MET A 1 460 ? 30.838 -11.815 3.449 1.00 81.31 460 MET A O 1
ATOM 3524 N N . LEU A 1 461 ? 31.239 -13.740 4.529 1.00 79.81 461 LEU A N 1
ATOM 3525 C CA . LEU A 1 461 ? 30.704 -14.658 3.522 1.00 79.81 461 LEU A CA 1
ATOM 3526 C C . LEU A 1 461 ? 29.406 -15.337 4.002 1.00 79.81 461 LEU A C 1
ATOM 3528 O O . LEU A 1 461 ? 28.985 -16.328 3.411 1.00 79.81 461 LEU A O 1
ATOM 3532 N N . GLY A 1 462 ? 28.793 -14.849 5.089 1.00 72.88 462 GLY A N 1
ATOM 3533 C CA . GLY A 1 462 ? 27.518 -15.354 5.604 1.00 72.88 462 GLY A CA 1
ATOM 3534 C C . GLY A 1 462 ? 27.611 -16.694 6.338 1.00 72.88 462 GLY A C 1
ATOM 3535 O O . GLY A 1 462 ? 26.593 -17.347 6.557 1.00 72.88 462 GLY A O 1
ATOM 3536 N N . ARG A 1 463 ? 28.807 -17.143 6.743 1.00 82.62 463 ARG A N 1
ATOM 3537 C CA . ARG A 1 463 ? 28.976 -18.421 7.460 1.00 82.62 463 ARG A CA 1
ATOM 3538 C C . ARG A 1 463 ? 28.940 -18.208 8.975 1.00 82.62 463 ARG A C 1
ATOM 3540 O O . ARG A 1 463 ? 29.626 -17.302 9.455 1.00 82.62 463 ARG A O 1
ATOM 3547 N N . PRO A 1 464 ? 28.227 -19.051 9.750 1.00 83.38 464 PRO A N 1
ATOM 3548 C CA . PRO A 1 464 ? 28.175 -18.931 11.204 1.00 83.38 464 PRO A CA 1
ATOM 3549 C C . PRO A 1 464 ? 29.573 -18.973 11.828 1.00 83.38 464 PRO A C 1
ATOM 3551 O O . PRO A 1 464 ? 30.357 -19.890 11.573 1.00 83.38 464 PRO A O 1
ATOM 3554 N N . CYS A 1 465 ? 29.877 -17.991 12.672 1.00 75.50 465 CYS A N 1
ATOM 3555 C CA . CYS A 1 465 ? 31.148 -17.875 13.371 1.00 75.50 465 CYS A CA 1
ATOM 3556 C C . CYS A 1 465 ? 30.982 -18.130 14.874 1.00 75.50 465 CYS A C 1
ATOM 3558 O O . CYS A 1 465 ? 30.071 -17.583 15.496 1.00 75.50 465 CYS A O 1
ATOM 3560 N N . PRO A 1 466 ? 31.893 -18.896 15.505 1.00 73.75 466 PRO A N 1
ATOM 3561 C CA . PRO A 1 466 ? 31.918 -19.028 16.956 1.00 73.75 466 PRO A CA 1
ATOM 3562 C C . PRO A 1 466 ? 32.059 -17.657 17.630 1.00 73.75 466 PRO A C 1
ATOM 3564 O O . PRO A 1 466 ? 32.830 -16.808 17.173 1.00 73.75 466 PRO A O 1
ATOM 3567 N N . ALA A 1 467 ? 31.393 -17.465 18.771 1.00 64.62 467 ALA A N 1
ATOM 3568 C CA . ALA A 1 467 ? 31.441 -16.220 19.549 1.00 64.62 467 ALA A CA 1
ATOM 3569 C C . ALA A 1 467 ? 32.873 -15.788 19.951 1.00 64.62 467 ALA A C 1
ATOM 3571 O O . ALA A 1 467 ? 33.119 -14.624 20.245 1.00 64.62 467 ALA A O 1
ATOM 3572 N N . ASN A 1 468 ? 33.842 -16.706 19.890 1.00 68.38 468 ASN A N 1
ATOM 3573 C CA . ASN A 1 468 ? 35.200 -16.525 20.399 1.00 68.38 468 ASN A CA 1
ATOM 3574 C C . ASN A 1 468 ? 36.243 -16.363 19.274 1.00 68.38 468 ASN A C 1
ATOM 3576 O O . ASN A 1 468 ? 37.443 -16.429 19.537 1.00 68.38 468 ASN A O 1
ATOM 3580 N N . ALA A 1 469 ? 35.819 -16.248 18.011 1.00 66.62 469 ALA A N 1
ATOM 3581 C CA . ALA A 1 469 ? 36.739 -16.171 16.880 1.00 66.62 469 ALA A CA 1
ATOM 3582 C C . ALA A 1 469 ? 37.450 -14.804 16.836 1.00 66.62 469 ALA A C 1
ATOM 3584 O O . ALA A 1 469 ? 36.851 -13.791 16.472 1.00 66.62 469 ALA A O 1
ATOM 3585 N N . ALA A 1 470 ? 38.722 -14.783 17.242 1.00 76.69 470 ALA A N 1
ATOM 3586 C CA . ALA A 1 470 ? 39.580 -13.601 17.238 1.00 76.69 470 ALA A CA 1
ATOM 3587 C C . ALA A 1 470 ? 40.306 -13.423 15.891 1.00 76.69 470 ALA A C 1
ATOM 3589 O O . ALA A 1 470 ? 40.613 -14.398 15.207 1.00 76.69 470 ALA A O 1
ATOM 3590 N N . GLY A 1 471 ? 40.624 -12.177 15.536 1.00 77.94 471 GLY A N 1
ATOM 3591 C CA . GLY A 1 471 ? 41.407 -11.817 14.350 1.00 77.94 471 GLY A CA 1
ATOM 3592 C C . GLY A 1 471 ? 40.608 -11.655 13.056 1.00 77.94 471 GLY A C 1
ATOM 3593 O O . GLY A 1 471 ? 41.205 -11.668 11.982 1.00 77.94 471 GLY A O 1
ATOM 3594 N N . GLN A 1 472 ? 39.283 -11.505 13.133 1.00 80.19 472 GLN A N 1
ATOM 3595 C CA . GLN A 1 472 ? 38.414 -11.395 11.960 1.00 80.19 472 GLN A CA 1
ATOM 3596 C C . GLN A 1 472 ? 37.317 -10.337 12.128 1.00 80.19 472 GLN A C 1
ATOM 3598 O O . GLN A 1 472 ? 36.877 -10.034 13.241 1.00 80.19 472 GLN A O 1
ATOM 3603 N N . LEU A 1 473 ? 36.891 -9.780 10.992 1.00 80.00 473 LEU A N 1
ATOM 3604 C CA . LEU A 1 473 ? 35.703 -8.941 10.883 1.00 80.00 473 LEU A CA 1
ATOM 3605 C C . LEU A 1 473 ? 34.472 -9.850 10.830 1.00 80.00 473 LEU A C 1
ATOM 3607 O O . LEU A 1 473 ? 34.420 -10.765 10.007 1.00 80.00 473 LEU A O 1
ATOM 3611 N N . VAL A 1 474 ? 33.508 -9.602 11.710 1.00 87.00 474 VAL A N 1
ATOM 3612 C CA . VAL A 1 474 ? 32.266 -10.370 11.803 1.00 87.00 474 VAL A CA 1
ATOM 3613 C C . VAL A 1 474 ? 31.047 -9.460 11.742 1.00 87.00 474 VAL A C 1
ATOM 3615 O O . VAL A 1 474 ? 31.124 -8.273 12.060 1.00 87.00 474 VAL A O 1
ATOM 3618 N N . ILE A 1 475 ? 29.922 -10.043 11.353 1.00 85.62 475 ILE A N 1
ATOM 3619 C CA . ILE A 1 475 ? 28.599 -9.432 11.357 1.00 85.62 475 ILE A CA 1
ATOM 3620 C C . ILE A 1 475 ? 27.825 -10.022 12.537 1.00 85.62 475 ILE A C 1
ATOM 3622 O O . ILE A 1 475 ? 27.731 -11.242 12.656 1.00 85.62 475 ILE A O 1
ATOM 3626 N N . GLU A 1 476 ? 27.299 -9.180 13.420 1.00 88.06 476 GLU A N 1
ATOM 3627 C CA . GLU A 1 476 ? 26.476 -9.582 14.565 1.00 88.06 476 GLU A CA 1
ATOM 3628 C C . GLU A 1 476 ? 25.020 -9.177 14.321 1.00 88.06 476 GLU A C 1
ATOM 3630 O O . GLU A 1 476 ? 24.768 -8.002 14.057 1.00 88.06 476 GLU A O 1
ATOM 3635 N N . ARG A 1 477 ? 24.082 -10.129 14.439 1.00 81.88 477 ARG A N 1
ATOM 3636 C CA . ARG A 1 477 ? 22.637 -9.848 14.514 1.00 81.88 477 ARG A CA 1
ATOM 3637 C C . ARG A 1 477 ? 22.258 -9.704 15.977 1.00 81.88 477 ARG A C 1
ATOM 3639 O O . ARG A 1 477 ? 22.607 -10.560 16.796 1.00 81.88 477 ARG A O 1
ATOM 3646 N N . LEU A 1 478 ? 21.577 -8.620 16.292 1.00 79.31 478 LEU A N 1
ATOM 3647 C CA . LEU A 1 478 ? 21.149 -8.268 17.631 1.00 79.31 478 LEU A CA 1
ATOM 3648 C C . LEU A 1 478 ? 19.682 -8.652 17.850 1.00 79.31 478 LEU A C 1
ATOM 3650 O O . LEU A 1 478 ? 18.914 -8.786 16.901 1.00 79.31 478 LEU A O 1
ATOM 3654 N N . SER A 1 479 ? 19.292 -8.818 19.113 1.00 70.94 479 SER A N 1
ATOM 3655 C CA . SER A 1 479 ? 17.928 -9.193 19.508 1.00 70.94 479 SER A CA 1
ATOM 3656 C C . SER A 1 479 ? 16.846 -8.170 19.169 1.00 70.94 479 SER A C 1
ATOM 3658 O O . SER A 1 479 ? 15.674 -8.486 19.296 1.00 70.94 479 SER A O 1
ATOM 3660 N N . ASN A 1 480 ? 17.234 -6.968 18.752 1.00 66.31 480 ASN A N 1
ATOM 3661 C CA . ASN A 1 480 ? 16.363 -5.884 18.305 1.00 66.31 480 ASN A CA 1
ATOM 3662 C C . ASN A 1 480 ? 16.380 -5.722 16.770 1.00 66.31 480 ASN A C 1
ATOM 3664 O O . ASN A 1 480 ? 16.204 -4.617 16.275 1.00 66.31 480 ASN A O 1
ATOM 3668 N N . GLY A 1 481 ? 16.731 -6.772 16.018 1.00 64.00 481 GLY A N 1
ATOM 3669 C CA . GLY A 1 481 ? 16.764 -6.752 14.548 1.00 64.00 481 GLY A CA 1
ATOM 3670 C C . GLY A 1 481 ? 17.989 -6.065 13.929 1.00 64.00 481 GLY A C 1
ATOM 3671 O O . GLY A 1 481 ? 18.357 -6.375 12.799 1.00 64.00 481 GLY A O 1
ATOM 3672 N N . GLN A 1 482 ? 18.696 -5.211 14.675 1.00 72.44 482 GLN A N 1
ATOM 3673 C CA . GLN A 1 482 ? 19.867 -4.498 14.166 1.00 72.44 482 GLN A CA 1
ATOM 3674 C C . GLN A 1 482 ? 21.037 -5.428 13.822 1.00 72.44 482 GLN A C 1
ATOM 3676 O O . GLN A 1 482 ? 21.304 -6.437 14.484 1.00 72.44 482 GLN A O 1
ATOM 3681 N N . VAL A 1 483 ? 21.809 -5.023 12.815 1.00 77.12 483 VAL A N 1
ATOM 3682 C CA . VAL A 1 483 ? 23.022 -5.714 12.378 1.00 77.12 483 VAL A CA 1
ATOM 3683 C C . VAL A 1 483 ? 24.217 -4.775 12.496 1.00 77.12 483 VAL A C 1
ATOM 3685 O O . VAL A 1 483 ? 24.172 -3.636 12.040 1.00 77.12 483 VAL A O 1
ATOM 3688 N N . ARG A 1 484 ? 25.325 -5.244 13.084 1.00 82.81 484 ARG A N 1
ATOM 3689 C CA . ARG A 1 484 ? 26.564 -4.450 13.183 1.00 82.81 484 ARG A CA 1
ATOM 3690 C C . ARG A 1 484 ? 27.807 -5.217 12.750 1.00 82.81 484 ARG A C 1
ATOM 3692 O O . ARG A 1 484 ? 27.920 -6.423 12.958 1.00 82.81 484 ARG A O 1
ATOM 3699 N N . LYS A 1 485 ? 28.779 -4.488 12.196 1.00 85.50 485 LYS A N 1
ATOM 3700 C CA . LYS A 1 485 ? 30.106 -5.010 11.833 1.00 85.50 485 LYS A CA 1
ATOM 3701 C C . LYS A 1 485 ? 31.072 -4.802 12.998 1.00 85.50 485 LYS A C 1
ATOM 3703 O O . LYS A 1 485 ? 31.289 -3.672 13.427 1.00 85.50 485 LYS A O 1
ATOM 3708 N N . VAL A 1 486 ? 31.672 -5.880 13.495 1.00 83.44 486 VAL A N 1
ATOM 3709 C CA . VAL A 1 486 ? 32.601 -5.851 14.633 1.00 83.44 486 VAL A CA 1
ATOM 3710 C C . VAL A 1 486 ? 33.919 -6.495 14.232 1.00 83.44 486 VAL A C 1
ATOM 3712 O O . VAL A 1 486 ? 33.958 -7.631 13.766 1.00 83.44 486 VAL A O 1
ATOM 3715 N N . PHE A 1 487 ? 35.027 -5.782 14.428 1.00 83.88 487 PHE A N 1
ATOM 3716 C CA . PHE A 1 487 ? 36.356 -6.371 14.307 1.00 83.88 487 PHE A CA 1
ATOM 3717 C C . PHE A 1 487 ? 36.789 -6.928 15.664 1.00 83.88 487 PHE A C 1
ATOM 3719 O O . PHE A 1 487 ? 36.985 -6.170 16.615 1.00 83.88 487 PHE A O 1
ATOM 3726 N N . ARG A 1 488 ? 36.945 -8.251 15.765 1.00 81.31 488 ARG A N 1
ATOM 3727 C CA . ARG A 1 488 ? 37.405 -8.898 17.001 1.00 81.31 488 ARG A CA 1
ATOM 3728 C C . ARG A 1 488 ? 38.929 -8.945 17.001 1.00 81.31 488 ARG A C 1
ATOM 3730 O O . ARG A 1 488 ? 39.526 -9.744 16.281 1.00 81.31 488 ARG A O 1
ATOM 3737 N N . ALA A 1 489 ? 39.561 -8.069 17.778 1.00 68.00 489 ALA A N 1
ATOM 3738 C CA . ALA A 1 489 ? 41.014 -8.046 17.923 1.00 68.00 489 ALA A CA 1
ATOM 3739 C C . ALA A 1 489 ? 41.536 -9.341 18.576 1.00 68.00 489 ALA A C 1
ATOM 3741 O O . ALA A 1 489 ? 40.829 -9.996 19.340 1.00 68.00 489 ALA A O 1
ATOM 3742 N N . VAL A 1 490 ? 42.776 -9.716 18.258 1.00 74.06 490 VAL A N 1
ATOM 3743 C CA . VAL A 1 490 ? 43.498 -10.780 18.970 1.00 74.06 490 VAL A CA 1
ATOM 3744 C C . VAL A 1 490 ? 44.070 -10.161 20.245 1.00 74.06 490 VAL A C 1
ATOM 3746 O O . VAL A 1 490 ? 44.821 -9.191 20.135 1.00 74.06 490 VAL A O 1
ATOM 3749 N N . GLU A 1 491 ? 43.692 -10.674 21.420 1.00 57.09 491 GLU A N 1
ATOM 3750 C CA . GLU A 1 491 ? 44.345 -10.316 22.695 1.00 57.09 491 GLU A CA 1
ATOM 3751 C C . GLU A 1 491 ? 45.765 -10.882 22.804 1.00 57.09 491 GLU A C 1
ATOM 3753 O O . GLU A 1 491 ? 45.977 -12.060 22.418 1.00 57.09 491 GLU A O 1
#

pLDDT: mean 87.98, std 17.13, range [27.56, 98.94]

Foldseek 3Di:
DDDDDDDDDDDDDDDDDDPPDPPPPDPDQPADKKKKKKFAAPPQQQKKKWKWFDDPPDDTHTQDMDGGDDHGDMDIDIGRDHFGKMKMKIFGNVFQWRNPIWMAMPPAFAQRNDIDTGRGGGIEMGMTGDDDDDRDHQAEDACDPQFPHHHHHHDDYPVPGWHWDWDWDDDPNDIDIFTKTKAADPPADFQAAEEEEEEAKQDFLVVCCVLLVVNVVCNVPRHMYMRTWADAAPVRIRADDQPFQVRVVDDDDVLVVVVVVLVVCCVPRRHNQQQYEYEYAARSLLVQLLCQQPVCVRHQEYEYEQYFHAPVSLVNRDGPDQHAYEYEHECAAPPAHQQFAQPCPVRRHGTHHPVVVLVSSCVVVVWDKPDKDWDDQPDPPLQWTWMKTWIADPPDDYIYMYTYIYRFYSDQACSDRHPRDSSSVVRVVSSVCGPPDPPPDDDDPDPPDPDWDFPFKAAPVRHGDDPPDADGWIWTQTPVRDIDIDHHHDD

Sequence (491 aa):
MISSPNTGHAMKWLHVLFCCVSLQTFAQCEFTEVSIETSTAQWGDEMSWELFQALDGSEPLLIASFQGESNWTTSSQVLCLEDGCYFFAASDSWGDGWNGGEISSSPLLEGFLDSFTLDDGYAGYLAFQVGEGACDTSLPGCTEPGALNFVQGANTDDGSCVFFETFEYTVNSEVLERQYIYYHPESAPAECPLVFVFHGYTGSADDIMQYSGFNALAEEFGFAVCYPQGTTDSFGNAFFNVGYDFQFNENVDDVAFTLALNDYLQANYALDETAVYGTGMSNGGDFCYLLACQASDVFQAVAPVAGMIMQDIMDACTPYSTTNILEIHGTEDDVTYYDGDPTNQDGWGAYPSIPETMDFFADLFQLGNLGTGPLPNTDATDGSEVEVTNWSNISACPRLTLYKVDGGGHDWPGAWGNMDIDASLVAWEFFESTCNTNLPLSIEPALPSAESIVQGTWDMLGRPCPANAAGQLVIERLSNGQVRKVFRAVE